Protein AF-0000000086526287 (afdb_homodimer)

Foldseek 3Di:
DDDADFDDAQAAEAADAVLLLCVLVVCVVVVFQAEEEEAALVCVVVSVVSCVSSPPNYLYYDRHFDPQAELVSLVVSLVSCVVSVGQAYEFEEADRSLLSRLSNQVPVLHAYEYEYLALQLQLQAQKHWYDYPNDIDIDGDSSSRHNYYYYHLQSNLPPQLLRNLLSLLLLLLLLLQLLFFPNRDDVLVVLSLQLLLLSLVQSLVCLVPVNPPVSSSSSSSSSNSSSNSNRTGDGFLLVLLLCLCCVPQVFDRSLSSLLLSLLVQQVCCVLNWVSQLSQQVSLPHRTSNCNSQSSLVSCVSSVRDNAVVVRPDDPVCLLVSLVSCLVPHDDGSDRRDSVSSSVSNVCSNVSHGDD/DDDADFDDAQAAEAADAVLLLCVLVVCVVVVFQAEEEEAALVCVVVSVVSCVSSPPNYLYYDRHFDPQAELVSLVVSLVSCVVSVGQAYEFEEADRSLLSRLSNQVPVLHAYEYEYLALQLQLQAQKHWYDYPNDIDIDGDSSSRHNYYYYHLQSNLPPQLLNNLLSLLLLLLLLLQLLFFPNRDDVLVVLSLQLLLLSLVQSLVCLVPVNPSVSSSSSSSSSNSSSNSNRTGDGFLLVLLLCLCCVPQVFDRSLSSLLLSLLVQQVCCVLNWVSQLSQQVSLPHGTSNCNSQSSLVSCVSSVRDNAVLVRRDDPVCLLVSLVSCLVPHDDGSDRRDSVSSSVSNVCSNVSHGDD

pLDDT: mean 96.79, std 2.83, range [81.0, 98.94]

Organism: NCBI:txid488447

Secondary structure (DSSP, 8-state):
---EEEE----EEEE-TTGGGGHHHHHHHHT---EEEE--GGGHHHHHHHHHHHGGGEEEEE----TT-BHHHHHHHHHHHHHHT-SEEEEEESHHHHHHHHHHHHHH---EEEEE-SS--GGG--EEEEEETTEEEEEE-GGGS-SEEEE-GGGGTTS-HHHHHHHHHHHHHHHHHHHT-TT--HHHHHHHHHHHHHHHHHHHHHHH-TT-HHHHHHHHHHHHHHHHHHHHS---HHHHHHHHHHHHH---HHHHHHHHHHHHHHHHTTTSHHHHHHHHHHTT--SGGGHHHHHHHHHHHTT----GGGGT--GGGHHHHHHHHHSSPPP-SS---HHHHHHHHHHHHHTPPP-/---EEEE----EEEE-TTGGGGHHHHHHHHT---EEEE--GGGHHHHHHHHHHHGGGEEEEE----TT-BHHHHHHHHHHHHHHT-SEEEEEESHHHHHHHHHHHHHH---EEEEE-SS--GGG--EEEEEETTEEEEEE-GGGS-SEEEE-GGGGTTS-HHHHHHHHHHHHHHHHHHHT-TT--HHHHHHHHHHHHHHHHHHHHHHH-TT-HHHHHHHHHHHHHHHHHHHHS---HHHHHHHHHHHHH---HHHHHHHHHHHHHHHHTTTSHHHHHHHHHHTT--SGGGHHHHHHHHHHHTT----GGGGT--GGGHHHHHHHHHSSPPP-SS---HHHHHHHHHHHHHTPPP-

Sequence (710 aa):
MDRFVYQGTPSRVVFEWGALDRLPDELSTLGARRALILSTPEQRPLAERVAAILGERAAGICAQAVMHVPVEVAHAAREMAGELGADCCVAIGGGSTIGLGKAIALESVLPILAVPTTYAGSEMTPIFGLTEGRLKRTGRDARVLPRTVLYDPSLTLSLPPDISAASGINAMAHAVEALYAEDANPVISLMAEESIRALGEALPVVVRDPANRDARSRALYGAWLAGTCLGAVGMALHHKLCHTLGGTFNLPHAQTHAAMLPHTAHYNHAAAPDALRRVARALGGSDAAEAGPLLFALNARLGIAPALADLGMPEAGLDEAADLACRNPYVNPRPIERDAIRALLQHAWEGRAPQMDRFVYQGTPSRVVFEWGALDRLPDELSTLGARRALILSTPEQRPLAERVAAILGERAAGICAQAVMHVPVEVAHAAREMAGELGADCCVAIGGGSTIGLGKAIALESVLPILAVPTTYAGSEMTPIFGLTEGRLKRTGRDARVLPRTVLYDPSLTLSLPPDISAASGINAMAHAVEALYAEDANPVISLMAEESIRALGEALPVVVRDPANRDARSRALYGAWLAGTCLGAVGMALHHKLCHTLGGTFNLPHAQTHAAMLPHTAHYNHAAAPDALRRVARALGGSDAAEAGPLLFALNARLGIAPALADLGMPEAGLDEAADLACRNPYVNPRPIERDAIRALLQHAWEGRAPQ

Solvent-accessible surface area (backbone atoms only — not comparable to full-atom values): 33857 Å² total; per-residue (Å²): 108,77,68,37,56,47,75,38,52,58,37,31,37,40,38,26,82,63,37,71,78,46,46,58,59,50,34,52,75,70,71,39,67,24,27,29,33,30,10,29,59,90,41,37,67,58,46,49,49,52,35,61,71,39,46,86,28,38,48,44,78,46,47,67,34,42,77,65,27,42,49,68,56,32,51,53,50,43,50,49,29,59,76,54,60,32,55,26,33,36,16,39,31,45,57,31,14,40,33,32,44,22,54,30,9,69,77,70,64,37,50,31,38,30,31,48,37,58,35,71,25,55,67,49,17,32,60,47,54,33,22,54,90,93,41,74,46,69,51,75,41,77,62,34,34,28,48,31,36,41,40,23,40,66,54,37,56,78,50,50,41,65,54,46,37,23,30,44,40,34,17,37,47,30,10,57,37,25,43,56,21,92,57,36,35,72,68,53,35,52,38,13,39,51,14,39,27,32,32,62,62,12,42,53,46,24,54,74,36,59,77,41,64,53,29,39,32,36,30,46,52,12,14,49,33,7,12,38,22,49,46,68,32,50,69,26,59,56,59,48,45,40,49,48,46,29,73,74,62,67,34,56,63,40,55,46,38,37,38,43,41,20,48,47,46,43,68,29,12,82,61,35,38,71,38,24,19,43,51,7,41,37,70,73,45,75,40,20,78,42,26,8,42,51,44,43,51,48,35,53,72,50,68,48,67,49,22,40,45,82,57,63,51,56,77,84,46,46,62,55,50,24,54,55,48,51,51,86,58,63,69,48,70,41,82,82,43,53,69,62,46,36,50,51,51,49,36,32,37,70,37,48,75,59,126,109,78,67,35,55,46,74,39,52,60,38,31,37,39,36,26,84,63,37,71,78,44,46,58,59,51,33,52,75,71,70,39,66,23,27,28,32,30,11,29,59,88,41,38,66,59,46,51,51,51,35,59,72,39,46,86,26,36,47,45,76,47,43,67,33,41,78,65,27,40,49,68,57,32,51,52,52,42,50,49,29,59,76,54,60,33,56,24,33,34,16,37,31,46,57,31,13,40,34,33,44,24,54,30,8,68,76,69,65,36,50,30,36,31,32,49,36,57,37,72,26,55,66,48,18,31,61,47,53,33,21,54,90,91,43,76,47,68,51,74,41,77,62,32,34,28,48,31,37,42,42,23,40,68,54,38,56,78,49,51,43,65,55,46,36,24,30,44,40,34,16,36,46,32,10,58,36,24,43,57,22,90,58,36,33,71,68,53,36,52,38,13,39,50,14,40,26,32,30,63,63,13,41,53,46,24,54,76,36,59,78,40,63,53,29,39,33,35,29,48,52,12,14,49,35,6,12,39,22,50,45,68,34,49,71,27,60,56,58,47,44,39,49,48,44,28,71,73,63,67,34,56,61,39,55,47,37,38,39,43,41,20,48,45,47,43,67,29,14,83,60,35,37,70,40,23,19,42,52,6,40,37,69,73,45,76,39,20,78,43,26,9,41,51,45,44,52,49,37,53,71,51,68,47,67,49,22,39,46,81,57,63,52,55,77,85,46,45,63,56,50,24,54,54,46,52,52,86,55,63,69,47,70,40,82,82,44,54,69,62,46,36,51,50,50,50,36,31,37,71,37,49,75,58,128

Radius of gyration: 26.71 Å; Cα contacts (8 Å, |Δi|>4): 1609; chains: 2; bounding box: 54×75×67 Å

Nearest PDB structures (foldseek):
  3hl0-assembly1_B  TM=9.879E-01  e=7.176E-41  Agrobacterium fabrum str. C58
  3iv7-assembly1_B  TM=9.576E-01  e=4.122E-34  Corynebacterium glutamicum
  6jkp-assembly1_A  TM=9.220E-01  e=2.085E-23  Bifidobacterium catenulatum PV20-2
  3bfj-assembly1_A  TM=9.218E-01  e=2.550E-22  Klebsiella pneumoniae
  4fr2-assembly1_A-2  TM=9.072E-01  e=2.005E-21  Oenococcus oeni ATCC BAA-1163

Structure (mmCIF, N/CA/C/O backbone):
data_AF-0000000086526287-model_v1
#
loop_
_entity.id
_entity.type
_entity.pdbx_description
1 polymer 'maleylacetate reductase'
#
loop_
_atom_site.group_PDB
_atom_site.id
_atom_site.type_symbol
_atom_site.label_atom_id
_atom_site.label_alt_id
_atom_site.label_comp_id
_atom_site.label_asym_id
_atom_site.label_entity_id
_atom_site.label_seq_id
_atom_site.pdbx_PDB_ins_code
_atom_site.Cartn_x
_atom_site.Cartn_y
_atom_site.Cartn_z
_atom_site.occupancy
_atom_site.B_iso_or_equiv
_atom_site.auth_seq_id
_atom_site.auth_comp_id
_atom_site.auth_asym_id
_atom_site.auth_atom_id
_atom_site.pdbx_PDB_model_num
ATOM 1 N N . MET A 1 1 ? 15.727 3.975 11.609 1 86.44 1 MET A N 1
ATOM 2 C CA . MET A 1 1 ? 15.117 3.277 10.477 1 86.44 1 MET A CA 1
ATOM 3 C C . MET A 1 1 ? 16.062 3.221 9.289 1 86.44 1 MET A C 1
ATOM 5 O O . MET A 1 1 ? 16.797 4.18 9.031 1 86.44 1 MET A O 1
ATOM 9 N N . ASP A 1 2 ? 16.094 2.143 8.633 1 87.5 2 ASP A N 1
ATOM 10 C CA . ASP A 1 2 ? 16.969 1.938 7.48 1 87.5 2 ASP A CA 1
ATOM 11 C C . ASP A 1 2 ? 16.438 2.65 6.246 1 87.5 2 ASP A C 1
ATOM 13 O O . ASP A 1 2 ? 15.25 3 6.191 1 87.5 2 ASP A O 1
ATOM 17 N N . ARG A 1 3 ? 17.344 2.957 5.34 1 96 3 ARG A N 1
ATOM 18 C CA . ARG A 1 3 ? 16.953 3.531 4.059 1 96 3 ARG A CA 1
ATOM 19 C C . ARG A 1 3 ? 16.062 2.568 3.271 1 96 3 ARG A C 1
ATOM 21 O O . ARG A 1 3 ? 16.281 1.354 3.309 1 96 3 ARG A O 1
ATOM 28 N N . PHE A 1 4 ? 15.117 3.076 2.572 1 97.94 4 PHE A N 1
ATOM 29 C CA . PHE A 1 4 ? 14.32 2.262 1.658 1 97.94 4 PHE A CA 1
ATOM 30 C C . PHE A 1 4 ? 13.734 3.115 0.544 1 97.94 4 PHE A C 1
ATOM 32 O O . PHE A 1 4 ? 13.711 4.344 0.64 1 97.94 4 PHE A O 1
ATOM 39 N N . VAL A 1 5 ? 13.352 2.551 -0.505 1 98.06 5 VAL A N 1
ATOM 40 C CA . VAL A 1 5 ? 12.562 3.131 -1.587 1 98.06 5 VAL A CA 1
ATOM 41 C C . VAL A 1 5 ? 11.25 2.359 -1.743 1 98.06 5 VAL A C 1
ATOM 43 O O . VAL A 1 5 ? 11.242 1.127 -1.714 1 98.06 5 VAL A O 1
ATOM 46 N N . TYR A 1 6 ? 10.164 3.004 -1.756 1 98 6 TYR A N 1
ATOM 47 C CA . TYR A 1 6 ? 8.852 2.439 -2.043 1 98 6 TYR A CA 1
ATOM 48 C C . TYR A 1 6 ? 8.289 3.004 -3.342 1 98 6 TYR A C 1
ATOM 50 O O . TYR A 1 6 ? 8.289 4.219 -3.553 1 98 6 TYR A O 1
ATOM 58 N N . GLN A 1 7 ? 7.812 2.15 -4.219 1 96.38 7 GLN A N 1
ATOM 59 C CA . GLN A 1 7 ? 7.176 2.539 -5.473 1 96.38 7 GLN A CA 1
ATOM 60 C C . GLN A 1 7 ? 5.715 2.098 -5.508 1 96.38 7 GLN A C 1
ATOM 62 O O . GLN A 1 7 ? 5.426 0.913 -5.684 1 96.38 7 GLN A O 1
ATOM 67 N N . GLY A 1 8 ? 4.812 3.082 -5.336 1 93.62 8 GLY A N 1
ATOM 68 C CA . GLY A 1 8 ? 3.402 2.773 -5.5 1 93.62 8 GLY A CA 1
ATOM 69 C C . GLY A 1 8 ? 3.016 2.498 -6.941 1 93.62 8 GLY A C 1
ATOM 70 O O . GLY A 1 8 ? 3.52 3.146 -7.859 1 93.62 8 GLY A O 1
ATOM 71 N N . THR A 1 9 ? 2.125 1.528 -7.129 1 90.62 9 THR A N 1
ATOM 72 C CA . THR A 1 9 ? 1.639 1.215 -8.469 1 90.62 9 THR A CA 1
ATOM 73 C C . THR A 1 9 ? 0.179 1.633 -8.625 1 90.62 9 THR A C 1
ATOM 75 O O . THR A 1 9 ? -0.617 1.486 -7.695 1 90.62 9 THR A O 1
ATOM 78 N N . PRO A 1 10 ? -0.236 2.199 -9.695 1 89.12 10 PRO A N 1
ATOM 79 C CA . PRO A 1 10 ? -1.569 2.775 -9.891 1 89.12 10 PRO A CA 1
ATOM 80 C C . PRO A 1 10 ? -2.637 1.719 -10.164 1 89.12 10 PRO A C 1
ATOM 82 O O . PRO A 1 10 ? -3.705 2.035 -10.688 1 89.12 10 PRO A O 1
ATOM 85 N N . SER A 1 11 ? -2.59 0.556 -9.734 1 92.88 11 SER A N 1
ATOM 86 C CA . SER A 1 11 ? -3.586 -0.479 -10 1 92.88 11 SER A CA 1
ATOM 87 C C . SER A 1 11 ? -4.812 -0.304 -9.109 1 92.88 11 SER A C 1
ATOM 89 O O . SER A 1 11 ? -4.688 -0.099 -7.902 1 92.88 11 SER A O 1
ATOM 91 N N . ARG A 1 12 ? -6.016 -0.272 -9.766 1 97.44 12 ARG A N 1
ATOM 92 C CA . ARG A 1 12 ? -7.301 -0.251 -9.078 1 97.44 12 ARG A CA 1
ATOM 93 C C . ARG A 1 12 ? -7.781 -1.666 -8.766 1 97.44 12 ARG A C 1
ATOM 95 O O . ARG A 1 12 ? -7.797 -2.527 -9.648 1 97.44 12 ARG A O 1
ATOM 102 N N . VAL A 1 13 ? -8.117 -1.962 -7.504 1 98.44 13 VAL A N 1
ATOM 103 C CA . VAL A 1 13 ? -8.562 -3.283 -7.078 1 98.44 13 VAL A CA 1
ATOM 104 C C . VAL A 1 13 ? -10.016 -3.207 -6.602 1 98.44 13 VAL A C 1
ATOM 106 O O . VAL A 1 13 ? -10.352 -2.391 -5.742 1 98.44 13 VAL A O 1
ATOM 109 N N . VAL A 1 14 ? -10.844 -3.965 -7.191 1 98.62 14 VAL A N 1
ATOM 110 C CA . VAL A 1 14 ? -12.219 -4.16 -6.742 1 98.62 14 VAL A CA 1
ATOM 111 C C . VAL A 1 14 ? -12.383 -5.566 -6.172 1 98.62 14 VAL A C 1
ATOM 113 O O . VAL A 1 14 ? -12.102 -6.555 -6.855 1 98.62 14 VAL A O 1
ATOM 116 N N . PHE A 1 15 ? -12.742 -5.68 -4.93 1 98.69 15 PHE A N 1
ATOM 117 C CA . PHE A 1 15 ? -12.883 -6.965 -4.254 1 98.69 15 PHE A CA 1
ATOM 118 C C . PHE A 1 15 ? -14.305 -7.152 -3.744 1 98.69 15 PHE A C 1
ATOM 120 O O . PHE A 1 15 ? -14.789 -6.363 -2.93 1 98.69 15 PHE A O 1
ATOM 127 N N . GLU A 1 16 ? -14.961 -8.148 -4.246 1 97.88 16 GLU A N 1
ATOM 128 C CA . GLU A 1 16 ? -16.359 -8.406 -3.887 1 97.88 16 GLU A CA 1
ATOM 129 C C . GLU A 1 16 ? -16.781 -9.805 -4.324 1 97.88 16 GLU A C 1
ATOM 131 O O . GLU A 1 16 ? -16.406 -10.266 -5.402 1 97.88 16 GLU A O 1
ATOM 136 N N . TRP A 1 17 ? -17.578 -10.508 -3.4 1 98.06 17 TRP A N 1
ATOM 137 C CA . TRP A 1 17 ? -18.281 -11.703 -3.877 1 98.06 17 TRP A CA 1
ATOM 138 C C . TRP A 1 17 ? -19.281 -11.352 -4.961 1 98.06 17 TRP A C 1
ATOM 140 O O . TRP A 1 17 ? -20.219 -10.57 -4.723 1 98.06 17 TRP A O 1
ATOM 150 N N . GLY A 1 18 ? -19.109 -11.773 -6.191 1 97.44 18 GLY A N 1
ATOM 151 C CA . GLY A 1 18 ? -19.953 -11.398 -7.316 1 97.44 18 GLY A CA 1
ATOM 152 C C . GLY A 1 18 ? -19.484 -10.156 -8.039 1 97.44 18 GLY A C 1
ATOM 153 O O . GLY A 1 18 ? -20.266 -9.461 -8.688 1 97.44 18 GLY A O 1
ATOM 154 N N . ALA A 1 19 ? -18.234 -9.898 -7.984 1 97.81 19 ALA A N 1
ATOM 155 C CA . ALA A 1 19 ? -17.641 -8.672 -8.516 1 97.81 19 ALA A CA 1
ATOM 156 C C . ALA A 1 19 ? -17.812 -8.602 -10.031 1 97.81 19 ALA A C 1
ATOM 158 O O . ALA A 1 19 ? -17.688 -7.527 -10.625 1 97.81 19 ALA A O 1
ATOM 159 N N . LEU A 1 20 ? -18.094 -9.68 -10.734 1 97.31 20 LEU A N 1
ATOM 160 C CA . LEU A 1 20 ? -18.266 -9.703 -12.188 1 97.31 20 LEU A CA 1
ATOM 161 C C . LEU A 1 20 ? -19.328 -8.703 -12.625 1 97.31 20 LEU A C 1
ATOM 163 O O . LEU A 1 20 ? -19.219 -8.109 -13.703 1 97.31 20 LEU A O 1
ATOM 167 N N . ASP A 1 21 ? -20.266 -8.578 -11.82 1 97.12 21 ASP A N 1
ATOM 168 C CA . ASP A 1 21 ? -21.375 -7.691 -12.141 1 97.12 21 ASP A CA 1
ATOM 169 C C . ASP A 1 21 ? -20.922 -6.234 -12.188 1 97.12 21 ASP A C 1
ATOM 171 O O . ASP A 1 21 ? -21.641 -5.371 -12.695 1 97.12 21 ASP A O 1
ATOM 175 N N . ARG A 1 22 ? -19.719 -5.914 -11.672 1 97.62 22 ARG A N 1
ATOM 176 C CA . ARG A 1 22 ? -19.188 -4.555 -11.633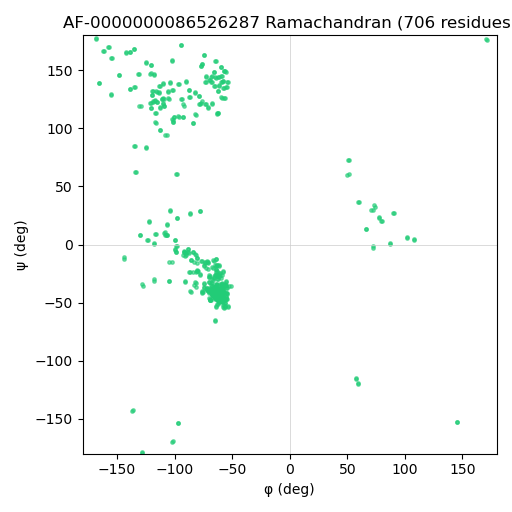 1 97.62 22 ARG A CA 1
ATOM 177 C C . ARG A 1 22 ? -18.422 -4.227 -12.906 1 97.62 22 ARG A C 1
ATOM 179 O O . ARG A 1 22 ? -18.016 -3.084 -13.117 1 97.62 22 ARG A O 1
ATOM 186 N N . LEU A 1 23 ? -18.266 -5.18 -13.82 1 98.31 23 LEU A N 1
ATOM 187 C CA . LEU A 1 23 ? -17.391 -5.059 -14.977 1 98.31 23 LEU A CA 1
ATOM 188 C C . LEU A 1 23 ? -17.781 -3.863 -15.836 1 98.31 23 LEU A C 1
ATOM 190 O O . LEU A 1 23 ? -16.922 -3.074 -16.234 1 98.31 23 LEU A O 1
ATOM 194 N N . PRO A 1 24 ? -19.109 -3.689 -16.141 1 98.31 24 PRO A N 1
ATOM 195 C CA . PRO A 1 24 ? -19.453 -2.529 -16.969 1 98.31 24 PRO A CA 1
ATOM 196 C C . PRO A 1 24 ? -19.016 -1.208 -16.328 1 98.31 24 PRO A C 1
ATOM 198 O O . PRO A 1 24 ? -18.469 -0.344 -17.016 1 98.31 24 PRO A O 1
ATOM 201 N N . ASP A 1 25 ? -19.219 -1.096 -15.031 1 98.06 25 ASP A N 1
ATOM 202 C CA . ASP A 1 25 ? -18.812 0.111 -14.32 1 98.06 25 ASP A CA 1
ATOM 203 C C . ASP A 1 25 ? -17.297 0.29 -14.359 1 98.06 25 ASP A C 1
ATOM 205 O O . ASP A 1 25 ? -16.797 1.408 -14.516 1 98.06 25 ASP A O 1
ATOM 209 N N . GLU A 1 26 ? -16.562 -0.774 -14.195 1 98.06 26 GLU A N 1
ATOM 210 C CA . GLU A 1 26 ? -15.102 -0.7 -14.164 1 98.06 26 GLU A CA 1
ATOM 211 C C . GLU A 1 26 ? -14.539 -0.376 -15.547 1 98.06 26 GLU A C 1
ATOM 213 O O . GLU A 1 26 ? -13.516 0.296 -15.664 1 98.06 26 GLU A O 1
ATOM 218 N N . LEU A 1 27 ? -15.227 -0.851 -16.609 1 98.31 27 LEU A N 1
ATOM 219 C CA . LEU A 1 27 ? -14.828 -0.44 -17.953 1 98.31 27 LEU A CA 1
ATOM 220 C C . LEU A 1 27 ? -14.992 1.064 -18.125 1 98.31 27 LEU A C 1
ATOM 222 O O . LEU A 1 27 ? -14.141 1.719 -18.734 1 98.31 27 LEU A O 1
ATOM 226 N N . SER A 1 28 ? -16.109 1.601 -17.609 1 98.19 28 SER A N 1
ATOM 227 C CA . SER A 1 28 ? -16.344 3.041 -17.656 1 98.19 28 SER A CA 1
ATOM 228 C C . SER A 1 28 ? -15.266 3.805 -16.906 1 98.19 28 SER A C 1
ATOM 230 O O . SER A 1 28 ? -14.742 4.809 -17.391 1 98.19 28 SER A O 1
ATOM 232 N N . THR A 1 29 ? -14.969 3.336 -15.711 1 96.94 29 THR A N 1
ATOM 233 C CA . THR A 1 29 ? -13.938 3.959 -14.891 1 96.94 29 THR A CA 1
ATOM 234 C C . THR A 1 29 ? -12.594 3.945 -15.617 1 96.94 29 THR A C 1
ATOM 236 O O . THR A 1 29 ? -11.82 4.898 -15.516 1 96.94 29 THR A O 1
ATOM 239 N N . LEU A 1 30 ? -12.352 2.873 -16.375 1 96.81 30 LEU A N 1
ATOM 240 C CA . LEU A 1 30 ? -11.125 2.707 -17.141 1 96.81 30 LEU A CA 1
ATOM 241 C C . LEU A 1 30 ? -11.117 3.615 -18.375 1 96.81 30 LEU A C 1
ATOM 243 O O . LEU A 1 30 ? -10.07 3.842 -18.969 1 96.81 30 LEU A O 1
ATOM 247 N N . GLY A 1 31 ? -12.289 4.113 -18.781 1 97 31 GLY A N 1
ATOM 248 C CA . GLY A 1 31 ? -12.43 4.902 -20 1 97 31 GLY A CA 1
ATOM 249 C C . GLY A 1 31 ? -12.477 4.055 -21.25 1 97 31 GLY A C 1
ATOM 250 O O . GLY A 1 31 ? -12.156 4.531 -22.344 1 97 31 GLY A O 1
ATOM 251 N N . ALA A 1 32 ? -12.797 2.783 -21.094 1 97.69 32 ALA A N 1
ATOM 252 C CA . ALA A 1 32 ? -12.852 1.852 -22.219 1 97.69 32 ALA A CA 1
ATOM 253 C C . ALA A 1 32 ? -14.289 1.585 -22.641 1 97.69 32 ALA A C 1
ATOM 255 O O . ALA A 1 32 ? -15.219 1.739 -21.844 1 97.69 32 ALA A O 1
ATOM 256 N N . ARG A 1 33 ? -14.477 1.141 -23.859 1 97.12 33 ARG A N 1
ATOM 257 C CA . ARG A 1 33 ? -15.82 0.966 -24.406 1 97.12 33 ARG A CA 1
ATOM 258 C C . ARG A 1 33 ? -16 -0.437 -24.969 1 97.12 33 ARG A C 1
ATOM 260 O O . ARG A 1 33 ? -17.109 -0.981 -24.953 1 97.12 33 ARG A O 1
ATOM 267 N N . ARG A 1 34 ? -14.953 -1.013 -25.562 1 98 34 ARG A N 1
ATOM 268 C CA . ARG A 1 34 ? -15.031 -2.301 -26.234 1 98 34 ARG A CA 1
ATOM 269 C C . ARG A 1 34 ? -13.93 -3.24 -25.75 1 98 34 ARG A C 1
ATOM 271 O O . ARG A 1 34 ? -12.742 -2.988 -25.984 1 98 34 ARG A O 1
ATOM 278 N N . ALA A 1 35 ? -14.336 -4.324 -25.203 1 98.75 35 ALA A N 1
ATOM 279 C CA . ALA A 1 35 ? -13.367 -5.203 -24.547 1 98.75 35 ALA A CA 1
ATOM 280 C C . ALA A 1 35 ? -13.188 -6.5 -25.328 1 98.75 35 ALA A C 1
ATOM 282 O O . ALA A 1 35 ? -14.172 -7.152 -25.703 1 98.75 35 ALA A O 1
ATOM 283 N N . LEU A 1 36 ? -11.961 -6.812 -25.672 1 98.88 36 LEU A N 1
ATOM 284 C CA . LEU A 1 36 ? -11.656 -8.188 -26.047 1 98.88 36 LEU A CA 1
ATOM 285 C C . LEU A 1 36 ? -11.523 -9.07 -24.812 1 98.88 36 LEU A C 1
ATOM 287 O O . LEU A 1 36 ? -10.68 -8.812 -23.953 1 98.88 36 LEU A O 1
ATOM 291 N N . ILE A 1 37 ? -12.336 -10.086 -24.719 1 98.88 37 ILE A N 1
ATOM 292 C CA . ILE A 1 37 ? -12.336 -10.969 -23.547 1 98.88 37 ILE A CA 1
ATOM 293 C C . ILE A 1 37 ? -11.406 -12.156 -23.797 1 98.88 37 ILE A C 1
ATOM 295 O O . ILE A 1 37 ? -11.562 -12.883 -24.781 1 98.88 37 ILE A O 1
ATOM 299 N N . LEU A 1 38 ? -10.422 -12.273 -22.938 1 98.88 38 LEU A N 1
ATOM 300 C CA . LEU A 1 38 ? -9.422 -13.32 -23.062 1 98.88 38 LEU A CA 1
ATOM 301 C C . LEU A 1 38 ? -9.672 -14.43 -22.031 1 98.88 38 LEU A C 1
ATOM 303 O O . LEU A 1 38 ? -10.023 -14.156 -20.891 1 98.88 38 LEU A O 1
ATOM 307 N N . SER A 1 39 ? -9.508 -15.68 -22.438 1 98.5 39 SER A N 1
ATOM 308 C CA . SER A 1 39 ? -9.594 -16.844 -21.562 1 98.5 39 SER A CA 1
ATOM 309 C C . SER A 1 39 ? -8.844 -18.031 -22.141 1 98.5 39 SER A C 1
ATOM 311 O O . SER A 1 39 ? -8.375 -17.984 -23.281 1 98.5 39 SER A O 1
ATOM 313 N N . THR A 1 40 ? -8.703 -19.047 -21.328 1 97.38 40 THR A N 1
ATOM 314 C CA . THR A 1 40 ? -8.32 -20.328 -21.875 1 97.38 40 THR A CA 1
ATOM 315 C C . THR A 1 40 ? -9.492 -20.984 -22.609 1 97.38 40 THR A C 1
ATOM 317 O O . THR A 1 40 ? -10.641 -20.578 -22.422 1 97.38 40 THR A O 1
ATOM 320 N N . PRO A 1 41 ? -9.164 -22 -23.453 1 97.5 41 PRO A N 1
ATOM 321 C CA . PRO A 1 41 ? -10.266 -22.688 -24.125 1 97.5 41 PRO A CA 1
ATOM 322 C C . PRO A 1 41 ? -11.25 -23.312 -23.125 1 97.5 41 PRO A C 1
ATOM 324 O O . PRO A 1 41 ? -12.461 -23.281 -23.344 1 97.5 41 PRO A O 1
ATOM 327 N N . GLU A 1 42 ? -10.734 -23.781 -22.016 1 95.25 42 GLU A N 1
ATOM 328 C CA . GLU A 1 42 ? -11.531 -24.469 -21.016 1 95.25 42 GLU A CA 1
ATOM 329 C C . GLU A 1 42 ? -12.453 -23.5 -20.281 1 95.25 42 GLU A C 1
ATOM 331 O O . GLU A 1 42 ? -13.508 -23.906 -19.781 1 95.25 42 GLU A O 1
ATOM 336 N N . GLN A 1 43 ? -12.117 -22.25 -20.328 1 96.31 43 GLN A N 1
ATOM 337 C CA . GLN A 1 43 ? -12.898 -21.281 -19.578 1 96.31 43 GLN A CA 1
ATOM 338 C C . GLN A 1 43 ? -13.758 -20.438 -20.516 1 96.31 43 GLN A C 1
ATOM 340 O O . GLN A 1 43 ? -14.219 -19.359 -20.125 1 96.31 43 GLN A O 1
ATOM 345 N N . ARG A 1 44 ? -13.961 -20.859 -21.688 1 97.44 44 ARG A N 1
ATOM 346 C CA . ARG A 1 44 ? -14.781 -20.125 -22.656 1 97.44 44 ARG A CA 1
ATOM 347 C C . ARG A 1 44 ? -16.172 -19.844 -22.094 1 97.44 44 ARG A C 1
ATOM 349 O O . ARG A 1 44 ? -16.719 -18.75 -22.297 1 97.44 44 ARG A O 1
ATOM 356 N N . PRO A 1 45 ? -16.797 -20.75 -21.328 1 97.75 45 PRO A N 1
ATOM 357 C CA . PRO A 1 45 ? -18.125 -20.438 -20.766 1 97.75 45 PRO A CA 1
ATOM 358 C C . PRO A 1 45 ? -18.094 -19.219 -19.844 1 97.75 45 PRO A C 1
ATOM 360 O O . PRO A 1 45 ? -19.031 -18.406 -19.859 1 97.75 45 PRO A O 1
ATOM 363 N N . LEU A 1 46 ? -17.062 -19.141 -19.094 1 97.5 46 LEU A N 1
ATOM 364 C CA . LEU A 1 46 ? -16.938 -17.984 -18.234 1 97.5 46 LEU A CA 1
ATOM 365 C C . LEU A 1 46 ? -16.766 -16.703 -19.062 1 97.5 46 LEU A C 1
ATOM 367 O O . LEU A 1 46 ? -17.328 -15.664 -18.734 1 97.5 46 LEU A O 1
ATOM 371 N N . ALA A 1 47 ? -15.984 -16.797 -20.125 1 98.56 47 ALA A N 1
ATOM 372 C CA . ALA A 1 47 ? -15.812 -15.672 -21.031 1 98.56 47 ALA A CA 1
ATOM 373 C C . ALA A 1 47 ? -17.141 -15.258 -21.656 1 98.56 47 ALA A C 1
ATOM 375 O O . ALA A 1 47 ? -17.422 -14.062 -21.828 1 98.56 47 ALA A O 1
ATOM 376 N N . GLU A 1 48 ? -17.922 -16.219 -21.953 1 98.62 48 GLU A N 1
ATOM 377 C CA . GLU A 1 48 ? -19.25 -15.953 -22.516 1 98.62 48 GLU A CA 1
ATOM 378 C C . GLU A 1 48 ? -20.156 -15.266 -21.5 1 98.62 48 GLU A C 1
ATOM 380 O O . GLU A 1 48 ? -20.922 -14.375 -21.859 1 98.62 48 GLU A O 1
ATOM 385 N N . ARG A 1 49 ? -20.016 -15.711 -20.312 1 98.19 49 ARG A N 1
ATOM 386 C CA . ARG A 1 49 ? -20.75 -15.039 -19.25 1 98.19 49 ARG A CA 1
ATOM 387 C C . ARG A 1 49 ? -20.344 -13.57 -19.156 1 98.19 49 ARG A C 1
ATOM 389 O O . ARG A 1 49 ? -21.188 -12.688 -19 1 98.19 49 ARG A O 1
ATOM 396 N N . VAL A 1 50 ? -19.078 -13.32 -19.203 1 98.5 50 VAL A N 1
ATOM 397 C CA . VAL A 1 50 ? -18.547 -11.969 -19.141 1 98.5 50 VAL A CA 1
ATOM 398 C C . VAL A 1 50 ? -19.062 -11.156 -20.328 1 98.5 50 VAL A C 1
ATOM 400 O O . VAL A 1 50 ? -19.453 -9.992 -20.172 1 98.5 50 VAL A O 1
ATOM 403 N N . ALA A 1 51 ? -19.047 -11.781 -21.453 1 98.69 51 ALA A N 1
ATOM 404 C CA . ALA A 1 51 ? -19.562 -11.109 -22.656 1 98.69 51 ALA A CA 1
ATOM 405 C C . ALA A 1 51 ? -21.016 -10.703 -22.469 1 98.69 51 ALA A C 1
ATOM 407 O O . ALA A 1 51 ? -21.422 -9.617 -22.875 1 98.69 51 ALA A O 1
ATOM 408 N N . ALA A 1 52 ? -21.75 -11.586 -21.875 1 98.56 52 ALA A N 1
ATOM 409 C CA . ALA A 1 52 ? -23.156 -11.305 -21.625 1 98.56 52 ALA A CA 1
ATOM 410 C C . ALA A 1 52 ? -23.328 -10.125 -20.656 1 98.56 52 ALA A C 1
ATOM 412 O O . ALA A 1 52 ? -24.203 -9.281 -20.844 1 98.56 52 ALA A O 1
ATOM 413 N N . ILE A 1 53 ? -22.547 -10.07 -19.672 1 98.38 53 ILE A N 1
ATOM 414 C CA . ILE A 1 53 ? -22.578 -9 -18.672 1 98.38 53 ILE A CA 1
ATOM 415 C C . ILE A 1 53 ? -22.219 -7.672 -19.328 1 98.38 53 ILE A C 1
ATOM 417 O O . ILE A 1 53 ? -22.828 -6.641 -19.031 1 98.38 53 ILE A O 1
ATOM 421 N N . LEU A 1 54 ? -21.297 -7.703 -20.281 1 98.44 54 LEU A N 1
ATOM 422 C CA . LEU A 1 54 ? -20.781 -6.488 -20.906 1 98.44 54 LEU A CA 1
ATOM 423 C C . LEU A 1 54 ? -21.719 -6.035 -22.031 1 98.44 54 LEU A C 1
ATOM 425 O O . LEU A 1 54 ? -21.688 -4.867 -22.438 1 98.44 54 LEU A O 1
ATOM 429 N N . GLY A 1 55 ? -22.5 -6.961 -22.578 1 97.88 55 GLY A N 1
ATOM 430 C CA . GLY A 1 55 ? -23.391 -6.633 -23.672 1 97.88 55 GLY A CA 1
ATOM 431 C C . GLY A 1 55 ? -22.672 -6.086 -24.891 1 97.88 55 GLY A C 1
ATOM 432 O O . GLY A 1 55 ? -21.734 -6.711 -25.391 1 97.88 55 GLY A O 1
ATOM 433 N N . GLU A 1 56 ? -22.984 -4.934 -25.281 1 97.56 56 GLU A N 1
ATOM 434 C CA . GLU A 1 56 ? -22.453 -4.301 -26.484 1 97.56 56 GLU A CA 1
ATOM 435 C C . GLU A 1 56 ? -20.984 -3.922 -26.297 1 97.56 56 GLU A C 1
ATOM 437 O O . GLU A 1 56 ? -20.281 -3.646 -27.281 1 97.56 56 GLU A O 1
ATOM 442 N N . ARG A 1 57 ? -20.562 -3.914 -25.141 1 98.19 57 ARG A N 1
ATOM 443 C CA . ARG A 1 57 ? -19.188 -3.516 -24.859 1 98.19 57 ARG A CA 1
ATOM 444 C C . ARG A 1 57 ? -18.234 -4.691 -25.047 1 98.19 57 ARG A C 1
ATOM 446 O O . ARG A 1 57 ? -17.016 -4.523 -24.984 1 98.19 57 ARG A O 1
ATOM 453 N N . ALA A 1 58 ? -18.781 -5.844 -25.281 1 98.69 58 ALA A N 1
ATOM 454 C CA . ALA A 1 58 ? -17.953 -6.984 -25.641 1 98.69 58 ALA A CA 1
ATOM 455 C C . ALA A 1 58 ? -17.625 -6.957 -27.125 1 98.69 58 ALA A C 1
ATOM 457 O O . ALA A 1 58 ? -18.5 -7.141 -27.984 1 98.69 58 ALA A O 1
ATOM 458 N N . ALA A 1 59 ? -16.391 -6.738 -27.406 1 98.56 59 ALA A N 1
ATOM 459 C CA . ALA A 1 59 ? -15.961 -6.738 -28.812 1 98.56 59 ALA A CA 1
ATOM 460 C C . ALA A 1 59 ? -15.898 -8.156 -29.359 1 98.56 59 ALA A C 1
ATOM 462 O O . ALA A 1 59 ? -16.188 -8.391 -30.531 1 98.56 59 ALA A O 1
ATOM 463 N N . GLY A 1 60 ? -15.469 -9.086 -28.5 1 98.56 60 GLY A N 1
ATOM 464 C CA . GLY A 1 60 ? -15.328 -10.484 -28.859 1 98.56 60 GLY A CA 1
ATOM 465 C C . GLY A 1 60 ? -14.617 -11.305 -27.797 1 98.56 60 GLY A C 1
ATOM 466 O O . GLY A 1 60 ? -14.219 -10.781 -26.766 1 98.56 60 GLY A O 1
ATOM 467 N N . ILE A 1 61 ? -14.539 -12.617 -28.094 1 98.75 61 ILE A N 1
ATOM 468 C CA . ILE A 1 61 ? -13.898 -13.555 -27.172 1 98.75 61 ILE A CA 1
ATOM 469 C C . ILE A 1 61 ? -12.703 -14.211 -27.844 1 98.75 61 ILE A C 1
ATOM 471 O O . ILE A 1 61 ? -12.812 -14.695 -28.984 1 98.75 61 ILE A O 1
ATOM 475 N N . CYS A 1 62 ? -11.602 -14.078 -27.266 1 98.75 62 CYS A N 1
ATOM 476 C CA . CYS A 1 62 ? -10.406 -14.844 -27.625 1 98.75 62 CYS A CA 1
ATOM 477 C C . CYS A 1 62 ? -10.102 -15.898 -26.578 1 98.75 62 CYS A C 1
ATOM 479 O O . CYS A 1 62 ? -9.359 -15.641 -25.625 1 98.75 62 CYS A O 1
ATOM 481 N N . ALA A 1 63 ? -10.57 -17.125 -26.75 1 98.31 63 ALA A N 1
ATOM 482 C CA . ALA A 1 63 ? -10.367 -18.219 -25.828 1 98.31 63 ALA A CA 1
ATOM 483 C C . ALA A 1 63 ? -9.211 -19.109 -26.266 1 98.31 63 ALA A C 1
ATOM 485 O O . ALA A 1 63 ? -9.383 -20.312 -26.453 1 98.31 63 ALA A O 1
ATOM 486 N N . GLN A 1 64 ? -8.023 -18.453 -26.328 1 97.56 64 GLN A N 1
ATOM 487 C CA . GLN A 1 64 ? -6.895 -19.156 -26.906 1 97.56 64 GLN A CA 1
ATOM 488 C C . GLN A 1 64 ? -5.668 -19.078 -26.016 1 97.56 64 GLN A C 1
ATOM 490 O O . GLN A 1 64 ? -4.562 -19.438 -26.406 1 97.56 64 GLN A O 1
ATOM 495 N N . ALA A 1 65 ? -5.863 -18.547 -24.828 1 97.06 65 ALA A N 1
ATOM 496 C CA . ALA A 1 65 ? -4.73 -18.453 -23.906 1 97.06 65 ALA A CA 1
ATOM 497 C C . ALA A 1 65 ? -4.188 -19.844 -23.562 1 97.06 65 ALA A C 1
ATOM 499 O O . ALA A 1 65 ? -4.957 -20.781 -23.344 1 97.06 65 ALA A O 1
ATOM 500 N N . VAL A 1 66 ? -2.916 -19.969 -23.562 1 93.69 66 VAL A N 1
ATOM 501 C CA . VAL A 1 66 ? -2.254 -21.219 -23.203 1 93.69 66 VAL A CA 1
ATOM 502 C C . VAL A 1 66 ? -1.031 -20.922 -22.328 1 93.69 66 VAL A C 1
ATOM 504 O O . VAL A 1 66 ? -0.577 -19.781 -22.266 1 93.69 66 VAL A O 1
ATOM 507 N N . MET A 1 67 ? -0.532 -21.922 -21.719 1 87.75 67 MET A N 1
ATOM 508 C CA . MET A 1 67 ? 0.637 -21.797 -20.859 1 87.75 67 MET A CA 1
ATOM 509 C C . MET A 1 67 ? 1.837 -21.266 -21.625 1 87.75 67 MET A C 1
ATOM 511 O O . MET A 1 67 ? 1.996 -21.562 -22.812 1 87.75 67 MET A O 1
ATOM 515 N N . HIS A 1 68 ? 2.684 -20.469 -21.031 1 87.81 68 HIS A N 1
ATOM 516 C CA . HIS A 1 68 ? 3.959 -19.938 -21.5 1 87.81 68 HIS A CA 1
ATOM 517 C C . HIS A 1 68 ? 3.752 -18.875 -22.578 1 87.81 68 HIS A C 1
ATOM 519 O O . HIS A 1 68 ? 4.723 -18.375 -23.141 1 87.81 68 HIS A O 1
ATOM 525 N N . VAL A 1 69 ? 2.586 -18.609 -22.984 1 93.69 69 VAL A N 1
ATOM 526 C CA . VAL A 1 69 ? 2.182 -17.5 -23.844 1 93.69 69 VAL A CA 1
ATOM 527 C C . VAL A 1 69 ? 3.047 -17.469 -25.094 1 93.69 69 VAL A C 1
ATOM 529 O O . VAL A 1 69 ? 3.84 -16.547 -25.297 1 93.69 69 VAL A O 1
ATOM 532 N N . PRO A 1 70 ? 2.852 -18.406 -26.016 1 95 70 PRO A N 1
ATOM 533 C CA . PRO A 1 70 ? 3.586 -18.375 -27.281 1 95 70 PRO A CA 1
ATOM 534 C C . PRO A 1 70 ? 3.371 -17.078 -28.062 1 95 70 PRO A C 1
ATOM 536 O O . PRO A 1 70 ? 2.252 -16.562 -28.109 1 95 70 PRO A O 1
ATOM 539 N N . VAL A 1 71 ? 4.391 -16.578 -28.656 1 95.56 71 VAL A N 1
ATOM 540 C CA . VAL A 1 71 ? 4.359 -15.297 -29.344 1 95.56 71 VAL A CA 1
ATOM 541 C C . VAL A 1 71 ? 3.309 -15.328 -30.453 1 95.56 71 VAL A C 1
ATOM 543 O O . VAL A 1 71 ? 2.65 -14.32 -30.719 1 95.56 71 VAL A O 1
ATOM 546 N N . GLU A 1 72 ? 3.129 -16.469 -31.047 1 96.06 72 GLU A N 1
ATOM 547 C CA . GLU A 1 72 ? 2.164 -16.609 -32.125 1 96.06 72 GLU A CA 1
ATOM 548 C C . GLU A 1 72 ? 0.738 -16.406 -31.641 1 96.06 72 GLU A C 1
ATOM 550 O O . GLU A 1 72 ? -0.085 -15.797 -32.312 1 96.06 72 GLU A O 1
ATOM 555 N N . VAL A 1 73 ? 0.491 -16.922 -30.469 1 96.38 73 VAL A N 1
ATOM 556 C CA . VAL A 1 73 ? -0.828 -16.75 -29.859 1 96.38 73 VAL A CA 1
ATOM 557 C C . VAL A 1 73 ? -1.052 -15.289 -29.516 1 96.38 73 VAL A C 1
ATOM 559 O O . VAL A 1 73 ? -2.131 -14.742 -29.75 1 96.38 73 VAL A O 1
ATOM 562 N N . ALA A 1 74 ? -0.058 -14.656 -28.984 1 96.75 74 ALA A N 1
ATOM 563 C CA . ALA A 1 74 ? -0.132 -13.242 -28.625 1 96.75 74 ALA A CA 1
ATOM 564 C C . ALA A 1 74 ? -0.37 -12.375 -29.859 1 96.75 74 ALA A C 1
ATOM 566 O O . ALA A 1 74 ? -1.189 -11.453 -29.828 1 96.75 74 ALA A O 1
ATOM 567 N N . HIS A 1 75 ? 0.351 -12.664 -30.906 1 96.5 75 HIS A N 1
ATOM 568 C CA . HIS A 1 75 ? 0.209 -11.914 -32.156 1 96.5 75 HIS A CA 1
ATOM 569 C C . HIS A 1 75 ? -1.2 -12.047 -32.719 1 96.5 75 HIS A C 1
ATOM 571 O O . HIS A 1 75 ? -1.809 -11.055 -33.125 1 96.5 75 HIS A O 1
ATOM 577 N N . ALA A 1 76 ? -1.652 -13.242 -32.719 1 97.56 76 ALA A N 1
ATOM 578 C CA . ALA A 1 76 ? -2.992 -13.5 -33.25 1 97.56 76 ALA A CA 1
ATOM 579 C C . ALA A 1 76 ? -4.051 -12.766 -32.406 1 97.56 76 ALA A C 1
ATOM 581 O O . ALA A 1 76 ? -5 -12.211 -32.969 1 97.56 76 ALA A O 1
ATOM 582 N N . ALA A 1 77 ? -3.912 -12.82 -31.141 1 97.75 77 ALA A N 1
ATOM 583 C CA . ALA A 1 77 ? -4.859 -12.148 -30.25 1 97.75 77 ALA A CA 1
ATOM 584 C C . ALA A 1 77 ? -4.824 -10.641 -30.453 1 97.75 77 ALA A C 1
ATOM 586 O O . ALA A 1 77 ? -5.867 -9.977 -30.422 1 97.75 77 ALA A O 1
ATOM 587 N N . ARG A 1 78 ? -3.68 -10.078 -30.625 1 97.31 78 ARG A N 1
ATOM 588 C CA . ARG A 1 78 ? -3.527 -8.648 -30.875 1 97.31 78 ARG A CA 1
ATOM 589 C C . ARG A 1 78 ? -4.195 -8.242 -32.188 1 97.31 78 ARG A C 1
ATOM 591 O O . ARG A 1 78 ? -4.863 -7.203 -32.25 1 97.31 78 ARG A O 1
ATOM 598 N N . GLU A 1 79 ? -3.965 -9.047 -33.188 1 97.69 79 GLU A N 1
ATOM 599 C CA . GLU A 1 79 ? -4.613 -8.789 -34.469 1 97.69 79 GLU A CA 1
ATOM 600 C C . GLU A 1 79 ? -6.133 -8.828 -34.344 1 97.69 79 GLU A C 1
ATOM 602 O O . GLU A 1 79 ? -6.828 -7.973 -34.875 1 97.69 79 GLU A O 1
ATOM 607 N N . MET A 1 80 ? -6.57 -9.82 -33.625 1 98.06 80 MET A N 1
ATOM 608 C CA . MET A 1 80 ? -8.008 -9.93 -33.375 1 98.06 80 MET A CA 1
ATOM 609 C C . MET A 1 80 ? -8.547 -8.68 -32.688 1 98.06 80 MET A C 1
ATOM 611 O O . MET A 1 80 ? -9.609 -8.188 -33.062 1 98.06 80 MET A O 1
ATOM 615 N N . ALA A 1 81 ? -7.875 -8.211 -31.688 1 97.94 81 ALA A N 1
ATOM 616 C CA . ALA A 1 81 ? -8.273 -6.988 -31 1 97.94 81 ALA A CA 1
ATOM 617 C C . ALA A 1 81 ? -8.406 -5.82 -31.969 1 97.94 81 ALA A C 1
ATOM 619 O O . ALA A 1 81 ? -9.383 -5.062 -31.906 1 97.94 81 ALA A O 1
ATOM 620 N N . GLY A 1 82 ? -7.426 -5.664 -32.812 1 97.19 82 GLY A N 1
ATOM 621 C CA . GLY A 1 82 ? -7.457 -4.605 -33.812 1 97.19 82 GLY A CA 1
ATOM 622 C C . GLY A 1 82 ? -8.633 -4.723 -34.75 1 97.19 82 GLY A C 1
ATOM 623 O O . GLY A 1 82 ? -9.32 -3.734 -35.031 1 97.19 82 GLY A O 1
ATOM 624 N N . GLU A 1 83 ? -8.805 -5.91 -35.25 1 97.88 83 GLU A N 1
ATOM 625 C CA . GLU A 1 83 ? -9.875 -6.164 -36.219 1 97.88 83 GLU A CA 1
ATOM 626 C C . GLU A 1 83 ? -11.242 -5.863 -35.594 1 97.88 83 GLU A C 1
ATOM 628 O O . GLU A 1 83 ? -12.141 -5.379 -36.281 1 97.88 83 GLU A O 1
ATOM 633 N N . LEU A 1 84 ? -11.359 -6.121 -34.312 1 97.88 84 LEU A N 1
ATOM 634 C CA . LEU A 1 84 ? -12.641 -5.973 -33.625 1 97.88 84 LEU A CA 1
ATOM 635 C C . LEU A 1 84 ? -12.789 -4.566 -33.062 1 97.88 84 LEU A C 1
ATOM 637 O O . LEU A 1 84 ? -13.844 -4.219 -32.531 1 97.88 84 LEU A O 1
ATOM 641 N N . GLY A 1 85 ? -11.734 -3.768 -33.125 1 97.31 85 GLY A N 1
ATOM 642 C CA . GLY A 1 85 ? -11.758 -2.412 -32.594 1 97.31 85 GLY A CA 1
ATOM 643 C C . GLY A 1 85 ? -11.789 -2.367 -31.078 1 97.31 85 GLY A C 1
ATOM 644 O O . GLY A 1 85 ? -12.422 -1.484 -30.484 1 97.31 85 GLY A O 1
ATOM 645 N N . ALA A 1 86 ? -11.211 -3.365 -30.469 1 98.44 86 ALA A N 1
ATOM 646 C CA . ALA A 1 86 ? -11.148 -3.389 -29 1 98.44 86 ALA A CA 1
ATOM 647 C C . ALA A 1 86 ? -10.234 -2.287 -28.484 1 98.44 86 ALA A C 1
ATOM 649 O O . ALA A 1 86 ? -9.188 -2.006 -29.062 1 98.44 86 ALA A O 1
ATOM 650 N N . ASP A 1 87 ? -10.641 -1.637 -27.375 1 98.44 87 ASP A N 1
ATOM 651 C CA . ASP A 1 87 ? -9.805 -0.596 -26.781 1 98.44 87 ASP A CA 1
ATOM 652 C C . ASP A 1 87 ? -9.352 -0.986 -25.375 1 98.44 87 ASP A C 1
ATOM 654 O O . ASP A 1 87 ? -8.789 -0.166 -24.656 1 98.44 87 ASP A O 1
ATOM 658 N N . CYS A 1 88 ? -9.609 -2.221 -24.984 1 98.56 88 CYS A N 1
ATOM 659 C CA . CYS A 1 88 ? -9.062 -2.83 -23.766 1 98.56 88 CYS A CA 1
ATOM 660 C C . CYS A 1 88 ? -9.172 -4.352 -23.828 1 98.56 88 CYS A C 1
ATOM 662 O O . CYS A 1 88 ? -9.82 -4.895 -24.734 1 98.56 88 CYS A O 1
ATOM 664 N N . CYS A 1 89 ? -8.469 -5 -22.938 1 98.75 89 CYS A N 1
ATOM 665 C CA . CYS A 1 89 ? -8.578 -6.445 -22.75 1 98.75 89 CYS A CA 1
ATOM 666 C C . CYS A 1 89 ? -9.133 -6.785 -21.375 1 98.75 89 CYS A C 1
ATOM 668 O O . CYS A 1 89 ? -8.719 -6.203 -20.375 1 98.75 89 CYS A O 1
ATOM 670 N N . VAL A 1 90 ? -10.109 -7.641 -21.344 1 98.88 90 VAL A N 1
ATOM 671 C CA . VAL A 1 90 ? -10.547 -8.273 -20.094 1 98.88 90 VAL A CA 1
ATOM 672 C C . VAL A 1 90 ? -9.984 -9.695 -20.016 1 98.88 90 VAL A C 1
ATOM 674 O O . VAL A 1 90 ? -10.445 -10.586 -20.734 1 98.88 90 VAL A O 1
ATOM 677 N N . ALA A 1 91 ? -9.008 -9.867 -19.203 1 98.75 91 ALA A N 1
ATOM 678 C CA . ALA A 1 91 ? -8.367 -11.172 -19.047 1 98.75 91 ALA A CA 1
ATOM 679 C C . ALA A 1 91 ? -8.945 -11.938 -17.859 1 98.75 91 ALA A C 1
ATOM 681 O O . ALA A 1 91 ? -8.695 -11.578 -16.703 1 98.75 91 ALA A O 1
ATOM 682 N N . ILE A 1 92 ? -9.664 -12.969 -18.125 1 98.31 92 ILE A N 1
ATOM 683 C CA . ILE A 1 92 ? -10.32 -13.727 -17.062 1 98.31 92 ILE A CA 1
ATOM 684 C C . ILE A 1 92 ? -9.695 -15.117 -16.953 1 98.31 92 ILE A C 1
ATOM 686 O O . ILE A 1 92 ? -9.688 -15.875 -17.922 1 98.31 92 ILE A O 1
ATOM 690 N N . GLY A 1 93 ? -9.141 -15.383 -15.883 1 96.38 93 GLY A N 1
ATOM 691 C CA . GLY A 1 93 ? -8.508 -16.672 -15.695 1 96.38 93 GLY A CA 1
ATOM 692 C C . GLY A 1 93 ? -7.254 -16.609 -14.844 1 96.38 93 GLY A C 1
ATOM 693 O O . GLY A 1 93 ? -7.176 -15.82 -13.898 1 96.38 93 GLY A O 1
ATOM 694 N N . GLY A 1 94 ? -6.348 -17.562 -15.094 1 93.75 94 GLY A N 1
ATOM 695 C CA . GLY A 1 94 ? -5.109 -17.625 -14.336 1 93.75 94 GLY A CA 1
ATOM 696 C C . GLY A 1 94 ? -3.945 -16.953 -15.047 1 93.75 94 GLY A C 1
ATOM 697 O O . GLY A 1 94 ? -4.137 -16.016 -15.805 1 93.75 94 GLY A O 1
ATOM 698 N N . GLY A 1 95 ? -2.793 -17.391 -14.742 1 93.38 95 GLY A N 1
ATOM 699 C CA . GLY A 1 95 ? -1.554 -16.812 -15.227 1 93.38 95 GLY A CA 1
ATOM 700 C C . GLY A 1 95 ? -1.441 -16.812 -16.734 1 93.38 95 GLY A C 1
ATOM 701 O O . GLY A 1 95 ? -0.937 -15.852 -17.328 1 93.38 95 GLY A O 1
ATOM 702 N N . SER A 1 96 ? -1.921 -17.875 -17.359 1 94.5 96 SER A N 1
ATOM 703 C CA . SER A 1 96 ? -1.812 -17.984 -18.812 1 94.5 96 SER A CA 1
ATOM 704 C C . SER A 1 96 ? -2.629 -16.906 -19.5 1 94.5 96 SER A C 1
ATOM 706 O O . SER A 1 96 ? -2.158 -16.281 -20.469 1 94.5 96 SER A O 1
ATOM 708 N N . THR A 1 97 ? -3.82 -16.75 -19.031 1 97.69 97 THR A N 1
ATOM 709 C CA . THR A 1 97 ? -4.703 -15.758 -19.641 1 97.69 97 THR A CA 1
ATOM 710 C C . THR A 1 97 ? -4.211 -14.344 -19.359 1 97.69 97 THR A C 1
ATOM 712 O O . THR A 1 97 ? -4.148 -13.508 -20.266 1 97.69 97 THR A O 1
ATOM 715 N N . ILE A 1 98 ? -3.875 -14.078 -18.109 1 97.81 98 ILE A N 1
ATOM 716 C CA . ILE A 1 98 ? -3.363 -12.766 -17.734 1 97.81 98 ILE A CA 1
ATOM 717 C C . ILE A 1 98 ? -2.057 -12.492 -18.469 1 97.81 98 ILE A C 1
ATOM 719 O O . ILE A 1 98 ? -1.823 -11.375 -18.938 1 97.81 98 ILE A O 1
ATOM 723 N N . GLY A 1 99 ? -1.25 -13.531 -18.625 1 97.25 99 GLY A N 1
ATOM 724 C CA . GLY A 1 99 ? -0.029 -13.406 -19.406 1 97.25 99 GLY A CA 1
ATOM 725 C C . GLY A 1 99 ? -0.281 -13.008 -20.844 1 97.25 99 GLY A C 1
ATOM 726 O O . GLY A 1 99 ? 0.453 -12.188 -21.406 1 97.25 99 GLY A O 1
ATOM 727 N N . LEU A 1 100 ? -1.287 -13.625 -21.406 1 98.12 100 LEU A N 1
ATOM 728 C CA . LEU A 1 100 ? -1.649 -13.242 -22.766 1 98.12 100 LEU A CA 1
ATOM 729 C C . LEU A 1 100 ? -2.047 -11.773 -22.844 1 98.12 100 LEU A C 1
ATOM 731 O O . LEU A 1 100 ? -1.638 -11.062 -23.75 1 98.12 100 LEU A O 1
ATOM 735 N N . GLY A 1 101 ? -2.871 -11.344 -21.859 1 98.12 101 GLY A N 1
ATOM 736 C CA . GLY A 1 101 ? -3.201 -9.93 -21.781 1 98.12 101 GLY A CA 1
ATOM 737 C C . GLY A 1 101 ? -1.978 -9.039 -21.719 1 98.12 101 GLY A C 1
ATOM 738 O O . GLY A 1 101 ? -1.92 -8.008 -22.406 1 98.12 101 GLY A O 1
ATOM 739 N N . LYS A 1 102 ? -1.018 -9.438 -20.953 1 98 102 LYS A N 1
ATOM 740 C CA . LYS A 1 102 ? 0.221 -8.68 -20.812 1 98 102 LYS A CA 1
ATOM 741 C C . LYS A 1 102 ? 0.992 -8.641 -22.125 1 98 102 LYS A C 1
ATOM 743 O O . LYS A 1 102 ? 1.541 -7.602 -22.5 1 98 102 LYS A O 1
ATOM 748 N N . ALA A 1 103 ? 1.054 -9.742 -22.797 1 96.88 103 ALA A N 1
ATOM 749 C CA . ALA A 1 103 ? 1.743 -9.812 -24.078 1 96.88 103 ALA A CA 1
ATOM 750 C C . ALA A 1 103 ? 1.119 -8.852 -25.094 1 96.88 103 ALA A C 1
ATOM 752 O O . ALA A 1 103 ? 1.829 -8.219 -25.875 1 96.88 103 ALA A O 1
ATOM 753 N N . ILE A 1 104 ? -0.176 -8.781 -25.047 1 97.12 104 ILE A N 1
ATOM 754 C CA . ILE A 1 104 ? -0.883 -7.863 -25.938 1 97.12 104 ILE A CA 1
ATOM 755 C C . ILE A 1 104 ? -0.55 -6.418 -25.562 1 97.12 104 ILE A C 1
ATOM 757 O O . ILE A 1 104 ? -0.231 -5.605 -26.438 1 97.12 104 ILE A O 1
ATOM 761 N N . ALA A 1 105 ? -0.573 -6.152 -24.297 1 96.62 105 ALA A N 1
ATOM 762 C CA . ALA A 1 105 ? -0.364 -4.797 -23.797 1 96.62 105 ALA A CA 1
ATOM 763 C C . ALA A 1 105 ? 1.052 -4.312 -24.094 1 96.62 105 ALA A C 1
ATOM 765 O O . ALA A 1 105 ? 1.287 -3.109 -24.234 1 96.62 105 ALA A O 1
ATOM 766 N N . LEU A 1 106 ? 1.993 -5.242 -24.172 1 94.88 106 LEU A N 1
ATOM 767 C CA . LEU A 1 106 ? 3.389 -4.906 -24.438 1 94.88 106 LEU A CA 1
ATOM 768 C C . LEU A 1 106 ? 3.543 -4.195 -25.766 1 94.88 106 LEU A C 1
ATOM 770 O O . LEU A 1 106 ? 4.418 -3.342 -25.938 1 94.88 106 LEU A O 1
ATOM 774 N N . GLU A 1 107 ? 2.664 -4.465 -26.719 1 93.06 107 GLU A N 1
ATOM 775 C CA . GLU A 1 107 ? 2.85 -3.979 -28.078 1 93.06 107 GLU A CA 1
ATOM 776 C C . GLU A 1 107 ? 1.713 -3.047 -28.484 1 93.06 107 GLU A C 1
ATOM 778 O O . GLU A 1 107 ? 1.888 -2.193 -29.359 1 93.06 107 GLU A O 1
ATOM 783 N N . SER A 1 108 ? 0.496 -3.174 -28.031 1 89.31 108 SER A N 1
ATOM 784 C CA . SER A 1 108 ? -0.663 -2.389 -28.438 1 89.31 108 SER A CA 1
ATOM 785 C C . SER A 1 108 ? -1.014 -1.329 -27.406 1 89.31 108 SER A C 1
ATOM 787 O O . SER A 1 108 ? -1.789 -0.412 -27.688 1 89.31 108 SER A O 1
ATOM 789 N N . VAL A 1 109 ? -0.566 -1.36 -26.281 1 86.44 109 VAL A N 1
ATOM 790 C CA . VAL A 1 109 ? -0.743 -0.469 -25.141 1 86.44 109 VAL A CA 1
ATOM 791 C C . VAL A 1 109 ? -2.188 -0.535 -24.656 1 86.44 109 VAL A C 1
ATOM 793 O O . VAL A 1 109 ? -2.68 0.401 -24.016 1 86.44 109 VAL A O 1
ATOM 796 N N . LEU A 1 110 ? -3 -1.559 -25.125 1 96 110 LEU A N 1
ATOM 797 C CA . LEU A 1 110 ? -4.344 -1.767 -24.594 1 96 110 LEU A CA 1
ATOM 798 C C . LEU A 1 110 ? -4.301 -2.02 -23.094 1 96 110 LEU A C 1
ATOM 800 O O . LEU A 1 110 ? -3.566 -2.893 -22.625 1 96 110 LEU A O 1
ATOM 804 N N . PRO A 1 111 ? -5.086 -1.224 -22.328 1 97.94 111 PRO A N 1
ATOM 805 C CA . PRO A 1 111 ? -5.121 -1.501 -20.891 1 97.94 111 PRO A CA 1
ATOM 806 C C . PRO A 1 111 ? -5.754 -2.852 -20.578 1 97.94 111 PRO A C 1
ATOM 808 O O . PRO A 1 111 ? -6.617 -3.326 -21.312 1 97.94 111 PRO A O 1
ATOM 811 N N . ILE A 1 112 ? -5.301 -3.455 -19.531 1 98.56 112 ILE A N 1
ATOM 812 C CA . ILE A 1 112 ? -5.777 -4.762 -19.094 1 98.56 112 ILE A CA 1
ATOM 813 C C . ILE A 1 112 ? -6.68 -4.605 -17.875 1 98.56 112 ILE A C 1
ATOM 815 O O . ILE A 1 112 ? -6.32 -3.918 -16.906 1 98.56 112 ILE A O 1
ATOM 819 N N . LEU A 1 113 ? -7.859 -5.094 -17.906 1 98.69 113 LEU A N 1
ATOM 820 C CA . LEU A 1 113 ? -8.688 -5.398 -16.75 1 98.69 113 LEU A CA 1
ATOM 821 C C . LEU A 1 113 ? -8.648 -6.891 -16.422 1 98.69 113 LEU A C 1
ATOM 823 O O . LEU A 1 113 ? -9.156 -7.707 -17.203 1 98.69 113 LEU A O 1
ATOM 827 N N . ALA A 1 114 ? -8.039 -7.258 -15.352 1 98.75 114 ALA A N 1
ATOM 828 C CA . ALA A 1 114 ? -7.828 -8.664 -15.016 1 98.75 114 ALA A CA 1
ATOM 829 C C . ALA A 1 114 ? -8.898 -9.164 -14.055 1 98.75 114 ALA A C 1
ATOM 831 O O . ALA A 1 114 ? -9.289 -8.453 -13.125 1 98.75 114 ALA A O 1
ATOM 832 N N . VAL A 1 115 ? -9.391 -10.344 -14.266 1 98.56 115 VAL A N 1
ATOM 833 C CA . VAL A 1 115 ? -10.32 -11.055 -13.398 1 98.56 115 VAL A CA 1
ATOM 834 C C . VAL A 1 115 ? -9.75 -12.43 -13.039 1 98.56 115 VAL A C 1
ATOM 836 O O . VAL A 1 115 ? -10.141 -13.438 -13.625 1 98.56 115 VAL A O 1
ATOM 839 N N . PRO A 1 116 ? -8.906 -12.398 -12.039 1 97.81 116 PRO A N 1
ATOM 840 C CA . PRO A 1 116 ? -8.234 -13.664 -11.711 1 97.81 116 PRO A CA 1
ATOM 841 C C . PRO A 1 116 ? -9.195 -14.711 -11.156 1 97.81 116 PRO A C 1
ATOM 843 O O . PRO A 1 116 ? -10.117 -14.375 -10.414 1 97.81 116 PRO A O 1
ATOM 846 N N . THR A 1 117 ? -8.898 -15.945 -11.516 1 96.5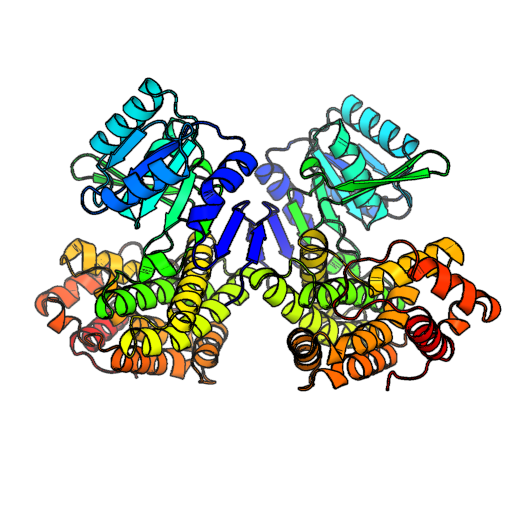 117 THR A N 1
ATOM 847 C CA . THR A 1 117 ? -9.703 -17.047 -11.008 1 96.5 117 THR A CA 1
ATOM 848 C C . THR A 1 117 ? -8.859 -18 -10.172 1 96.5 117 THR A C 1
ATOM 850 O O . THR A 1 117 ? -9.328 -19.062 -9.758 1 96.5 117 THR A O 1
ATOM 853 N N . THR A 1 118 ? -7.578 -17.719 -10 1 94.31 118 THR A N 1
ATOM 854 C CA . THR A 1 118 ? -6.648 -18.5 -9.188 1 94.31 118 THR A CA 1
ATOM 855 C C . THR A 1 118 ? -5.91 -17.609 -8.195 1 94.31 118 THR A C 1
ATOM 857 O O . THR A 1 118 ? -6.184 -16.406 -8.109 1 94.31 118 THR A O 1
ATOM 860 N N . TYR A 1 119 ? -5.008 -18.25 -7.414 1 96.25 119 TYR A N 1
ATOM 861 C CA . TYR A 1 119 ? -4.246 -17.516 -6.41 1 96.25 119 TYR A CA 1
ATOM 862 C C . TYR A 1 119 ? -2.863 -17.141 -6.934 1 96.25 119 TYR A C 1
ATOM 864 O O . TYR A 1 119 ? -1.951 -16.859 -6.156 1 96.25 119 TYR A O 1
ATOM 872 N N . ALA A 1 120 ? -2.635 -17.062 -8.273 1 90.94 120 ALA A N 1
ATOM 873 C CA . ALA A 1 120 ? -1.314 -16.938 -8.883 1 90.94 120 ALA A CA 1
ATOM 874 C C . ALA A 1 120 ? -0.729 -15.547 -8.625 1 90.94 120 ALA A C 1
ATOM 876 O O . ALA A 1 120 ? 0.475 -15.406 -8.406 1 90.94 120 ALA A O 1
ATOM 877 N N . GLY A 1 121 ? -1.548 -14.547 -8.703 1 96 121 GLY A N 1
ATOM 878 C CA . GLY A 1 121 ? -1.1 -13.203 -8.359 1 96 121 GLY A CA 1
ATOM 879 C C . GLY A 1 121 ? -0.462 -12.469 -9.523 1 96 121 GLY A C 1
ATOM 880 O O . GLY A 1 121 ? -0.077 -11.305 -9.391 1 96 121 GLY A O 1
ATOM 881 N N . SER A 1 122 ? -0.378 -13.055 -10.719 1 95.38 122 SER A N 1
ATOM 882 C CA . SER A 1 122 ? 0.264 -12.461 -11.891 1 95.38 122 SER A CA 1
ATOM 883 C C . SER A 1 122 ? -0.33 -11.094 -12.211 1 95.38 122 SER A C 1
ATOM 885 O O . SER A 1 122 ? 0.375 -10.203 -12.68 1 95.38 122 SER A O 1
ATOM 887 N N . GLU A 1 123 ? -1.582 -10.906 -11.938 1 98 123 GLU A N 1
ATOM 888 C CA . GLU A 1 123 ? -2.324 -9.688 -12.258 1 98 123 GLU A CA 1
ATOM 889 C C . GLU A 1 123 ? -1.77 -8.484 -11.508 1 98 123 GLU A C 1
ATOM 891 O O . GLU A 1 123 ? -2.047 -7.34 -11.859 1 98 123 GLU A O 1
ATOM 896 N N . MET A 1 124 ? -0.908 -8.711 -10.5 1 97.94 124 MET A N 1
ATOM 897 C CA . MET A 1 124 ? -0.411 -7.609 -9.688 1 97.94 124 MET A CA 1
ATOM 898 C C . MET A 1 124 ? 1.04 -7.289 -10.023 1 97.94 124 MET A C 1
ATOM 900 O O . MET A 1 124 ? 1.688 -6.508 -9.328 1 97.94 124 MET A O 1
ATOM 904 N N . THR A 1 125 ? 1.59 -7.898 -11.07 1 97.06 125 THR A N 1
ATOM 905 C CA . THR A 1 125 ? 3.006 -7.711 -11.367 1 97.06 125 THR A CA 1
ATOM 906 C C . THR A 1 125 ? 3.189 -7.051 -12.727 1 97.06 125 THR A C 1
ATOM 908 O O . THR A 1 125 ? 2.396 -7.277 -13.648 1 97.06 125 THR A O 1
ATOM 911 N N . PRO A 1 126 ? 4.203 -6.227 -12.883 1 96.69 126 PRO A N 1
ATOM 912 C CA . PRO A 1 126 ? 4.578 -5.715 -14.203 1 96.69 126 PRO A CA 1
ATOM 913 C C . PRO A 1 126 ? 5.523 -6.648 -14.953 1 96.69 126 PRO A C 1
ATOM 915 O O . PRO A 1 126 ? 6.387 -6.188 -15.703 1 96.69 126 PRO A O 1
ATOM 918 N N . ILE A 1 127 ? 5.434 -7.922 -14.625 1 96.12 127 ILE A N 1
ATOM 919 C CA . ILE A 1 127 ? 6.32 -8.93 -15.188 1 96.12 127 ILE A CA 1
ATOM 920 C C . ILE A 1 127 ? 5.598 -9.695 -16.297 1 96.12 127 ILE A C 1
ATOM 922 O O . ILE A 1 127 ? 4.434 -10.062 -16.141 1 96.12 127 ILE A O 1
ATOM 926 N N . PHE A 1 128 ? 6.305 -9.844 -17.406 1 96 128 PHE A N 1
ATOM 927 C CA . PHE A 1 128 ? 5.719 -10.602 -18.516 1 96 128 PHE A CA 1
ATOM 928 C C . PHE A 1 128 ? 6.648 -11.734 -18.938 1 96 128 PHE A C 1
ATOM 930 O O . PHE A 1 128 ? 7.836 -11.727 -18.609 1 96 128 PHE A O 1
ATOM 937 N N . GLY A 1 129 ? 6.051 -12.742 -19.547 1 93.38 129 GLY A N 1
ATOM 938 C CA . GLY A 1 129 ? 6.77 -13.852 -20.172 1 93.38 129 GLY A CA 1
ATOM 939 C C . GLY A 1 129 ? 6.188 -14.266 -21.5 1 93.38 129 GLY A C 1
ATOM 940 O O . GLY A 1 129 ? 4.965 -14.32 -21.672 1 93.38 129 GLY A O 1
ATOM 941 N N . LEU A 1 130 ? 7.09 -14.422 -22.422 1 94.44 130 LEU A N 1
ATOM 942 C CA . LEU A 1 130 ? 6.75 -14.891 -23.766 1 94.44 130 LEU A CA 1
ATOM 943 C C . LEU A 1 130 ? 7.676 -16.016 -24.203 1 94.44 130 LEU A C 1
ATOM 945 O O . LEU A 1 130 ? 8.828 -16.094 -23.766 1 94.44 130 LEU A O 1
ATOM 949 N N . THR A 1 131 ? 7.086 -16.828 -24.922 1 93.06 131 THR A N 1
ATOM 950 C CA . THR A 1 131 ? 7.895 -17.922 -25.453 1 93.06 131 THR A CA 1
ATOM 951 C C . THR A 1 131 ? 7.953 -17.844 -26.984 1 93.06 131 THR A C 1
ATOM 953 O O . THR A 1 131 ? 6.918 -17.75 -27.641 1 93.06 131 THR A O 1
ATOM 956 N N . GLU A 1 132 ? 9.164 -17.797 -27.453 1 91.25 132 GLU A N 1
ATOM 957 C CA . GLU A 1 132 ? 9.43 -17.875 -28.891 1 91.25 132 GLU A CA 1
ATOM 958 C C . GLU A 1 132 ? 10.242 -19.125 -29.234 1 91.25 132 GLU A C 1
ATOM 960 O O . GLU A 1 132 ? 11.438 -19.188 -28.938 1 91.25 132 GLU A O 1
ATOM 965 N N . GLY A 1 133 ? 9.602 -19.969 -29.922 1 83.62 133 GLY A N 1
ATOM 966 C CA . GLY A 1 133 ? 10.25 -21.25 -30.094 1 83.62 133 GLY A CA 1
ATOM 967 C C . GLY A 1 133 ? 10.578 -21.938 -28.781 1 83.62 133 GLY A C 1
ATOM 968 O O . GLY A 1 133 ? 9.68 -22.188 -27.969 1 83.62 133 GLY A O 1
ATOM 969 N N . ARG A 1 134 ? 11.805 -22.125 -28.484 1 81.31 134 ARG A N 1
ATOM 970 C CA . ARG A 1 134 ? 12.195 -22.781 -27.234 1 81.31 134 ARG A CA 1
ATOM 971 C C . ARG A 1 134 ? 12.805 -21.781 -26.266 1 81.31 134 ARG A C 1
ATOM 973 O O . ARG A 1 134 ? 13.273 -22.156 -25.188 1 81.31 134 ARG A O 1
ATOM 980 N N . LEU A 1 135 ? 12.617 -20.578 -26.688 1 87.06 135 LEU A N 1
ATOM 981 C CA . LEU A 1 135 ? 13.258 -19.562 -25.859 1 87.06 135 LEU A CA 1
ATOM 982 C C . LEU A 1 135 ? 12.219 -18.75 -25.094 1 87.06 135 LEU A C 1
ATOM 984 O O . LEU A 1 135 ? 11.266 -18.234 -25.688 1 87.06 135 LEU A O 1
ATOM 988 N N . LYS A 1 136 ? 12.398 -18.719 -23.875 1 87.38 136 LYS A N 1
ATOM 989 C CA . LYS A 1 136 ? 11.523 -17.938 -23.016 1 87.38 136 LYS A CA 1
ATOM 990 C C . LYS A 1 136 ? 12.102 -16.547 -22.766 1 87.38 136 LYS A C 1
ATOM 992 O O . LYS A 1 136 ? 13.281 -16.406 -22.438 1 87.38 136 LYS A O 1
ATOM 997 N N . ARG A 1 137 ? 11.344 -15.539 -23.047 1 90.69 137 ARG A N 1
ATOM 998 C CA . ARG A 1 137 ? 11.695 -14.148 -22.781 1 90.69 137 ARG A CA 1
ATOM 999 C C . ARG A 1 137 ? 10.836 -13.562 -21.656 1 90.69 137 ARG A C 1
ATOM 1001 O O . ARG A 1 137 ? 9.609 -13.641 -21.719 1 90.69 137 ARG A O 1
ATOM 1008 N N . THR A 1 138 ? 11.492 -13.117 -20.641 1 90.88 138 THR A N 1
ATOM 1009 C CA . THR A 1 138 ? 10.797 -12.492 -19.516 1 90.88 138 THR A CA 1
ATOM 1010 C C . THR A 1 138 ? 11.281 -11.055 -19.312 1 90.88 138 THR A C 1
ATOM 1012 O O . THR A 1 138 ? 12.336 -10.672 -19.828 1 90.88 138 THR A O 1
ATOM 1015 N N . GLY A 1 139 ? 10.531 -10.258 -18.781 1 94.19 139 GLY A N 1
ATOM 1016 C CA . GLY A 1 139 ? 10.906 -8.875 -18.516 1 94.19 139 GLY A CA 1
ATOM 1017 C C . GLY A 1 139 ? 9.93 -8.156 -17.609 1 94.19 139 GLY A C 1
ATOM 1018 O O . GLY A 1 139 ? 8.969 -8.758 -17.125 1 94.19 139 GLY A O 1
ATOM 1019 N N . ARG A 1 140 ? 10.258 -7.012 -17.328 1 95 140 ARG A N 1
ATOM 1020 C CA . ARG A 1 140 ? 9.422 -6.098 -16.547 1 95 140 ARG A CA 1
ATOM 1021 C C . ARG A 1 140 ? 9.07 -4.855 -17.359 1 95 140 ARG A C 1
ATOM 1023 O O . ARG A 1 140 ? 9.914 -4.309 -18.062 1 95 140 ARG A O 1
ATOM 1030 N N . ASP A 1 141 ? 7.855 -4.52 -17.359 1 95.69 141 ASP A N 1
ATOM 1031 C CA . ASP A 1 141 ? 7.371 -3.338 -18.078 1 95.69 141 ASP A CA 1
ATOM 1032 C C . ASP A 1 141 ? 6.078 -2.814 -17.453 1 95.69 141 ASP A C 1
ATOM 1034 O O . ASP A 1 141 ? 5.129 -3.574 -17.25 1 95.69 141 ASP A O 1
ATOM 1038 N N . ALA A 1 142 ? 6.047 -1.469 -17.156 1 92.56 142 ALA A N 1
ATOM 1039 C CA . ALA A 1 142 ? 4.883 -0.866 -16.516 1 92.56 142 ALA A CA 1
ATOM 1040 C C . ALA A 1 142 ? 3.639 -1.013 -17.391 1 92.56 142 ALA A C 1
ATOM 1042 O O . ALA A 1 142 ? 2.52 -1.105 -16.875 1 92.56 142 ALA A O 1
ATOM 1043 N N . ARG A 1 143 ? 3.768 -1.164 -18.734 1 94.5 143 ARG A N 1
ATOM 1044 C CA . ARG A 1 143 ? 2.666 -1.249 -19.688 1 94.5 143 ARG A CA 1
ATOM 1045 C C . ARG A 1 143 ? 1.856 -2.523 -19.469 1 94.5 143 ARG A C 1
ATOM 1047 O O . ARG A 1 143 ? 0.697 -2.605 -19.891 1 94.5 143 ARG A O 1
ATOM 1054 N N . VAL A 1 144 ? 2.436 -3.5 -18.812 1 97 144 VAL A N 1
ATOM 1055 C CA . VAL A 1 144 ? 1.751 -4.789 -18.75 1 97 144 VAL A CA 1
ATOM 1056 C C . VAL A 1 144 ? 1.017 -4.922 -17.422 1 97 144 VAL A C 1
ATOM 1058 O O . VAL A 1 144 ? 0.291 -5.895 -17.203 1 97 144 VAL A O 1
ATOM 1061 N N . LEU A 1 145 ? 1.225 -3.959 -16.516 1 97 145 LEU A N 1
ATOM 1062 C CA . LEU A 1 145 ? 0.492 -3.984 -15.258 1 97 145 LEU A CA 1
ATOM 1063 C C . LEU A 1 145 ? -0.994 -3.729 -15.484 1 97 145 LEU A C 1
ATOM 1065 O O . LEU A 1 145 ? -1.373 -2.689 -16.031 1 97 145 LEU A O 1
ATOM 1069 N N . PRO A 1 146 ? -1.869 -4.699 -15.07 1 98.19 146 PRO A N 1
ATOM 1070 C CA . PRO A 1 146 ? -3.305 -4.434 -15.195 1 98.19 146 PRO A CA 1
ATOM 1071 C C . PRO A 1 146 ? -3.732 -3.143 -14.508 1 98.19 146 PRO A C 1
ATOM 1073 O O . PRO A 1 146 ? -3.279 -2.852 -13.398 1 98.19 146 PRO A O 1
ATOM 1076 N N . ARG A 1 147 ? -4.559 -2.359 -15.203 1 97.75 147 ARG A N 1
ATOM 1077 C CA . ARG A 1 147 ? -5.047 -1.099 -14.664 1 97.75 147 ARG A CA 1
ATOM 1078 C C . ARG A 1 147 ? -6.117 -1.34 -13.602 1 97.75 147 ARG A C 1
ATOM 1080 O O . ARG A 1 147 ? -6.246 -0.562 -12.656 1 97.75 147 ARG A O 1
ATOM 1087 N N . THR A 1 148 ? -6.863 -2.344 -13.781 1 98.38 148 THR A N 1
ATOM 1088 C CA . THR A 1 148 ? -7.902 -2.752 -12.844 1 98.38 148 THR A CA 1
ATOM 1089 C C . THR A 1 148 ? -7.859 -4.258 -12.609 1 98.38 148 THR A C 1
ATOM 1091 O O . THR A 1 148 ? -7.68 -5.035 -13.547 1 98.38 148 THR A O 1
ATOM 1094 N N . VAL A 1 149 ? -7.961 -4.645 -11.422 1 98.69 149 VAL A N 1
ATOM 1095 C CA . VAL A 1 149 ? -8.109 -6.055 -11.062 1 98.69 149 VAL A CA 1
ATOM 1096 C C . VAL A 1 149 ? -9.406 -6.258 -10.289 1 98.69 149 VAL A C 1
ATOM 1098 O O . VAL A 1 149 ? -9.656 -5.586 -9.289 1 98.69 149 VAL A O 1
ATOM 1101 N N . LEU A 1 150 ? -10.227 -7.086 -10.797 1 98.56 150 LEU A N 1
ATOM 1102 C CA . LEU A 1 150 ? -11.484 -7.457 -10.148 1 98.56 150 LEU A CA 1
ATOM 1103 C C . LEU A 1 150 ? -11.359 -8.82 -9.477 1 98.56 150 LEU A C 1
ATOM 1105 O O . LEU A 1 150 ? -11.32 -9.852 -10.148 1 98.56 150 LEU A O 1
ATOM 1109 N N . TYR A 1 151 ? -11.312 -8.828 -8.188 1 98.62 151 TYR A N 1
ATOM 1110 C CA . TYR A 1 151 ? -11.273 -10.062 -7.418 1 98.62 151 TYR A CA 1
ATOM 1111 C C . TYR A 1 151 ? -12.672 -10.508 -7.016 1 98.62 151 TYR A C 1
ATOM 1113 O O . TYR A 1 151 ? -13.328 -9.852 -6.199 1 98.62 151 TYR A O 1
ATOM 1121 N N . ASP A 1 152 ? -13.094 -11.539 -7.594 1 98.44 152 ASP A N 1
ATOM 1122 C CA . ASP A 1 152 ? -14.352 -12.211 -7.273 1 98.44 152 ASP A CA 1
ATOM 1123 C C . ASP A 1 152 ? -14.102 -13.586 -6.668 1 98.44 152 ASP A C 1
ATOM 1125 O O . ASP A 1 152 ? -13.93 -14.57 -7.395 1 98.44 152 ASP A O 1
ATOM 1129 N N . PRO A 1 153 ? -14.156 -13.695 -5.328 1 98.12 153 PRO A N 1
ATOM 1130 C CA . PRO A 1 153 ? -13.82 -14.969 -4.695 1 98.12 153 PRO A CA 1
ATOM 1131 C C . PRO A 1 153 ? -14.703 -16.109 -5.18 1 98.12 153 PRO A C 1
ATOM 1133 O O . PRO A 1 153 ? -14.297 -17.281 -5.141 1 98.12 153 PRO A O 1
ATOM 1136 N N . SER A 1 154 ? -15.898 -15.82 -5.691 1 97.75 154 SER A N 1
ATOM 1137 C CA . SER A 1 154 ? -16.781 -16.875 -6.156 1 97.75 154 SER A CA 1
ATOM 1138 C C . SER A 1 154 ? -16.188 -17.625 -7.348 1 97.75 154 SER A C 1
ATOM 1140 O O . SER A 1 154 ? -16.547 -18.781 -7.605 1 97.75 154 SER A O 1
ATOM 1142 N N . LEU A 1 155 ? -15.281 -17.016 -8.023 1 97.44 155 LEU A N 1
ATOM 1143 C CA . LEU A 1 155 ? -14.68 -17.625 -9.211 1 97.44 155 LEU A CA 1
ATOM 1144 C C . LEU A 1 155 ? -13.578 -18.594 -8.82 1 97.44 155 LEU A C 1
ATOM 1146 O O . LEU A 1 155 ? -13.078 -19.344 -9.672 1 97.44 155 LEU A O 1
ATOM 1150 N N . THR A 1 156 ? -13.211 -18.641 -7.562 1 96.62 156 THR A N 1
ATOM 1151 C CA . THR A 1 156 ? -12.172 -19.562 -7.109 1 96.62 156 THR A CA 1
ATOM 1152 C C . THR A 1 156 ? -12.773 -20.891 -6.668 1 96.62 156 THR A C 1
ATOM 1154 O O . THR A 1 156 ? -12.047 -21.844 -6.406 1 96.62 156 THR A O 1
ATOM 1157 N N . LEU A 1 157 ? -14.078 -20.969 -6.629 1 95.69 157 LEU A N 1
ATOM 1158 C CA . LEU A 1 157 ? -14.766 -22.141 -6.125 1 95.69 157 LEU A CA 1
ATOM 1159 C C . LEU A 1 157 ? -14.492 -23.359 -7.008 1 95.69 157 LEU A C 1
ATOM 1161 O O . LEU A 1 157 ? -14.539 -24.5 -6.543 1 95.69 157 LEU A O 1
ATOM 1165 N N . SER A 1 158 ? -14.203 -23.078 -8.219 1 91.12 158 SER A N 1
ATOM 1166 C CA . SER A 1 158 ? -13.977 -24.188 -9.141 1 91.12 158 SER A CA 1
ATOM 1167 C C . SER A 1 158 ? -12.57 -24.766 -8.992 1 91.12 158 SER A C 1
ATOM 1169 O O . SER A 1 158 ? -12.266 -25.844 -9.508 1 91.12 158 SER A O 1
ATOM 1171 N N . LEU A 1 159 ? -11.695 -24.125 -8.289 1 92.94 159 LEU A N 1
ATOM 1172 C CA . LEU A 1 159 ? -10.359 -24.656 -8.023 1 92.94 159 LEU A CA 1
ATOM 1173 C C . LEU A 1 159 ? -10.414 -25.781 -7.012 1 92.94 159 LEU A C 1
ATOM 1175 O O . LEU A 1 159 ? -10.914 -25.609 -5.898 1 92.94 159 LEU A O 1
ATOM 1179 N N . PRO A 1 160 ? -9.953 -26.906 -7.434 1 95.19 160 PRO A N 1
ATOM 1180 C CA . PRO A 1 160 ? -9.914 -28 -6.465 1 95.19 160 PRO A CA 1
ATOM 1181 C C . PRO A 1 160 ? -9.141 -27.656 -5.199 1 95.19 160 PRO A C 1
ATOM 1183 O O . PRO A 1 160 ? -8.195 -26.859 -5.25 1 95.19 160 PRO A O 1
ATOM 1186 N N . PRO A 1 161 ? -9.57 -28.25 -4.078 1 96.31 161 PRO A N 1
ATOM 1187 C CA . PRO A 1 161 ? -8.953 -27.891 -2.797 1 96.31 161 PRO A CA 1
ATOM 1188 C C . PRO A 1 161 ? -7.441 -28.109 -2.789 1 96.31 161 PRO A C 1
ATOM 1190 O O . PRO A 1 161 ? -6.699 -27.297 -2.225 1 96.31 161 PRO A O 1
ATOM 1193 N N . ASP A 1 162 ? -7.012 -29.219 -3.389 1 95.81 162 ASP A N 1
ATOM 1194 C CA . ASP A 1 162 ? -5.582 -29.5 -3.402 1 95.81 162 ASP A CA 1
ATOM 1195 C C . ASP A 1 162 ? -4.816 -28.469 -4.223 1 95.81 162 ASP A C 1
ATOM 1197 O O . ASP A 1 162 ? -3.713 -28.062 -3.85 1 95.81 162 ASP A O 1
ATOM 1201 N N . ILE A 1 163 ? -5.383 -28.031 -5.281 1 94.38 163 ILE A N 1
ATOM 1202 C CA . ILE A 1 163 ? -4.77 -27 -6.121 1 94.38 163 ILE A CA 1
ATOM 1203 C C . ILE A 1 163 ? -4.82 -25.656 -5.41 1 94.38 163 ILE A C 1
ATOM 1205 O O . ILE A 1 163 ? -3.863 -24.875 -5.473 1 94.38 163 ILE A O 1
ATOM 1209 N N . SER A 1 164 ? -5.941 -25.438 -4.734 1 96.94 164 SER A N 1
ATOM 1210 C CA . SER A 1 164 ? -6.055 -24.219 -3.934 1 96.94 164 SER A CA 1
ATOM 1211 C C . SER A 1 164 ? -4.957 -24.156 -2.879 1 96.94 164 SER A C 1
ATOM 1213 O O . SER A 1 164 ? -4.34 -23.094 -2.684 1 96.94 164 SER A O 1
ATOM 1215 N N . ALA A 1 165 ? -4.703 -25.297 -2.283 1 97.75 165 ALA A N 1
ATOM 1216 C CA . ALA A 1 165 ? -3.684 -25.375 -1.241 1 97.75 165 ALA A CA 1
ATOM 1217 C C . ALA A 1 165 ? -2.299 -25.062 -1.806 1 97.75 165 ALA A C 1
ATOM 1219 O O . ALA A 1 165 ? -1.612 -24.156 -1.323 1 97.75 165 ALA A O 1
ATOM 1220 N N . ALA A 1 166 ? -1.93 -25.766 -2.842 1 96.5 166 ALA A N 1
ATOM 1221 C CA . ALA A 1 166 ? -0.604 -25.594 -3.43 1 96.5 166 ALA A CA 1
ATOM 1222 C C . ALA A 1 166 ? -0.434 -24.172 -3.988 1 96.5 166 ALA A C 1
ATOM 1224 O O . ALA A 1 166 ? 0.605 -23.547 -3.785 1 96.5 166 ALA A O 1
ATOM 1225 N N . SER A 1 167 ? -1.445 -23.688 -4.664 1 96 167 SER A N 1
ATOM 1226 C CA . SER A 1 167 ? -1.4 -22.359 -5.242 1 96 167 SER A CA 1
ATOM 1227 C C . SER A 1 167 ? -1.323 -21.281 -4.156 1 96 167 SER A C 1
ATOM 1229 O O . SER A 1 167 ? -0.62 -20.281 -4.312 1 96 167 SER A O 1
ATOM 1231 N N . GLY A 1 168 ? -2.068 -21.5 -3.098 1 98.25 168 GLY A N 1
ATOM 1232 C CA . GLY A 1 168 ? -2.035 -20.578 -1.976 1 98.25 168 GLY A CA 1
ATOM 1233 C C . GLY A 1 168 ? -0.677 -20.5 -1.303 1 98.25 168 GLY A C 1
ATOM 1234 O O . GLY A 1 168 ? -0.205 -19.422 -0.958 1 98.25 168 GLY A O 1
ATOM 1235 N N . ILE A 1 169 ? -0.035 -21.641 -1.132 1 98.62 169 ILE A N 1
ATOM 1236 C CA . ILE A 1 169 ? 1.291 -21.672 -0.524 1 98.62 169 ILE A CA 1
ATOM 1237 C C . ILE A 1 169 ? 2.307 -21.031 -1.475 1 98.62 169 ILE A C 1
ATOM 1239 O O . ILE A 1 169 ? 3.23 -20.344 -1.037 1 98.62 169 ILE A O 1
ATOM 1243 N N . ASN A 1 170 ? 2.152 -21.328 -2.738 1 97.25 170 ASN A N 1
ATOM 1244 C CA . ASN A 1 170 ? 2.99 -20.641 -3.711 1 97.25 170 ASN A CA 1
ATOM 1245 C C . ASN A 1 170 ? 2.863 -19.125 -3.584 1 97.25 170 ASN A C 1
ATOM 1247 O O . ASN A 1 170 ? 3.861 -18.406 -3.648 1 97.25 170 ASN A O 1
ATOM 1251 N N . ALA A 1 171 ? 1.637 -18.625 -3.453 1 98.25 171 ALA A N 1
ATOM 1252 C CA . ALA A 1 171 ? 1.418 -17.203 -3.215 1 98.25 171 ALA A CA 1
ATOM 1253 C C . ALA A 1 171 ? 2.125 -16.75 -1.941 1 98.25 171 ALA A C 1
ATOM 1255 O O . ALA A 1 171 ? 2.805 -15.719 -1.937 1 98.25 171 ALA A O 1
ATOM 1256 N N . MET A 1 172 ? 2.006 -17.547 -0.897 1 98.81 172 MET A N 1
ATOM 1257 C CA . MET A 1 172 ? 2.635 -17.219 0.38 1 98.81 172 MET A CA 1
ATOM 1258 C C . MET A 1 172 ? 4.145 -17.062 0.223 1 98.81 172 MET A C 1
ATOM 1260 O O . MET A 1 172 ? 4.762 -16.234 0.883 1 98.81 172 MET A O 1
ATOM 1264 N N . ALA A 1 173 ? 4.723 -17.859 -0.641 1 98.75 173 ALA A N 1
ATOM 1265 C CA . ALA A 1 173 ? 6.164 -17.812 -0.873 1 98.75 173 ALA A CA 1
ATOM 1266 C C . ALA A 1 173 ? 6.602 -16.422 -1.333 1 98.75 173 ALA A C 1
ATOM 1268 O O . ALA A 1 173 ? 7.676 -15.953 -0.952 1 98.75 173 ALA A O 1
ATOM 1269 N N . HIS A 1 174 ? 5.773 -15.773 -2.143 1 98.62 174 HIS A N 1
ATOM 1270 C CA . HIS A 1 174 ? 6.07 -14.406 -2.562 1 98.62 174 HIS A CA 1
ATOM 1271 C C . HIS A 1 174 ? 6.152 -13.469 -1.365 1 98.62 174 HIS A C 1
ATOM 1273 O O . HIS A 1 174 ? 7.07 -12.648 -1.276 1 98.62 174 HIS A O 1
ATOM 1279 N N . ALA A 1 175 ? 5.242 -13.625 -0.462 1 98.88 175 ALA A N 1
ATOM 1280 C CA . ALA A 1 175 ? 5.188 -12.773 0.723 1 98.88 175 ALA A CA 1
ATOM 1281 C C . ALA A 1 175 ? 6.363 -13.047 1.655 1 98.88 175 ALA A C 1
ATOM 1283 O O . ALA A 1 175 ? 6.961 -12.125 2.205 1 98.88 175 ALA A O 1
ATOM 1284 N N . VAL A 1 176 ? 6.699 -14.297 1.825 1 98.94 176 VAL A N 1
ATOM 1285 C CA . VAL A 1 176 ? 7.809 -14.672 2.693 1 98.94 176 VAL A CA 1
ATOM 1286 C C . VAL A 1 176 ? 9.102 -14.055 2.174 1 98.94 176 VAL A C 1
ATOM 1288 O O . VAL A 1 176 ? 9.836 -13.406 2.928 1 98.94 176 VAL A O 1
ATOM 1291 N N . GLU A 1 177 ? 9.367 -14.18 0.929 1 98.69 177 GLU A N 1
ATOM 1292 C CA . GLU A 1 177 ? 10.617 -13.664 0.373 1 98.69 177 GLU A CA 1
ATOM 1293 C C . GLU A 1 177 ? 10.625 -12.141 0.351 1 98.69 177 GLU A C 1
ATOM 1295 O O . GLU A 1 177 ? 11.68 -11.516 0.46 1 98.69 177 GLU A O 1
ATOM 1300 N N . ALA A 1 178 ? 9.445 -11.555 0.248 1 98.75 178 ALA A N 1
ATOM 1301 C CA . ALA A 1 178 ? 9.367 -10.094 0.254 1 98.75 178 ALA A CA 1
ATOM 1302 C C . ALA A 1 178 ? 9.875 -9.523 1.576 1 98.75 178 ALA A C 1
ATOM 1304 O O . ALA A 1 178 ? 10.414 -8.414 1.615 1 98.75 178 ALA A O 1
ATOM 1305 N N . LEU A 1 179 ? 9.734 -10.273 2.689 1 98.81 179 LEU A N 1
ATOM 1306 C CA . LEU A 1 179 ? 10.102 -9.797 4.016 1 98.81 179 LEU A CA 1
ATOM 1307 C C . LEU A 1 179 ? 11.617 -9.672 4.152 1 98.81 179 LEU A C 1
ATOM 1309 O O . LEU A 1 179 ? 12.109 -8.852 4.934 1 98.81 179 LEU A O 1
ATOM 1313 N N . TYR A 1 180 ? 12.367 -10.461 3.377 1 98.56 180 TYR A N 1
ATOM 1314 C CA . TYR A 1 180 ? 13.82 -10.367 3.486 1 98.56 180 TYR A CA 1
ATOM 1315 C C . TYR A 1 180 ? 14.453 -10.031 2.139 1 98.56 180 TYR A C 1
ATOM 1317 O O . TYR A 1 180 ? 15.602 -10.391 1.876 1 98.56 180 TYR A O 1
ATOM 1325 N N . ALA A 1 181 ? 13.641 -9.477 1.2 1 98.06 181 ALA A N 1
ATOM 1326 C CA . ALA A 1 181 ? 14.164 -9.008 -0.082 1 98.06 181 ALA A CA 1
ATOM 1327 C C . ALA A 1 181 ? 15.227 -7.926 0.119 1 98.06 181 ALA A C 1
ATOM 1329 O O . ALA A 1 181 ? 15.195 -7.199 1.114 1 98.06 181 ALA A O 1
ATOM 1330 N N . GLU A 1 182 ? 16.109 -7.828 -0.807 1 96.12 182 GLU A N 1
ATOM 1331 C CA . GLU A 1 182 ? 17.141 -6.797 -0.747 1 96.12 182 GLU A CA 1
ATOM 1332 C C . GLU A 1 182 ? 16.531 -5.402 -0.762 1 96.12 182 GLU A C 1
ATOM 1334 O O . GLU A 1 182 ? 17.016 -4.496 -0.077 1 96.12 182 GLU A O 1
ATOM 1339 N N . ASP A 1 183 ? 15.508 -5.215 -1.495 1 97.5 183 ASP A N 1
ATOM 1340 C CA . ASP A 1 183 ? 14.836 -3.926 -1.632 1 97.5 183 ASP A CA 1
ATOM 1341 C C . ASP A 1 183 ? 13.531 -3.9 -0.843 1 97.5 183 ASP A C 1
ATOM 1343 O O . ASP A 1 183 ? 12.562 -3.246 -1.248 1 97.5 183 ASP A O 1
ATOM 1347 N N . ALA A 1 184 ? 13.5 -4.691 0.26 1 97.56 184 ALA A N 1
ATOM 1348 C CA . ALA A 1 184 ? 12.328 -4.664 1.137 1 97.56 184 ALA A CA 1
ATOM 1349 C C . ALA A 1 184 ? 12.055 -3.252 1.64 1 97.56 184 ALA A C 1
ATOM 1351 O O . ALA A 1 184 ? 12.961 -2.422 1.711 1 97.56 184 ALA A O 1
ATOM 1352 N N . ASN A 1 185 ? 10.859 -2.906 1.88 1 97.94 185 ASN A N 1
ATOM 1353 C CA . ASN A 1 185 ? 10.43 -1.657 2.502 1 97.94 185 ASN A CA 1
ATOM 1354 C C . ASN A 1 185 ? 9.25 -1.877 3.443 1 97.94 185 ASN A C 1
ATOM 1356 O O . ASN A 1 185 ? 8.617 -2.932 3.416 1 97.94 185 ASN A O 1
ATOM 1360 N N . PRO A 1 186 ? 8.945 -0.961 4.273 1 97.44 186 PRO A N 1
ATOM 1361 C CA . PRO A 1 186 ? 8 -1.218 5.363 1 97.44 186 PRO A CA 1
ATOM 1362 C C . PRO A 1 186 ? 6.574 -1.453 4.867 1 97.44 186 PRO A C 1
ATOM 1364 O O . PRO A 1 186 ? 5.828 -2.232 5.469 1 97.44 186 PRO A O 1
ATOM 1367 N N . VAL A 1 187 ? 6.16 -0.813 3.803 1 97.81 187 VAL A N 1
ATOM 1368 C CA . VAL A 1 187 ? 4.797 -0.966 3.309 1 97.81 187 VAL A CA 1
ATOM 1369 C C . VAL A 1 187 ? 4.602 -2.375 2.75 1 97.81 187 VAL A C 1
ATOM 1371 O O . VAL A 1 187 ? 3.637 -3.059 3.098 1 97.81 187 VAL A O 1
ATOM 1374 N N . ILE A 1 188 ? 5.535 -2.801 1.926 1 98.25 188 ILE A N 1
ATOM 1375 C CA . ILE A 1 188 ? 5.453 -4.141 1.354 1 98.25 188 ILE A CA 1
ATOM 1376 C C . ILE A 1 188 ? 5.586 -5.184 2.461 1 98.25 188 ILE A C 1
ATOM 1378 O O . ILE A 1 188 ? 4.938 -6.23 2.414 1 98.25 188 ILE A O 1
ATOM 1382 N N . SER A 1 189 ? 6.426 -4.891 3.457 1 98.62 189 SER A N 1
ATOM 1383 C CA . SER A 1 189 ? 6.57 -5.805 4.586 1 98.62 189 SER A CA 1
ATOM 1384 C C . SER A 1 189 ? 5.262 -5.938 5.359 1 98.62 189 SER A C 1
ATOM 1386 O O . SER A 1 189 ? 4.926 -7.023 5.84 1 98.62 189 SER A O 1
ATOM 1388 N N . LEU A 1 190 ? 4.504 -4.824 5.496 1 98.62 190 LEU A N 1
ATOM 1389 C CA . LEU A 1 190 ? 3.191 -4.891 6.129 1 98.62 190 LEU A CA 1
ATOM 1390 C C . LEU A 1 190 ? 2.258 -5.805 5.344 1 98.62 190 LEU A C 1
ATOM 1392 O O . LEU A 1 190 ? 1.585 -6.66 5.926 1 98.62 190 LEU A O 1
ATOM 1396 N N . MET A 1 191 ? 2.254 -5.652 4.062 1 98.62 191 MET A N 1
ATOM 1397 C CA . MET A 1 191 ? 1.396 -6.453 3.193 1 98.62 191 MET A CA 1
ATOM 1398 C C . MET A 1 191 ? 1.805 -7.922 3.232 1 98.62 191 MET A C 1
ATOM 1400 O O . MET A 1 191 ? 0.95 -8.812 3.258 1 98.62 191 MET A O 1
ATOM 1404 N N . ALA A 1 192 ? 3.1 -8.117 3.248 1 98.88 192 ALA A N 1
ATOM 1405 C CA . ALA A 1 192 ? 3.623 -9.477 3.25 1 98.88 192 ALA A CA 1
ATOM 1406 C C . ALA A 1 192 ? 3.189 -10.234 4.504 1 98.88 192 ALA A C 1
ATOM 1408 O O . ALA A 1 192 ? 2.686 -11.352 4.418 1 98.88 192 ALA A O 1
ATOM 1409 N N . GLU A 1 193 ? 3.41 -9.641 5.625 1 98.88 193 GLU A N 1
ATOM 1410 C CA . GLU A 1 193 ? 3.037 -10.289 6.875 1 98.88 193 GLU A CA 1
ATOM 1411 C C . GLU A 1 193 ? 1.537 -10.562 6.93 1 98.88 193 GLU A C 1
ATOM 1413 O O . GLU A 1 193 ? 1.113 -11.641 7.355 1 98.88 193 GLU A O 1
ATOM 1418 N N . GLU A 1 194 ? 0.72 -9.594 6.488 1 98.88 194 GLU A N 1
ATOM 1419 C CA . GLU A 1 194 ? -0.727 -9.773 6.43 1 98.88 194 GLU A CA 1
ATOM 1420 C C . GLU A 1 194 ? -1.105 -10.891 5.461 1 98.88 194 GLU A C 1
ATOM 1422 O O . GLU A 1 194 ? -2.021 -11.672 5.73 1 98.88 194 GLU A O 1
ATOM 1427 N N . SER A 1 195 ? -0.46 -10.977 4.359 1 98.88 195 SER A N 1
ATOM 1428 C CA . SER A 1 195 ? -0.69 -12.031 3.373 1 98.88 195 SER A CA 1
ATOM 1429 C C . SER A 1 195 ? -0.464 -13.414 3.977 1 98.88 195 SER A C 1
ATOM 1431 O O . SER A 1 195 ? -1.308 -14.297 3.838 1 98.88 195 SER A O 1
ATOM 1433 N N . ILE A 1 196 ? 0.672 -13.555 4.668 1 98.94 196 ILE A N 1
ATOM 1434 C CA . ILE A 1 196 ? 1.026 -14.828 5.281 1 98.94 196 ILE A CA 1
ATOM 1435 C C . ILE A 1 196 ? -0.033 -15.227 6.309 1 98.94 196 ILE A C 1
ATOM 1437 O O . ILE A 1 196 ? -0.488 -16.375 6.332 1 98.94 196 ILE A O 1
ATOM 1441 N N . ARG A 1 197 ? -0.441 -14.266 7.113 1 98.88 197 ARG A N 1
ATOM 1442 C CA . ARG A 1 197 ? -1.465 -14.523 8.117 1 98.88 197 ARG A CA 1
ATOM 1443 C C . ARG A 1 197 ? -2.779 -14.945 7.469 1 98.88 197 ARG A C 1
ATOM 1445 O O . ARG A 1 197 ? -3.379 -15.953 7.852 1 98.88 197 ARG A O 1
ATOM 1452 N N . ALA A 1 198 ? -3.238 -14.18 6.457 1 98.88 198 ALA A N 1
ATOM 1453 C CA . ALA A 1 198 ? -4.508 -14.43 5.777 1 98.88 198 ALA A CA 1
ATOM 1454 C C . ALA A 1 198 ? -4.52 -15.812 5.129 1 98.88 198 ALA A C 1
ATOM 1456 O O . ALA A 1 198 ? -5.461 -16.578 5.316 1 98.88 198 ALA A O 1
ATOM 1457 N N . LEU A 1 199 ? -3.482 -16.125 4.418 1 98.88 199 LEU A N 1
ATOM 1458 C CA . LEU A 1 199 ? -3.395 -17.422 3.74 1 98.88 199 LEU A CA 1
ATOM 1459 C C . LEU A 1 199 ? -3.277 -18.547 4.75 1 98.88 199 LEU A C 1
ATOM 1461 O O . LEU A 1 199 ? -3.924 -19.594 4.598 1 98.88 199 LEU A O 1
ATOM 1465 N N . GLY A 1 200 ? -2.439 -18.344 5.766 1 98.88 200 GLY A N 1
ATOM 1466 C CA . GLY A 1 200 ? -2.266 -19.359 6.793 1 98.88 200 GLY A CA 1
ATOM 1467 C C . GLY A 1 200 ? -3.559 -19.734 7.496 1 98.88 200 GLY A C 1
ATOM 1468 O O . GLY A 1 200 ? -3.77 -20.891 7.855 1 98.88 200 GLY A O 1
ATOM 1469 N N . GLU A 1 201 ? -4.418 -18.781 7.688 1 98.69 201 GLU A N 1
ATOM 1470 C CA . GLU A 1 201 ? -5.695 -18.984 8.359 1 98.69 201 GLU A CA 1
ATOM 1471 C C . GLU A 1 201 ? -6.738 -19.562 7.395 1 98.69 201 GLU A C 1
ATOM 1473 O O . GLU A 1 201 ? -7.547 -20.406 7.777 1 98.69 201 GLU A O 1
ATOM 1478 N N . ALA A 1 202 ? -6.719 -19.156 6.172 1 98.75 202 ALA A N 1
ATOM 1479 C CA . ALA A 1 202 ? -7.816 -19.406 5.238 1 98.75 202 ALA A CA 1
ATOM 1480 C C . ALA A 1 202 ? -7.668 -20.766 4.562 1 98.75 202 ALA A C 1
ATOM 1482 O O . ALA A 1 202 ? -8.656 -21.469 4.371 1 98.75 202 ALA A O 1
ATOM 1483 N N . LEU A 1 203 ? -6.48 -21.125 4.199 1 98.81 203 LEU A N 1
ATOM 1484 C CA . LEU A 1 203 ? -6.273 -22.281 3.326 1 98.81 203 LEU A CA 1
ATOM 1485 C C . LEU A 1 203 ? -6.719 -23.562 4.008 1 98.81 203 LEU A C 1
ATOM 1487 O O . LEU A 1 203 ? -7.375 -24.406 3.389 1 98.81 203 LEU A O 1
ATOM 1491 N N . PRO A 1 204 ? -6.359 -23.797 5.309 1 98.81 204 PRO A N 1
ATOM 1492 C CA . PRO A 1 204 ? -6.863 -25 5.957 1 98.81 204 PRO A CA 1
ATOM 1493 C C . PRO A 1 204 ? -8.383 -25.109 5.926 1 98.81 204 PRO A C 1
ATOM 1495 O O . PRO A 1 204 ? -8.93 -26.203 5.777 1 98.81 204 PRO A O 1
ATOM 1498 N N . VAL A 1 205 ? -9.086 -23.984 6.031 1 98.81 205 VAL A N 1
ATOM 1499 C CA . VAL A 1 205 ? -10.547 -23.984 5.988 1 98.81 205 VAL A CA 1
ATOM 1500 C C . VAL A 1 205 ? -11.023 -24.281 4.57 1 98.81 205 VAL A C 1
ATOM 1502 O O . VAL A 1 205 ? -11.977 -25.047 4.383 1 98.81 205 VAL A O 1
ATOM 1505 N N . VAL A 1 206 ? -10.367 -23.75 3.566 1 98.5 206 VAL A N 1
ATOM 1506 C CA . VAL A 1 206 ? -10.711 -24 2.17 1 98.5 206 VAL A CA 1
ATOM 1507 C C . VAL A 1 206 ? -10.586 -25.484 1.865 1 98.5 206 VAL A C 1
ATOM 1509 O O . VAL A 1 206 ? -11.422 -26.062 1.167 1 98.5 206 VAL A O 1
ATOM 1512 N N . VAL A 1 207 ? -9.539 -26.109 2.379 1 98.38 207 VAL A N 1
ATOM 1513 C CA . VAL A 1 207 ? -9.312 -27.531 2.137 1 98.38 207 VAL A CA 1
ATOM 1514 C C . VAL A 1 207 ? -10.398 -28.359 2.818 1 98.38 207 VAL A C 1
ATOM 1516 O O . VAL A 1 207 ? -10.93 -29.297 2.232 1 98.38 207 VAL A O 1
ATOM 1519 N N . ARG A 1 208 ? -10.797 -27.984 3.969 1 98.25 208 ARG A N 1
ATOM 1520 C CA . ARG A 1 208 ? -11.797 -28.703 4.742 1 98.25 208 ARG A CA 1
ATOM 1521 C C . ARG A 1 208 ? -13.195 -28.469 4.199 1 98.25 208 ARG A C 1
ATOM 1523 O O . ARG A 1 208 ? -14.023 -29.375 4.16 1 98.25 208 ARG A O 1
ATOM 1530 N N . ASP A 1 209 ? -13.445 -27.266 3.842 1 98.38 209 ASP A N 1
ATOM 1531 C CA . ASP A 1 209 ? -14.734 -26.828 3.32 1 98.38 209 ASP A CA 1
ATOM 1532 C C . ASP A 1 209 ? -14.562 -25.953 2.08 1 98.38 209 ASP A C 1
ATOM 1534 O O . ASP A 1 209 ? -14.672 -24.719 2.154 1 98.38 209 ASP A O 1
ATOM 1538 N N . PRO A 1 210 ? -14.445 -26.625 0.939 1 97.75 210 PRO A N 1
ATOM 1539 C CA . PRO A 1 210 ? -14.055 -25.906 -0.283 1 97.75 210 PRO A CA 1
ATOM 1540 C C . PRO A 1 210 ? -15.047 -24.828 -0.684 1 97.75 210 PRO A C 1
ATOM 1542 O O . PRO A 1 210 ? -14.711 -23.938 -1.461 1 97.75 210 PRO A O 1
ATOM 1545 N N . ALA A 1 211 ? -16.25 -24.828 -0.211 1 97.75 211 ALA A N 1
ATOM 1546 C CA . ALA A 1 211 ? -17.266 -23.859 -0.618 1 97.75 211 ALA A CA 1
ATOM 1547 C C . ALA A 1 211 ? -17.406 -22.734 0.41 1 97.75 211 ALA A C 1
ATOM 1549 O O . ALA A 1 211 ? -18.281 -21.875 0.278 1 97.75 211 ALA A O 1
ATOM 1550 N N . ASN A 1 212 ? -16.531 -22.781 1.454 1 98.12 212 ASN A N 1
ATOM 1551 C CA . ASN A 1 212 ? -16.625 -21.766 2.5 1 98.12 212 ASN A CA 1
ATOM 1552 C C . ASN A 1 212 ? -16.344 -20.375 1.948 1 98.12 212 ASN A C 1
ATOM 1554 O O . ASN A 1 212 ? -15.211 -20.031 1.612 1 98.12 212 ASN A O 1
ATOM 1558 N N . ARG A 1 213 ? -17.375 -19.531 1.938 1 97.75 213 ARG A N 1
ATOM 1559 C CA . ARG A 1 213 ? -17.328 -18.219 1.299 1 97.75 213 ARG A CA 1
ATOM 1560 C C . ARG A 1 213 ? -16.281 -17.328 1.968 1 97.75 213 ARG A C 1
ATOM 1562 O O . ARG A 1 213 ? -15.5 -16.672 1.288 1 97.75 213 ARG A O 1
ATOM 1569 N N . ASP A 1 214 ? -16.281 -17.344 3.24 1 98.12 214 ASP A N 1
ATOM 1570 C CA . ASP A 1 214 ? -15.375 -16.469 3.98 1 98.12 214 ASP A CA 1
ATOM 1571 C C . ASP A 1 214 ? -13.922 -16.891 3.781 1 98.12 214 ASP A C 1
ATOM 1573 O O . ASP A 1 214 ? -13.039 -16.047 3.598 1 98.12 214 ASP A O 1
ATOM 1577 N N . ALA A 1 215 ? -13.641 -18.156 3.816 1 98.44 215 ALA A N 1
ATOM 1578 C CA . ALA A 1 215 ? -12.281 -18.656 3.648 1 98.44 215 ALA A CA 1
ATOM 1579 C C . ALA A 1 215 ? -11.766 -18.391 2.236 1 98.44 215 ALA A C 1
ATOM 1581 O O . ALA A 1 215 ? -10.602 -18.047 2.049 1 98.44 215 ALA A O 1
ATOM 1582 N N . ARG A 1 216 ? -12.672 -18.578 1.271 1 98.56 216 ARG A N 1
ATOM 1583 C CA . ARG A 1 216 ? -12.297 -18.297 -0.111 1 98.56 216 ARG A CA 1
ATOM 1584 C C . ARG A 1 216 ? -11.961 -16.828 -0.293 1 98.56 216 ARG A C 1
ATOM 1586 O O . ARG A 1 216 ? -10.977 -16.484 -0.955 1 98.56 216 ARG A O 1
ATOM 1593 N N . SER A 1 217 ? -12.742 -15.961 0.329 1 98.56 217 SER A N 1
ATOM 1594 C CA . SER A 1 217 ? -12.492 -14.531 0.258 1 98.56 217 SER A CA 1
ATOM 1595 C C . SER A 1 217 ? -11.172 -14.164 0.927 1 98.56 217 SER A C 1
ATOM 1597 O O . SER A 1 217 ? -10.375 -13.406 0.374 1 98.56 217 SER A O 1
ATOM 1599 N N . ARG A 1 218 ? -10.93 -14.703 2.068 1 98.56 218 ARG A N 1
ATOM 1600 C CA . ARG A 1 218 ? -9.711 -14.414 2.818 1 98.56 218 ARG A CA 1
ATOM 1601 C C . ARG A 1 218 ? -8.477 -14.938 2.096 1 98.56 218 ARG A C 1
ATOM 1603 O O . ARG A 1 218 ? -7.43 -14.289 2.078 1 98.56 218 ARG A O 1
ATOM 1610 N N . ALA A 1 219 ? -8.586 -16.125 1.481 1 98.69 219 ALA A N 1
ATOM 1611 C CA . ALA A 1 219 ? -7.484 -16.688 0.715 1 98.69 219 ALA A CA 1
ATOM 1612 C C . ALA A 1 219 ? -7.148 -15.812 -0.492 1 98.69 219 ALA A C 1
ATOM 1614 O O . ALA A 1 219 ? -5.977 -15.547 -0.762 1 98.69 219 ALA A O 1
ATOM 1615 N N . LEU A 1 220 ? -8.18 -15.359 -1.196 1 98.69 220 LEU A N 1
ATOM 1616 C CA . LEU A 1 220 ? -7.957 -14.523 -2.369 1 98.69 220 LEU A CA 1
ATOM 1617 C C . LEU A 1 220 ? -7.375 -13.172 -1.969 1 98.69 220 LEU A C 1
ATOM 1619 O O . LEU A 1 220 ? -6.496 -12.641 -2.654 1 98.69 220 LEU A O 1
ATOM 1623 N N . TYR A 1 221 ? -7.812 -12.641 -0.788 1 98.62 221 TYR A N 1
ATOM 1624 C CA . TYR A 1 221 ? -7.23 -11.438 -0.208 1 98.62 221 TYR A CA 1
ATOM 1625 C C . TYR A 1 221 ? -5.742 -11.625 0.058 1 98.62 221 TYR A C 1
ATOM 1627 O O . TYR A 1 221 ? -4.922 -10.789 -0.336 1 98.62 221 TYR A O 1
ATOM 1635 N N . GLY A 1 222 ? -5.371 -12.711 0.655 1 98.88 222 GLY A N 1
ATOM 1636 C CA . GLY A 1 222 ? -3.971 -13.008 0.896 1 98.88 222 GLY A CA 1
ATOM 1637 C C . GLY A 1 222 ? -3.162 -13.148 -0.38 1 98.88 222 GLY A C 1
ATOM 1638 O O . GLY A 1 222 ? -2.023 -12.68 -0.453 1 98.88 222 GLY A O 1
ATOM 1639 N N . ALA A 1 223 ? -3.738 -13.789 -1.367 1 98.69 223 ALA A N 1
ATOM 1640 C CA . ALA A 1 223 ? -3.064 -13.984 -2.648 1 98.69 223 ALA A CA 1
ATOM 1641 C C . ALA A 1 223 ? -2.842 -12.648 -3.359 1 98.69 223 ALA A C 1
ATOM 1643 O O . ALA A 1 223 ? -1.803 -12.445 -3.99 1 98.69 223 ALA A O 1
ATOM 1644 N N . TRP A 1 224 ? -3.824 -11.781 -3.293 1 98.5 224 TRP A N 1
ATOM 1645 C CA . TRP A 1 224 ? -3.668 -10.445 -3.844 1 98.5 224 TRP A CA 1
ATOM 1646 C C . TRP A 1 224 ? -2.465 -9.734 -3.227 1 98.5 224 TRP A C 1
ATOM 1648 O O . TRP A 1 224 ? -1.613 -9.211 -3.943 1 98.5 224 TRP A O 1
ATOM 1658 N N . LEU A 1 225 ? -2.398 -9.742 -1.911 1 98.69 225 LEU A N 1
ATOM 1659 C CA . LEU A 1 225 ? -1.287 -9.102 -1.219 1 98.69 225 LEU A CA 1
ATOM 1660 C C . LEU A 1 225 ? 0.04 -9.742 -1.61 1 98.69 225 LEU A C 1
ATOM 1662 O O . LEU A 1 225 ? 1.029 -9.039 -1.836 1 98.69 225 LEU A O 1
ATOM 1666 N N . ALA A 1 226 ? 0.058 -11.039 -1.715 1 98.75 226 ALA A N 1
ATOM 1667 C CA . ALA A 1 226 ? 1.264 -11.758 -2.115 1 98.75 226 ALA A CA 1
ATOM 1668 C C . ALA A 1 226 ? 1.693 -11.359 -3.525 1 98.75 226 ALA A C 1
ATOM 1670 O O . ALA A 1 226 ? 2.887 -11.203 -3.797 1 98.75 226 ALA A O 1
ATOM 1671 N N . GLY A 1 227 ? 0.715 -11.297 -4.414 1 98.12 227 GLY A N 1
ATOM 1672 C CA . GLY A 1 227 ? 1.017 -10.836 -5.762 1 98.12 227 GLY A CA 1
ATOM 1673 C C . GLY A 1 227 ? 1.618 -9.445 -5.797 1 98.12 227 GLY A C 1
ATOM 1674 O O . GLY A 1 227 ? 2.537 -9.18 -6.574 1 98.12 227 GLY A O 1
ATOM 1675 N N . THR A 1 228 ? 1.098 -8.562 -4.977 1 98.12 228 THR A N 1
ATOM 1676 C CA . THR A 1 228 ? 1.642 -7.211 -4.859 1 98.12 228 THR A CA 1
ATOM 1677 C C . THR A 1 228 ? 3.096 -7.254 -4.398 1 98.12 228 THR A C 1
ATOM 1679 O O . THR A 1 228 ? 3.939 -6.523 -4.926 1 98.12 228 THR A O 1
ATOM 1682 N N . CYS A 1 229 ? 3.408 -8.102 -3.414 1 98.31 229 CYS A N 1
ATOM 1683 C CA . CYS A 1 229 ? 4.777 -8.281 -2.945 1 98.31 229 CYS A CA 1
ATOM 1684 C C . CYS A 1 229 ? 5.691 -8.727 -4.082 1 98.31 229 CYS A C 1
ATOM 1686 O O . CYS A 1 229 ? 6.766 -8.156 -4.281 1 98.31 229 CYS A O 1
ATOM 1688 N N . LEU A 1 230 ? 5.215 -9.688 -4.836 1 97.5 230 LEU A N 1
ATOM 1689 C CA . LEU A 1 230 ? 5.977 -10.227 -5.957 1 97.5 230 LEU A CA 1
ATOM 1690 C C . LEU A 1 230 ? 6.301 -9.141 -6.969 1 97.5 230 LEU A C 1
ATOM 1692 O O . LEU A 1 230 ? 7.406 -9.102 -7.516 1 97.5 230 LEU A O 1
ATOM 1696 N N . GLY A 1 231 ? 5.359 -8.297 -7.215 1 96.56 231 GLY A N 1
ATOM 1697 C CA . GLY A 1 231 ? 5.535 -7.242 -8.203 1 96.56 231 GLY A CA 1
ATOM 1698 C C . GLY A 1 231 ? 6.387 -6.094 -7.699 1 96.56 231 GLY A C 1
ATOM 1699 O O . GLY A 1 231 ? 6.883 -5.285 -8.492 1 96.56 231 GLY A O 1
ATOM 1700 N N . ALA A 1 232 ? 6.621 -6.035 -6.391 1 96.62 232 ALA A N 1
ATOM 1701 C CA . ALA A 1 232 ? 7.172 -4.816 -5.809 1 96.62 232 ALA A CA 1
ATOM 1702 C C . ALA A 1 232 ? 8.648 -4.992 -5.457 1 96.62 232 ALA A C 1
ATOM 1704 O O . ALA A 1 232 ? 9.414 -4.027 -5.453 1 96.62 232 ALA A O 1
ATOM 1705 N N . VAL A 1 233 ? 9.031 -6.176 -5.113 1 97 233 VAL A N 1
ATOM 1706 C CA . VAL A 1 233 ? 10.398 -6.379 -4.641 1 97 233 VAL A CA 1
ATOM 1707 C C . VAL A 1 233 ? 10.992 -7.625 -5.293 1 97 233 VAL A C 1
ATOM 1709 O O . VAL A 1 233 ? 10.281 -8.383 -5.961 1 97 233 VAL A O 1
ATOM 1712 N N . GLY A 1 234 ? 12.266 -7.773 -5.137 1 95.56 234 GLY A N 1
ATOM 1713 C CA . GLY A 1 234 ? 12.953 -8.906 -5.73 1 95.56 234 GLY A CA 1
ATOM 1714 C C . GLY A 1 234 ? 12.742 -10.203 -4.961 1 95.56 234 GLY A C 1
ATOM 1715 O O . GLY A 1 234 ? 12.438 -10.18 -3.766 1 95.56 234 GLY A O 1
ATOM 1716 N N . MET A 1 235 ? 12.836 -11.273 -5.641 1 95.19 235 MET A N 1
ATOM 1717 C CA . MET A 1 235 ? 12.758 -12.609 -5.051 1 95.19 235 MET A CA 1
ATOM 1718 C C . MET A 1 235 ? 14.156 -13.141 -4.734 1 95.19 235 MET A C 1
ATOM 1720 O O . MET A 1 235 ? 15.156 -12.555 -5.137 1 95.19 235 MET A O 1
ATOM 1724 N N . ALA A 1 236 ? 14.227 -14.266 -4.047 1 97.5 236 ALA A N 1
ATOM 1725 C CA . ALA A 1 236 ? 15.484 -14.766 -3.502 1 97.5 236 ALA A CA 1
ATOM 1726 C C . ALA A 1 236 ? 15.617 -16.266 -3.729 1 97.5 236 ALA A C 1
ATOM 1728 O O . ALA A 1 236 ? 15.32 -16.766 -4.816 1 97.5 236 ALA A O 1
ATOM 1729 N N . LEU A 1 237 ? 16.188 -16.969 -2.787 1 97.69 237 LEU A N 1
ATOM 1730 C CA . LEU A 1 237 ? 16.609 -18.359 -2.887 1 97.69 237 LEU A CA 1
ATOM 1731 C C . LEU A 1 237 ? 15.438 -19.266 -3.266 1 97.69 237 LEU A C 1
ATOM 1733 O O . LEU A 1 237 ? 15.586 -20.156 -4.102 1 97.69 237 LEU A O 1
ATOM 1737 N N . HIS A 1 238 ? 14.297 -19.141 -2.633 1 98.19 238 HIS A N 1
ATOM 1738 C CA . HIS A 1 238 ? 13.148 -20.016 -2.861 1 98.19 238 HIS A CA 1
ATOM 1739 C C . HIS A 1 238 ? 12.789 -20.062 -4.34 1 98.19 238 HIS A C 1
ATOM 1741 O O . HIS A 1 238 ? 12.711 -21.141 -4.926 1 98.19 238 HIS A O 1
ATOM 1747 N N . HIS A 1 239 ? 12.594 -18.906 -4.922 1 96.44 239 HIS A N 1
ATOM 1748 C CA . HIS A 1 239 ? 12.203 -18.844 -6.324 1 96.44 239 HIS A CA 1
ATOM 1749 C C . HIS A 1 239 ? 13.305 -19.375 -7.23 1 96.44 239 HIS A C 1
ATOM 1751 O O . HIS A 1 239 ? 13.031 -20.047 -8.227 1 96.44 239 HIS A O 1
ATOM 1757 N N . LYS A 1 240 ? 14.531 -19.062 -6.898 1 95.38 240 LYS A N 1
ATOM 1758 C CA . LYS A 1 240 ? 15.656 -19.578 -7.676 1 95.38 240 LYS A CA 1
ATOM 1759 C C . LYS A 1 240 ? 15.648 -21.109 -7.691 1 95.38 240 LYS A C 1
ATOM 1761 O O . LYS A 1 240 ? 15.789 -21.719 -8.75 1 95.38 240 LYS A O 1
ATOM 1766 N N . LEU A 1 241 ? 15.484 -21.703 -6.535 1 97.31 241 LEU A N 1
ATOM 1767 C CA . LEU A 1 241 ? 15.492 -23.156 -6.441 1 97.31 241 LEU A CA 1
ATOM 1768 C C . LEU A 1 241 ? 14.305 -23.75 -7.191 1 97.31 241 LEU A C 1
ATOM 1770 O O . LEU A 1 241 ? 14.461 -24.734 -7.926 1 97.31 241 LEU A O 1
ATOM 1774 N N . CYS A 1 242 ? 13.156 -23.156 -7.008 1 96.69 242 CYS A N 1
ATOM 1775 C CA . CYS A 1 242 ? 11.969 -23.688 -7.656 1 96.69 242 CYS A CA 1
ATOM 1776 C C . CYS A 1 242 ? 12.062 -23.562 -9.172 1 96.69 242 CYS A C 1
ATOM 1778 O O . CYS A 1 242 ? 11.609 -24.438 -9.906 1 96.69 242 CYS A O 1
ATOM 1780 N N . HIS A 1 243 ? 12.625 -22.484 -9.602 1 92.81 243 HIS A N 1
ATOM 1781 C CA . HIS A 1 243 ? 12.875 -22.344 -11.031 1 92.81 243 HIS A CA 1
ATOM 1782 C C . HIS A 1 243 ? 13.797 -23.438 -11.547 1 92.81 243 HIS A C 1
ATOM 1784 O O . HIS A 1 243 ? 13.547 -24.031 -12.602 1 92.81 243 HIS A O 1
ATOM 1790 N N . THR A 1 244 ? 14.852 -23.672 -10.828 1 94.69 244 THR A N 1
ATOM 1791 C CA . THR A 1 244 ? 15.82 -24.703 -11.195 1 94.69 244 THR A CA 1
ATOM 1792 C C . THR A 1 244 ? 15.164 -26.078 -11.227 1 94.69 244 THR A C 1
ATOM 1794 O O . THR A 1 244 ? 15.305 -26.812 -12.203 1 94.69 244 THR A O 1
ATOM 1797 N N . LEU A 1 245 ? 14.391 -26.391 -10.211 1 96.69 245 LEU A N 1
ATOM 1798 C CA . LEU A 1 245 ? 13.766 -27.719 -10.078 1 96.69 245 LEU A CA 1
ATOM 1799 C C . LEU A 1 245 ? 12.688 -27.906 -11.141 1 96.69 245 LEU A C 1
ATOM 1801 O O . LEU A 1 245 ? 12.641 -28.953 -11.789 1 96.69 245 LEU A O 1
ATOM 1805 N N . GLY A 1 246 ? 11.844 -26.922 -11.281 1 92.88 246 GLY A N 1
ATOM 1806 C CA . GLY A 1 246 ? 10.812 -27 -12.297 1 92.88 246 GLY A CA 1
ATOM 1807 C C . GLY A 1 246 ? 11.359 -27.062 -13.711 1 92.88 246 GLY A C 1
ATOM 1808 O O . GLY A 1 246 ? 10.938 -27.891 -14.516 1 92.88 246 GLY A O 1
ATOM 1809 N N . GLY A 1 247 ? 12.297 -26.219 -14.062 1 88.44 247 GLY A N 1
ATOM 1810 C CA . GLY A 1 247 ? 12.859 -26.109 -15.398 1 88.44 247 GLY A CA 1
ATOM 1811 C C . GLY A 1 247 ? 13.688 -27.328 -15.789 1 88.44 247 GLY A C 1
ATOM 1812 O O . GLY A 1 247 ? 13.625 -27.781 -16.938 1 88.44 247 GLY A O 1
ATOM 1813 N N . THR A 1 248 ? 14.414 -27.859 -14.859 1 92.75 248 THR A N 1
ATOM 1814 C CA . THR A 1 248 ? 15.375 -28.922 -15.156 1 92.75 248 THR A CA 1
ATOM 1815 C C . THR A 1 248 ? 14.719 -30.297 -15.016 1 92.75 248 THR A C 1
ATOM 1817 O O . THR A 1 248 ? 15.023 -31.219 -15.781 1 92.75 248 THR A O 1
ATOM 1820 N N . PHE A 1 249 ? 13.789 -30.422 -14.133 1 95.56 249 PHE A N 1
ATOM 1821 C CA . PHE A 1 249 ? 13.305 -31.766 -13.828 1 95.56 249 PHE A CA 1
ATOM 1822 C C . PHE A 1 249 ? 11.797 -31.875 -14.047 1 95.56 249 PHE A C 1
ATOM 1824 O O . PHE A 1 249 ? 11.18 -32.875 -13.695 1 95.56 249 PHE A O 1
ATOM 1831 N N . ASN A 1 250 ? 11.203 -30.797 -14.531 1 92.5 250 ASN A N 1
ATOM 1832 C CA . ASN A 1 250 ? 9.797 -30.75 -14.914 1 92.5 250 ASN A CA 1
ATOM 1833 C C . ASN A 1 250 ? 8.891 -31.078 -13.734 1 92.5 250 ASN A C 1
ATOM 1835 O O . ASN A 1 250 ? 7.926 -31.828 -13.875 1 92.5 250 ASN A O 1
ATOM 1839 N N . LEU A 1 251 ? 9.258 -30.641 -12.562 1 94.81 251 LEU A N 1
ATOM 1840 C CA . LEU A 1 251 ? 8.422 -30.828 -11.383 1 94.81 251 LEU A CA 1
ATOM 1841 C C . LEU A 1 251 ? 7.203 -29.906 -11.43 1 94.81 251 LEU A C 1
ATOM 1843 O O . LEU A 1 251 ? 7.262 -28.828 -12.016 1 94.81 251 LEU A O 1
ATOM 1847 N N . PRO A 1 252 ? 6.07 -30.391 -10.914 1 92.5 252 PRO A N 1
ATOM 1848 C CA . PRO A 1 252 ? 4.887 -29.531 -10.898 1 92.5 252 PRO A CA 1
ATOM 1849 C C . PRO A 1 252 ? 5.113 -28.219 -10.141 1 92.5 252 PRO A C 1
ATOM 1851 O O . PRO A 1 252 ? 5.645 -28.234 -9.031 1 92.5 252 PRO A O 1
ATOM 1854 N N . HIS A 1 253 ? 4.703 -27.141 -10.68 1 91.06 253 HIS A N 1
ATOM 1855 C CA . HIS A 1 253 ? 5.113 -25.797 -10.258 1 91.06 253 HIS A CA 1
ATOM 1856 C C . HIS A 1 253 ? 4.641 -25.5 -8.844 1 91.06 253 HIS A C 1
ATOM 1858 O O . HIS A 1 253 ? 5.453 -25.391 -7.918 1 91.06 253 HIS A O 1
ATOM 1864 N N . ALA A 1 254 ? 3.34 -25.422 -8.594 1 91.56 254 ALA A N 1
ATOM 1865 C CA . ALA A 1 254 ? 2.789 -24.969 -7.316 1 91.56 254 ALA A CA 1
ATOM 1866 C C . ALA A 1 254 ? 3.182 -25.922 -6.191 1 91.56 254 ALA A C 1
ATOM 1868 O O . ALA A 1 254 ? 3.516 -25.5 -5.09 1 91.56 254 ALA A O 1
ATOM 1869 N N . GLN A 1 255 ? 3.168 -27.203 -6.473 1 95.12 255 GLN A N 1
ATOM 1870 C CA . GLN A 1 255 ? 3.506 -28.203 -5.469 1 95.12 255 GLN A CA 1
ATOM 1871 C C . GLN A 1 255 ? 4.98 -28.125 -5.082 1 95.12 255 GLN A C 1
ATOM 1873 O O . GLN A 1 255 ? 5.328 -28.266 -3.908 1 95.12 255 GLN A O 1
ATOM 1878 N N . THR A 1 256 ? 5.828 -27.891 -6.098 1 97 256 THR A N 1
ATOM 1879 C CA . THR A 1 256 ? 7.254 -27.75 -5.832 1 97 256 THR A CA 1
ATOM 1880 C C . THR A 1 256 ? 7.52 -26.516 -4.965 1 97 256 THR A C 1
ATOM 1882 O O . THR A 1 256 ? 8.273 -26.594 -3.996 1 97 256 THR A O 1
ATOM 1885 N N . HIS A 1 257 ? 6.875 -25.438 -5.305 1 97.25 257 HIS A N 1
ATOM 1886 C CA . HIS A 1 257 ? 7.012 -24.219 -4.516 1 97.25 257 HIS A CA 1
ATOM 1887 C C . HIS A 1 257 ? 6.582 -24.453 -3.068 1 97.25 257 HIS A C 1
ATOM 1889 O O . HIS A 1 257 ? 7.27 -24.031 -2.139 1 97.25 257 HIS A O 1
ATOM 1895 N N . ALA A 1 258 ? 5.488 -25.125 -2.922 1 97.12 258 ALA A N 1
ATOM 1896 C CA . ALA A 1 258 ? 4.949 -25.375 -1.587 1 97.12 258 ALA A CA 1
ATOM 1897 C C . ALA A 1 258 ? 5.898 -26.25 -0.771 1 97.12 258 ALA A C 1
ATOM 1899 O O . ALA A 1 258 ? 6.172 -25.953 0.397 1 97.12 258 ALA A O 1
ATOM 1900 N N . ALA A 1 259 ? 6.418 -27.281 -1.39 1 97.38 259 ALA A N 1
ATOM 1901 C CA . ALA A 1 259 ? 7.281 -28.234 -0.692 1 97.38 259 ALA A CA 1
ATOM 1902 C C . ALA A 1 259 ? 8.602 -27.578 -0.284 1 97.38 259 ALA A C 1
ATOM 1904 O O . ALA A 1 259 ? 9.172 -27.922 0.753 1 97.38 259 ALA A O 1
ATOM 1905 N N . MET A 1 260 ? 9.039 -26.625 -1.034 1 98.44 260 MET A N 1
ATOM 1906 C CA . MET A 1 260 ? 10.359 -26.047 -0.841 1 98.44 260 MET A CA 1
ATOM 1907 C C . MET A 1 260 ? 10.312 -24.906 0.18 1 98.44 260 MET A C 1
ATOM 1909 O O . MET A 1 260 ? 11.312 -24.609 0.831 1 98.44 260 MET A O 1
ATOM 1913 N N . LEU A 1 261 ? 9.195 -24.281 0.392 1 98.75 261 LEU A N 1
ATOM 1914 C CA . LEU A 1 261 ? 9.086 -23.031 1.126 1 98.75 261 LEU A CA 1
ATOM 1915 C C . LEU A 1 261 ? 9.578 -23.188 2.561 1 98.75 261 LEU A C 1
ATOM 1917 O O . LEU A 1 261 ? 10.367 -22.391 3.045 1 98.75 261 LEU A O 1
ATOM 1921 N N . PRO A 1 262 ? 9.195 -24.281 3.311 1 98.75 262 PRO A N 1
ATOM 1922 C CA . PRO A 1 262 ? 9.688 -24.438 4.68 1 98.75 262 PRO A CA 1
ATOM 1923 C C . PRO A 1 262 ? 11.211 -24.5 4.758 1 98.75 262 PRO A C 1
ATOM 1925 O O . PRO A 1 262 ? 11.812 -23.922 5.672 1 98.75 262 PRO A O 1
ATOM 1928 N N . HIS A 1 263 ? 11.781 -25.125 3.789 1 98.62 263 HIS A N 1
ATOM 1929 C CA . HIS A 1 263 ? 13.219 -25.375 3.816 1 98.62 263 HIS A CA 1
ATOM 1930 C C . HIS A 1 263 ? 14.008 -24.109 3.49 1 98.62 263 HIS A C 1
ATOM 1932 O O . HIS A 1 263 ? 15.023 -23.828 4.121 1 98.62 263 HIS A O 1
ATOM 1938 N N . THR A 1 264 ? 13.539 -23.359 2.533 1 98.62 264 THR A N 1
ATOM 1939 C CA . THR A 1 264 ? 14.227 -22.141 2.16 1 98.62 264 THR A CA 1
ATOM 1940 C C . THR A 1 264 ? 14.047 -21.062 3.236 1 98.62 264 THR A C 1
ATOM 1942 O O . THR A 1 264 ? 14.969 -20.297 3.506 1 98.62 264 THR A O 1
ATOM 1945 N N . ALA A 1 265 ? 12.852 -21.016 3.826 1 98.69 265 ALA A N 1
ATOM 1946 C CA . ALA A 1 265 ? 12.656 -20.125 4.961 1 98.69 265 ALA A CA 1
ATOM 1947 C C . ALA A 1 265 ? 13.625 -20.453 6.098 1 98.69 265 ALA A C 1
ATOM 1949 O O . ALA A 1 265 ? 14.227 -19.562 6.688 1 98.69 265 ALA A O 1
ATOM 1950 N N . HIS A 1 266 ? 13.766 -21.703 6.348 1 98.5 266 HIS A N 1
ATOM 1951 C CA . HIS A 1 266 ? 14.648 -22.125 7.426 1 98.5 266 HIS A CA 1
ATOM 1952 C C . HIS A 1 266 ? 16.109 -21.812 7.098 1 98.5 266 HIS A C 1
ATOM 1954 O O . HIS A 1 266 ? 16.875 -21.453 7.984 1 98.5 266 HIS A O 1
ATOM 1960 N N . TYR A 1 267 ? 16.453 -21.984 5.859 1 98.31 267 TYR A N 1
ATOM 1961 C CA . TYR A 1 267 ? 17.797 -21.672 5.402 1 98.31 267 TYR A CA 1
ATOM 1962 C C . TYR A 1 267 ? 18.172 -20.25 5.793 1 98.31 267 TYR A C 1
ATOM 1964 O O . TYR A 1 267 ? 19.328 -19.984 6.156 1 98.31 267 TYR A O 1
ATOM 1972 N N . ASN A 1 268 ? 17.234 -19.328 5.781 1 98.56 268 ASN A N 1
ATOM 1973 C CA . ASN A 1 268 ? 17.516 -17.891 5.91 1 98.56 268 ASN A CA 1
ATOM 1974 C C . ASN A 1 268 ? 17.266 -17.406 7.332 1 98.56 268 ASN A C 1
ATOM 1976 O O . ASN A 1 268 ? 17.578 -16.25 7.664 1 98.56 268 ASN A O 1
ATOM 1980 N N . HIS A 1 269 ? 16.75 -18.234 8.305 1 98.25 269 HIS A N 1
ATOM 1981 C CA . HIS A 1 269 ? 16.156 -17.766 9.555 1 98.25 269 HIS A CA 1
ATOM 1982 C C . HIS A 1 269 ? 17.188 -17.047 10.414 1 98.25 269 HIS A C 1
ATOM 1984 O O . HIS A 1 269 ? 16.875 -16.047 11.078 1 98.25 269 HIS A O 1
ATOM 1990 N N . ALA A 1 270 ? 18.453 -17.484 10.391 1 98.25 270 ALA A N 1
ATOM 1991 C CA . ALA A 1 270 ? 19.469 -16.875 11.227 1 98.25 270 ALA A CA 1
ATOM 1992 C C . ALA A 1 270 ? 20.031 -15.594 10.586 1 98.25 270 ALA A C 1
ATOM 1994 O O . ALA A 1 270 ? 20.422 -14.664 11.289 1 98.25 270 ALA A O 1
ATOM 1995 N N . ALA A 1 271 ? 20.062 -15.602 9.273 1 98.5 271 ALA A N 1
ATOM 1996 C CA . ALA A 1 271 ? 20.625 -14.469 8.539 1 98.5 271 ALA A CA 1
ATOM 1997 C C . ALA A 1 271 ? 19.625 -13.328 8.43 1 98.5 271 ALA A C 1
ATOM 1999 O O . ALA A 1 271 ? 20.016 -12.164 8.258 1 98.5 271 ALA A O 1
ATOM 2000 N N . ALA A 1 272 ? 18.391 -13.609 8.547 1 98.56 272 ALA A N 1
ATOM 2001 C CA . ALA A 1 272 ? 17.328 -12.617 8.492 1 98.56 272 ALA A CA 1
ATOM 2002 C C . ALA A 1 272 ? 16.328 -12.828 9.625 1 98.56 272 ALA A C 1
ATOM 2004 O O . ALA A 1 272 ? 15.133 -13.031 9.383 1 98.56 272 ALA A O 1
ATOM 2005 N N . PRO A 1 273 ? 16.734 -12.711 10.859 1 98.56 273 PRO A N 1
ATOM 2006 C CA . PRO A 1 273 ? 15.898 -13.086 12 1 98.56 273 PRO A CA 1
ATOM 2007 C C . PRO A 1 273 ? 14.656 -12.211 12.133 1 98.56 273 PRO A C 1
ATOM 2009 O O . PRO A 1 273 ? 13.586 -12.703 12.492 1 98.56 273 PRO A O 1
ATOM 2012 N N . ASP A 1 274 ? 14.719 -10.914 11.867 1 98.06 274 ASP A N 1
ATOM 2013 C CA . ASP A 1 274 ? 13.562 -10.031 11.992 1 98.06 274 ASP A CA 1
ATOM 2014 C C . ASP A 1 274 ? 12.477 -10.406 10.984 1 98.06 274 ASP A C 1
ATOM 2016 O O . ASP A 1 274 ? 11.289 -10.469 11.336 1 98.06 274 ASP A O 1
ATOM 2020 N N . ALA A 1 275 ? 12.906 -10.609 9.742 1 98.62 275 ALA A N 1
ATOM 2021 C CA . ALA A 1 275 ? 11.969 -11 8.688 1 98.62 275 ALA A CA 1
ATOM 2022 C C . ALA A 1 275 ? 11.289 -12.328 9.016 1 98.62 275 ALA A C 1
ATOM 2024 O O . ALA A 1 275 ? 10.07 -12.453 8.914 1 98.62 275 ALA A O 1
ATOM 2025 N N . LEU A 1 276 ? 12.07 -13.297 9.461 1 98.81 276 LEU A N 1
ATOM 2026 C CA . LEU A 1 276 ? 11.516 -14.625 9.688 1 98.81 276 LEU A CA 1
ATOM 2027 C C . LEU A 1 276 ? 10.727 -14.672 10.992 1 98.81 276 LEU A C 1
ATOM 2029 O O . LEU A 1 276 ? 9.828 -15.5 11.141 1 98.81 276 LEU A O 1
ATOM 2033 N N . ARG A 1 277 ? 11.055 -13.836 11.914 1 98.81 277 ARG A N 1
ATOM 2034 C CA . ARG A 1 277 ? 10.195 -13.695 13.086 1 98.81 277 ARG A CA 1
ATOM 2035 C C . ARG A 1 277 ? 8.805 -13.211 12.688 1 98.81 277 ARG A C 1
ATOM 2037 O O . ARG A 1 277 ? 7.801 -13.641 13.273 1 98.81 277 ARG A O 1
ATOM 2044 N N . ARG A 1 278 ? 8.695 -12.32 11.734 1 98.69 278 ARG A N 1
ATOM 2045 C CA . ARG A 1 278 ? 7.41 -11.852 11.227 1 98.69 278 ARG A CA 1
ATOM 2046 C C . ARG A 1 278 ? 6.637 -12.984 10.57 1 98.69 278 ARG A C 1
ATOM 2048 O O . ARG A 1 278 ? 5.418 -13.078 10.727 1 98.69 278 ARG A O 1
ATOM 2055 N N . VAL A 1 279 ? 7.348 -13.805 9.812 1 98.94 279 VAL A N 1
ATOM 2056 C CA . VAL A 1 279 ? 6.711 -14.977 9.219 1 98.94 279 VAL A CA 1
ATOM 2057 C C . VAL A 1 279 ? 6.137 -15.867 10.32 1 98.94 279 VAL A C 1
ATOM 2059 O O . VAL A 1 279 ? 4.973 -16.281 10.25 1 98.94 279 VAL A O 1
ATOM 2062 N N . ALA A 1 280 ? 7 -16.109 11.336 1 98.88 280 ALA A N 1
ATOM 2063 C CA . ALA A 1 280 ? 6.586 -16.969 12.445 1 98.88 280 ALA A CA 1
ATOM 2064 C C . ALA A 1 280 ? 5.371 -16.375 13.156 1 98.88 280 ALA A C 1
ATOM 2066 O O . ALA A 1 280 ? 4.395 -17.078 13.414 1 98.88 280 ALA A O 1
ATOM 2067 N N . ARG A 1 281 ? 5.418 -15.109 13.398 1 98.56 281 ARG A N 1
ATOM 2068 C CA . ARG A 1 281 ? 4.336 -14.445 14.109 1 98.56 281 ARG A CA 1
ATOM 2069 C C . ARG A 1 281 ? 3.029 -14.531 13.328 1 98.56 281 ARG A C 1
ATOM 2071 O O . ARG A 1 281 ? 1.97 -14.781 13.906 1 98.56 281 ARG A O 1
ATOM 2078 N N . ALA A 1 282 ? 3.088 -14.375 12.055 1 98.75 282 ALA A N 1
ATOM 2079 C CA . ALA A 1 282 ? 1.903 -14.445 11.203 1 98.75 282 ALA A CA 1
ATOM 2080 C C . ALA A 1 282 ? 1.286 -15.844 11.25 1 98.75 282 ALA A C 1
ATOM 2082 O O . ALA A 1 282 ? 0.09 -16 10.992 1 98.75 282 ALA A O 1
ATOM 2083 N N . LEU A 1 283 ? 2.105 -16.797 11.586 1 98.81 283 LEU A N 1
ATOM 2084 C CA . LEU A 1 283 ? 1.64 -18.188 11.578 1 98.81 283 LEU A CA 1
ATOM 2085 C C . LEU A 1 283 ? 1.464 -18.703 13 1 98.81 283 LEU A C 1
ATOM 2087 O O . LEU A 1 283 ? 1.308 -19.922 13.211 1 98.81 283 LEU A O 1
ATOM 2091 N N . GLY A 1 284 ? 1.584 -17.828 14.023 1 98.19 284 GLY A N 1
ATOM 2092 C CA . GLY A 1 284 ? 1.281 -18.203 15.391 1 98.19 284 GLY A CA 1
ATOM 2093 C C . GLY A 1 284 ? 2.521 -18.484 16.219 1 98.19 284 GLY A C 1
ATOM 2094 O O . GLY A 1 284 ? 2.424 -18.984 17.344 1 98.19 284 GLY A O 1
ATOM 2095 N N . GLY A 1 285 ? 3.699 -18.234 15.672 1 98.44 285 GLY A N 1
ATOM 2096 C CA . GLY A 1 285 ? 4.949 -18.391 16.391 1 98.44 285 GLY A CA 1
ATOM 2097 C C . GLY A 1 285 ? 5.531 -17.078 16.875 1 98.44 285 GLY A C 1
ATOM 2098 O O . GLY A 1 285 ? 4.84 -16.062 16.906 1 98.44 285 GLY A O 1
ATOM 2099 N N . SER A 1 286 ? 6.801 -17.141 17.375 1 97.88 286 SER A N 1
ATOM 2100 C CA . SER A 1 286 ? 7.359 -15.93 17.953 1 97.88 286 SER A CA 1
ATOM 2101 C C . SER A 1 286 ? 8.852 -15.805 17.656 1 97.88 286 SER A C 1
ATOM 2103 O O . SER A 1 286 ? 9.438 -14.742 17.844 1 97.88 286 SER A O 1
ATOM 2105 N N . ASP A 1 287 ? 9.391 -16.891 17.141 1 98.25 287 ASP A N 1
ATOM 2106 C CA . ASP A 1 287 ? 10.836 -16.906 16.906 1 98.25 287 ASP A CA 1
ATOM 2107 C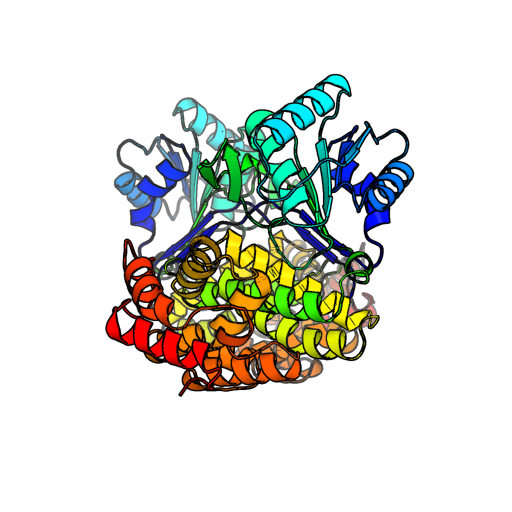 C . ASP A 1 287 ? 11.148 -17.172 15.43 1 98.25 287 ASP A C 1
ATOM 2109 O O . ASP A 1 287 ? 10.477 -17.984 14.789 1 98.25 287 ASP A O 1
ATOM 2113 N N . ALA A 1 288 ? 12.234 -16.562 14.984 1 98.56 288 ALA A N 1
ATOM 2114 C CA . ALA A 1 288 ? 12.641 -16.688 13.594 1 98.56 288 ALA A CA 1
ATOM 2115 C C . ALA A 1 288 ? 12.859 -18.156 13.211 1 98.56 288 ALA A C 1
ATOM 2117 O O . ALA A 1 288 ? 12.516 -18.562 12.102 1 98.56 288 ALA A O 1
ATOM 2118 N N . ALA A 1 289 ? 13.375 -18.953 14.078 1 98.31 289 ALA A N 1
ATOM 2119 C CA . ALA A 1 289 ? 13.727 -20.344 13.805 1 98.31 289 ALA A CA 1
ATOM 2120 C C . ALA A 1 289 ? 12.469 -21.203 13.656 1 98.31 289 ALA A C 1
ATOM 2122 O O . ALA A 1 289 ? 12.539 -22.328 13.148 1 98.31 289 ALA A O 1
ATOM 2123 N N . GLU A 1 290 ? 11.336 -20.688 14.07 1 98.5 290 GLU A N 1
ATOM 2124 C CA . GLU A 1 290 ? 10.086 -21.438 13.992 1 98.5 290 GLU A CA 1
ATOM 2125 C C . GLU A 1 290 ? 9.43 -21.266 12.625 1 98.5 290 GLU A C 1
ATOM 2127 O O . GLU A 1 290 ? 8.508 -22.016 12.281 1 98.5 290 GLU A O 1
ATOM 2132 N N . ALA A 1 291 ? 9.867 -20.312 11.805 1 98.69 291 ALA A N 1
ATOM 2133 C CA . ALA A 1 291 ? 9.203 -20.031 10.539 1 98.69 291 ALA A CA 1
ATOM 2134 C C . ALA A 1 291 ? 9.156 -21.266 9.641 1 98.69 291 ALA A C 1
ATOM 2136 O O . ALA A 1 291 ? 8.094 -21.641 9.156 1 98.69 291 ALA A O 1
ATOM 2137 N N . GLY A 1 292 ? 10.305 -21.922 9.438 1 98.5 292 GLY A N 1
ATOM 2138 C CA . GLY A 1 292 ? 10.375 -23.125 8.609 1 98.5 292 GLY A CA 1
ATOM 2139 C C . GLY A 1 292 ? 9.469 -24.234 9.102 1 98.5 292 GLY A C 1
ATOM 2140 O O . GLY A 1 292 ? 8.594 -24.703 8.375 1 98.5 292 GLY A O 1
ATOM 2141 N N . PRO A 1 293 ? 9.594 -24.609 10.344 1 98.44 293 PRO A N 1
ATOM 2142 C CA . PRO A 1 293 ? 8.758 -25.672 10.914 1 98.44 293 PRO A CA 1
ATOM 2143 C C . PRO A 1 293 ? 7.27 -25.328 10.859 1 98.44 293 PRO A C 1
ATOM 2145 O O . PRO A 1 293 ? 6.449 -26.219 10.602 1 98.44 293 PRO A O 1
ATOM 2148 N N . LEU A 1 294 ? 6.914 -24.109 11.117 1 98.69 294 LEU A N 1
ATOM 2149 C CA . LEU A 1 294 ? 5.508 -23.719 11.07 1 98.69 294 LEU A CA 1
ATOM 2150 C C . LEU A 1 294 ? 4.957 -23.828 9.656 1 98.69 294 LEU A C 1
ATOM 2152 O O . LEU A 1 294 ? 3.826 -24.281 9.461 1 98.69 294 LEU A O 1
ATOM 2156 N N . LEU A 1 295 ? 5.738 -23.453 8.688 1 98.81 295 LEU A N 1
ATOM 2157 C CA . LEU A 1 295 ? 5.348 -23.609 7.293 1 98.81 295 LEU A CA 1
ATOM 2158 C C . LEU A 1 295 ? 5.211 -25.078 6.93 1 98.81 295 LEU A C 1
ATOM 2160 O O . LEU A 1 295 ? 4.285 -25.469 6.215 1 98.81 295 LEU A O 1
ATOM 2164 N N . PHE A 1 296 ? 6.121 -25.875 7.402 1 98.75 296 PHE A N 1
ATOM 2165 C CA . PHE A 1 296 ? 6.078 -27.328 7.172 1 98.75 296 PHE A CA 1
ATOM 2166 C C . PHE A 1 296 ? 4.809 -27.922 7.762 1 98.75 296 PHE A C 1
ATOM 2168 O O . PHE A 1 296 ? 4.145 -28.734 7.113 1 98.75 296 PHE A O 1
ATOM 2175 N N . ALA A 1 297 ? 4.516 -27.531 8.953 1 98.5 297 ALA A N 1
ATOM 2176 C CA . ALA A 1 297 ? 3.307 -28 9.617 1 98.5 297 ALA A CA 1
ATOM 2177 C C . ALA A 1 297 ? 2.057 -27.547 8.867 1 98.5 297 ALA A C 1
ATOM 2179 O O . ALA A 1 297 ? 1.078 -28.297 8.781 1 98.5 297 ALA A O 1
ATOM 2180 N N . LEU A 1 298 ? 2.07 -26.359 8.398 1 98.75 298 LEU A N 1
ATOM 2181 C CA . LEU A 1 298 ? 0.955 -25.859 7.598 1 98.75 298 LEU A CA 1
ATOM 2182 C C . LEU A 1 298 ? 0.76 -26.719 6.348 1 98.75 298 LEU A C 1
ATOM 2184 O O . LEU A 1 298 ? -0.364 -27.109 6.027 1 98.75 298 LEU A O 1
ATOM 2188 N N . ASN A 1 299 ? 1.844 -27 5.648 1 98.56 299 ASN A N 1
ATOM 2189 C CA . ASN A 1 299 ? 1.776 -27.875 4.477 1 98.56 299 ASN A CA 1
ATOM 2190 C C . ASN A 1 299 ? 1.148 -29.219 4.809 1 98.56 299 ASN A C 1
ATOM 2192 O O . ASN A 1 299 ? 0.328 -29.734 4.047 1 98.56 299 ASN A O 1
ATOM 2196 N N . ALA A 1 300 ? 1.529 -29.719 5.918 1 98.19 300 ALA A N 1
ATOM 2197 C CA . ALA A 1 300 ? 0.979 -31 6.355 1 98.19 300 ALA A CA 1
ATOM 2198 C C . ALA A 1 300 ? -0.532 -30.906 6.551 1 98.19 300 ALA A C 1
ATOM 2200 O O . ALA A 1 300 ? -1.275 -31.797 6.121 1 98.19 300 ALA A O 1
ATOM 2201 N N . ARG A 1 301 ? -0.962 -29.875 7.164 1 97.94 301 ARG A N 1
ATOM 2202 C CA . ARG A 1 301 ? -2.387 -29.656 7.387 1 97.94 301 ARG A CA 1
ATOM 2203 C C . ARG A 1 301 ? -3.133 -29.516 6.066 1 97.94 301 ARG A C 1
ATOM 2205 O O . ARG A 1 301 ? -4.32 -29.844 5.977 1 97.94 301 ARG A O 1
ATOM 2212 N N . LEU A 1 302 ? -2.463 -29.094 5.062 1 98.44 302 LEU A N 1
ATOM 2213 C CA . LEU A 1 302 ? -3.078 -28.828 3.768 1 98.44 302 LEU A CA 1
ATOM 2214 C C . LEU A 1 302 ? -3.012 -30.078 2.875 1 98.44 302 LEU A C 1
ATOM 2216 O O . LEU A 1 302 ? -3.537 -30.062 1.761 1 98.44 302 LEU A O 1
ATOM 2220 N N . GLY A 1 303 ? -2.332 -31.078 3.336 1 97.19 303 GLY A N 1
ATOM 2221 C CA . GLY A 1 303 ? -2.209 -32.312 2.566 1 97.19 303 GLY A CA 1
ATOM 2222 C C . GLY A 1 303 ? -1.204 -32.219 1.435 1 97.19 303 GLY A C 1
ATOM 2223 O O . GLY A 1 303 ? -1.287 -32.938 0.455 1 97.19 303 GLY A O 1
ATOM 2224 N N . ILE A 1 304 ? -0.288 -31.312 1.557 1 96.88 304 ILE A N 1
ATOM 2225 C CA . ILE A 1 304 ? 0.749 -31.141 0.544 1 96.88 304 ILE A CA 1
ATOM 2226 C C . ILE A 1 304 ? 1.867 -32.156 0.772 1 96.88 304 ILE A C 1
ATOM 2228 O O . ILE A 1 304 ? 2.344 -32.312 1.897 1 96.88 304 ILE A O 1
ATOM 2232 N N . ALA A 1 305 ? 2.262 -32.844 -0.299 1 94.94 305 ALA A N 1
ATOM 2233 C CA . ALA A 1 305 ? 3.35 -33.812 -0.205 1 94.94 305 ALA A CA 1
ATOM 2234 C C . ALA A 1 305 ? 4.625 -33.156 0.322 1 94.94 305 ALA A C 1
ATOM 2236 O O . ALA A 1 305 ? 5.109 -32.188 -0.25 1 94.94 305 ALA A O 1
ATOM 2237 N N . PRO A 1 306 ? 5.176 -33.688 1.343 1 94.88 306 PRO A N 1
ATOM 2238 C CA . PRO A 1 306 ? 6.332 -33.031 1.954 1 94.88 306 PRO A CA 1
ATOM 2239 C C . PRO A 1 306 ? 7.633 -33.312 1.205 1 94.88 306 PRO A C 1
ATOM 2241 O O . PRO A 1 306 ? 8.578 -32.531 1.293 1 94.88 306 PRO A O 1
ATOM 2244 N N . ALA A 1 307 ? 7.633 -34.406 0.469 1 97.81 307 ALA A N 1
ATOM 2245 C CA . ALA A 1 307 ? 8.906 -34.812 -0.114 1 97.81 307 ALA A CA 1
ATOM 2246 C C . ALA A 1 307 ? 8.945 -34.531 -1.611 1 97.81 307 ALA A C 1
ATOM 2248 O O . ALA A 1 307 ? 8.016 -34.844 -2.342 1 97.81 307 ALA A O 1
ATOM 2249 N N . LEU A 1 308 ? 10.031 -33.906 -2.053 1 98.06 308 LEU A N 1
ATOM 2250 C CA . LEU A 1 308 ? 10.242 -33.719 -3.482 1 98.06 308 LEU A CA 1
ATOM 2251 C C . LEU A 1 308 ? 10.273 -35.062 -4.223 1 98.06 308 LEU A C 1
ATOM 2253 O O . LEU A 1 308 ? 9.891 -35.125 -5.391 1 98.06 308 LEU A O 1
ATOM 2257 N N . ALA A 1 309 ? 10.656 -36.125 -3.488 1 98 309 ALA A N 1
ATOM 2258 C CA . ALA A 1 309 ? 10.648 -37.438 -4.078 1 98 309 ALA A CA 1
ATOM 2259 C C . ALA A 1 309 ? 9.258 -37.844 -4.566 1 98 309 ALA A C 1
ATOM 2261 O O . ALA A 1 309 ? 9.109 -38.469 -5.617 1 98 309 ALA A O 1
ATOM 2262 N N . ASP A 1 310 ? 8.305 -37.469 -3.828 1 97.06 310 ASP A N 1
ATOM 2263 C CA . ASP A 1 310 ? 6.922 -37.781 -4.145 1 97.06 310 ASP A CA 1
ATOM 2264 C C . ASP A 1 310 ? 6.41 -36.938 -5.312 1 97.06 310 ASP A C 1
ATOM 2266 O O . ASP A 1 310 ? 5.367 -37.25 -5.898 1 97.06 310 ASP A O 1
ATOM 2270 N N . LEU A 1 311 ? 7.145 -35.875 -5.637 1 96.62 311 LEU A N 1
ATOM 2271 C CA . LEU A 1 311 ? 6.742 -35 -6.727 1 96.62 311 LEU A CA 1
ATOM 2272 C C . LEU A 1 311 ? 7.5 -35.344 -8.008 1 96.62 311 LEU A C 1
ATOM 2274 O O . LEU A 1 311 ? 7.367 -34.656 -9.016 1 96.62 311 LEU A O 1
ATOM 2278 N N . GLY A 1 312 ? 8.438 -36.375 -7.914 1 96.69 312 GLY A N 1
ATOM 2279 C CA . GLY A 1 312 ? 9.102 -36.875 -9.117 1 96.69 312 GLY A CA 1
ATOM 2280 C C . GLY A 1 312 ? 10.562 -36.469 -9.195 1 96.69 312 GLY A C 1
ATOM 2281 O O . GLY A 1 312 ? 11.234 -36.75 -10.188 1 96.69 312 GLY A O 1
ATOM 2282 N N . MET A 1 313 ? 11.078 -35.844 -8.211 1 97.69 313 MET A N 1
ATOM 2283 C CA . MET A 1 313 ? 12.477 -35.438 -8.203 1 97.69 313 MET A CA 1
ATOM 2284 C C . MET A 1 313 ? 13.398 -36.625 -8.062 1 97.69 313 MET A C 1
ATOM 2286 O O . MET A 1 313 ? 13.352 -37.344 -7.051 1 97.69 313 MET A O 1
ATOM 2290 N N . PRO A 1 314 ? 14.227 -36.875 -9.055 1 97.31 314 PRO A N 1
ATOM 2291 C CA . PRO A 1 314 ? 15.172 -37.969 -8.898 1 97.31 314 PRO A CA 1
ATOM 2292 C C . PRO A 1 314 ? 16.297 -37.656 -7.918 1 97.31 314 PRO A C 1
ATOM 2294 O O . PRO A 1 314 ? 16.812 -36.531 -7.898 1 97.31 314 PRO A O 1
ATOM 2297 N N . GLU A 1 315 ? 16.625 -38.656 -7.145 1 96.56 315 GLU A N 1
ATOM 2298 C CA . GLU A 1 315 ? 17.719 -38.469 -6.184 1 96.56 315 GLU A CA 1
ATOM 2299 C C . GLU A 1 315 ? 19.016 -38.094 -6.887 1 96.56 315 GLU A C 1
ATOM 2301 O O . GLU A 1 315 ? 19.797 -37.281 -6.371 1 96.56 315 GLU A O 1
ATOM 2306 N N . ALA A 1 316 ? 19.25 -38.688 -7.984 1 95.06 316 ALA A N 1
ATOM 2307 C CA . ALA A 1 316 ? 20.469 -38.469 -8.75 1 95.06 316 ALA A CA 1
ATOM 2308 C C . ALA A 1 316 ? 20.578 -37.031 -9.234 1 95.06 316 ALA A C 1
ATOM 2310 O O . ALA A 1 316 ? 21.656 -36.562 -9.594 1 95.06 316 ALA A O 1
ATOM 2311 N N . GLY A 1 317 ? 19.5 -36.281 -9.25 1 97.31 317 GLY A N 1
ATOM 2312 C CA . GLY A 1 317 ? 19.469 -34.906 -9.742 1 97.31 317 GLY A CA 1
ATOM 2313 C C . GLY A 1 317 ? 19.812 -33.906 -8.68 1 97.31 317 GLY A C 1
ATOM 2314 O O . GLY A 1 317 ? 19.953 -32.719 -8.977 1 97.31 317 GLY A O 1
ATOM 2315 N N . LEU A 1 318 ? 19.953 -34.312 -7.469 1 98.19 318 LEU A N 1
ATOM 2316 C CA . LEU A 1 318 ? 20.125 -33.406 -6.355 1 98.19 318 LEU A CA 1
ATOM 2317 C C . LEU A 1 318 ? 21.438 -32.625 -6.5 1 98.19 318 LEU A C 1
ATOM 2319 O O . LEU A 1 318 ? 21.484 -31.422 -6.234 1 98.19 318 LEU A O 1
ATOM 2323 N N . ASP A 1 319 ? 22.5 -33.281 -6.898 1 98.06 319 ASP A N 1
ATOM 2324 C CA . ASP A 1 319 ? 23.781 -32.625 -7.109 1 98.06 319 ASP A CA 1
ATOM 2325 C C . ASP A 1 319 ? 23.672 -31.594 -8.234 1 98.06 319 ASP A C 1
ATOM 2327 O O . ASP A 1 319 ? 24.156 -30.469 -8.109 1 98.06 319 ASP A O 1
ATOM 2331 N N . GLU A 1 320 ? 23.062 -32.031 -9.258 1 97.81 320 GLU A N 1
ATOM 2332 C CA . GLU A 1 320 ? 22.891 -31.125 -10.398 1 97.81 320 GLU A CA 1
ATOM 2333 C C . GLU A 1 320 ? 22.078 -29.891 -10.016 1 97.81 320 GLU A C 1
ATOM 2335 O O . GLU A 1 320 ? 22.422 -28.781 -10.406 1 97.81 320 GLU A O 1
ATOM 2340 N N . ALA A 1 321 ? 21 -30.125 -9.297 1 97.56 321 ALA A N 1
ATOM 2341 C CA . ALA A 1 321 ? 20.156 -29.016 -8.852 1 97.56 321 ALA A CA 1
ATOM 2342 C C . ALA A 1 321 ? 20.953 -28.047 -7.996 1 97.56 321 ALA A C 1
ATOM 2344 O O . ALA A 1 321 ? 20.844 -26.828 -8.164 1 97.56 321 ALA A O 1
ATOM 2345 N N . ALA A 1 322 ? 21.719 -28.562 -7.074 1 97.81 322 ALA A N 1
ATOM 2346 C CA . ALA A 1 322 ? 22.531 -27.719 -6.211 1 97.81 322 ALA A CA 1
ATOM 2347 C C . ALA A 1 322 ? 23.531 -26.906 -7.027 1 97.81 322 ALA A C 1
ATOM 2349 O O . ALA A 1 322 ? 23.719 -25.719 -6.781 1 97.81 322 ALA A O 1
ATOM 2350 N N . ASP A 1 323 ? 24.172 -27.531 -8.008 1 97.5 323 ASP A N 1
ATOM 2351 C CA . ASP A 1 323 ? 25.141 -26.859 -8.875 1 97.5 323 ASP A CA 1
ATOM 2352 C C . ASP A 1 323 ? 24.469 -25.734 -9.656 1 97.5 323 ASP A C 1
ATOM 2354 O O . ASP A 1 323 ? 25 -24.609 -9.703 1 97.5 323 ASP A O 1
ATOM 2358 N N . LEU A 1 324 ? 23.375 -26.031 -10.219 1 96 324 LEU A N 1
ATOM 2359 C CA . LEU A 1 324 ? 22.672 -25.062 -11.047 1 96 324 LEU A CA 1
ATOM 2360 C C . LEU A 1 324 ? 22.188 -23.875 -10.203 1 96 324 LEU A C 1
ATOM 2362 O O . LEU A 1 324 ? 22.266 -22.734 -10.641 1 96 324 LEU A O 1
ATOM 2366 N N . ALA A 1 325 ? 21.656 -24.172 -8.977 1 93.81 325 ALA A N 1
ATOM 2367 C CA . ALA A 1 325 ? 21.141 -23.125 -8.109 1 93.81 325 ALA A CA 1
ATOM 2368 C C . ALA A 1 325 ? 22.25 -22.172 -7.676 1 93.81 325 ALA A C 1
ATOM 2370 O O . ALA A 1 325 ? 22 -21 -7.383 1 93.81 325 ALA A O 1
ATOM 2371 N N . CYS A 1 326 ? 23.438 -22.625 -7.652 1 95.38 326 CYS A N 1
ATOM 2372 C CA . CYS A 1 326 ? 24.547 -21.828 -7.172 1 95.38 326 CYS A CA 1
ATOM 2373 C C . CYS A 1 326 ? 25.219 -21.078 -8.32 1 95.38 326 CYS A C 1
ATOM 2375 O O . CYS A 1 326 ? 26.047 -20.188 -8.094 1 95.38 326 CYS A O 1
ATOM 2377 N N . ARG A 1 327 ? 24.766 -21.453 -9.562 1 91.88 327 ARG A N 1
ATOM 2378 C CA . ARG A 1 327 ? 25.219 -20.688 -10.719 1 91.88 327 ARG A CA 1
ATOM 2379 C C . ARG A 1 327 ? 24.469 -19.359 -10.828 1 91.88 327 ARG A C 1
ATOM 2381 O O . ARG A 1 327 ? 23.234 -19.344 -10.844 1 91.88 327 ARG A O 1
ATOM 2388 N N . ASN A 1 328 ? 25.094 -18.172 -10.828 1 88.69 328 ASN A N 1
ATOM 2389 C CA . ASN A 1 328 ? 24.5 -16.844 -10.875 1 88.69 328 ASN A CA 1
ATOM 2390 C C . ASN A 1 328 ? 23.422 -16.672 -9.797 1 88.69 328 ASN A C 1
ATOM 2392 O O . ASN A 1 328 ? 22.25 -16.453 -10.117 1 88.69 328 ASN A O 1
ATOM 2396 N N . PRO A 1 329 ? 23.781 -16.797 -8.609 1 85.75 329 PRO A N 1
ATOM 2397 C CA . PRO A 1 329 ? 22.812 -16.812 -7.504 1 85.75 329 PRO A CA 1
ATOM 2398 C C . PRO A 1 329 ? 22.062 -15.492 -7.367 1 85.75 329 PRO A C 1
ATOM 2400 O O . PRO A 1 329 ? 22.594 -14.43 -7.699 1 85.75 329 PRO A O 1
ATOM 2403 N N . TYR A 1 330 ? 20.75 -15.617 -7.004 1 90.19 330 TYR A N 1
ATOM 2404 C CA . TYR A 1 330 ? 19.984 -14.438 -6.613 1 90.19 330 TYR A CA 1
ATOM 2405 C C . TYR A 1 330 ? 20.547 -13.82 -5.336 1 90.19 330 TYR A C 1
ATOM 2407 O O . TYR A 1 330 ? 21.219 -14.5 -4.559 1 90.19 330 TYR A O 1
ATOM 2415 N N . VAL A 1 331 ? 20.266 -12.547 -5.125 1 94.75 331 VAL A N 1
ATOM 2416 C CA . VAL A 1 331 ? 20.562 -11.938 -3.832 1 94.75 331 VAL A CA 1
ATOM 2417 C C . VAL A 1 331 ? 19.75 -12.625 -2.74 1 94.75 331 VAL A C 1
ATOM 2419 O O . VAL A 1 331 ? 18.562 -12.914 -2.93 1 94.75 331 VAL A O 1
ATOM 2422 N N . ASN A 1 332 ? 20.359 -12.984 -1.692 1 97.88 332 ASN A N 1
ATOM 2423 C CA . ASN A 1 332 ? 19.75 -13.695 -0.571 1 97.88 332 ASN A CA 1
ATOM 2424 C C . ASN A 1 332 ? 20.406 -13.32 0.753 1 97.88 332 ASN A C 1
ATOM 2426 O O . ASN A 1 332 ? 21.594 -13.016 0.795 1 97.88 332 ASN A O 1
ATOM 2430 N N . PRO A 1 333 ? 19.656 -13.281 1.813 1 97.94 333 PRO A N 1
ATOM 2431 C CA . PRO A 1 333 ? 20.234 -12.891 3.098 1 97.94 333 PRO A CA 1
ATOM 2432 C C . PRO A 1 333 ? 21.422 -13.766 3.49 1 97.94 333 PRO A C 1
ATOM 2434 O O . PRO A 1 333 ? 22.469 -13.25 3.916 1 97.94 333 PRO A O 1
ATOM 2437 N N . ARG A 1 334 ? 21.203 -15.062 3.492 1 97.94 334 ARG A N 1
ATOM 2438 C CA . ARG A 1 334 ? 22.312 -15.992 3.707 1 97.94 334 ARG A CA 1
ATOM 2439 C C . ARG A 1 334 ? 23 -16.328 2.391 1 97.94 334 ARG A C 1
ATOM 2441 O O . ARG A 1 334 ? 22.344 -16.641 1.396 1 97.94 334 ARG A O 1
ATOM 2448 N N . PRO A 1 335 ? 24.344 -16.281 2.352 1 96.62 335 PRO A N 1
ATOM 2449 C CA . PRO A 1 335 ? 25.031 -16.672 1.123 1 96.62 335 PRO A CA 1
ATOM 2450 C C . PRO A 1 335 ? 24.625 -18.062 0.634 1 96.62 335 PRO A C 1
ATOM 2452 O O . PRO A 1 335 ? 24.422 -18.969 1.444 1 96.62 335 PRO A O 1
ATOM 2455 N N . ILE A 1 336 ? 24.484 -18.156 -0.648 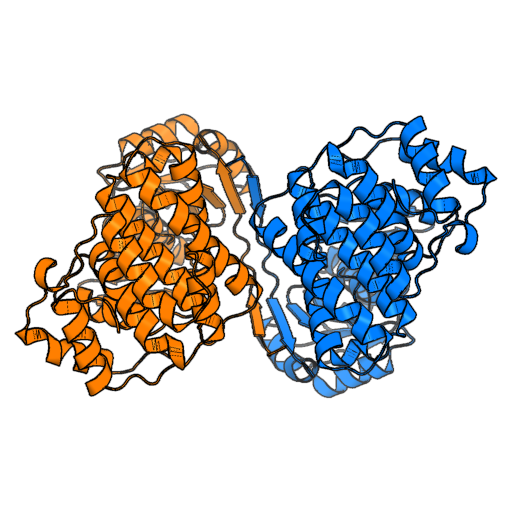1 96.5 336 ILE A N 1
ATOM 2456 C CA . ILE A 1 336 ? 24.109 -19.422 -1.284 1 96.5 336 ILE A CA 1
ATOM 2457 C C . ILE A 1 336 ? 25.359 -20.281 -1.503 1 96.5 336 ILE A C 1
ATOM 2459 O O . ILE A 1 336 ? 26.156 -20.016 -2.406 1 96.5 336 ILE A O 1
ATOM 2463 N N . GLU A 1 337 ? 25.469 -21.266 -0.652 1 96.62 337 GLU A N 1
ATOM 2464 C CA . GLU A 1 337 ? 26.641 -22.141 -0.673 1 96.62 337 GLU A CA 1
ATOM 2465 C C . GLU A 1 337 ? 26.266 -23.547 -1.107 1 96.62 337 GLU A C 1
ATOM 2467 O O . GLU A 1 337 ? 25.281 -24.125 -0.61 1 96.62 337 GLU A O 1
ATOM 2472 N N . ARG A 1 338 ? 27.062 -24.141 -1.964 1 97.25 338 ARG A N 1
ATOM 2473 C CA . ARG A 1 338 ? 26.719 -25.375 -2.639 1 97.25 338 ARG A CA 1
ATOM 2474 C C . ARG A 1 338 ? 26.438 -26.484 -1.63 1 97.25 338 ARG A C 1
ATOM 2476 O O . ARG A 1 338 ? 25.422 -27.188 -1.735 1 97.25 338 ARG A O 1
ATOM 2483 N N . ASP A 1 339 ? 27.266 -26.688 -0.661 1 97.81 339 ASP A N 1
ATOM 2484 C CA . ASP A 1 339 ? 27.094 -27.797 0.282 1 97.81 339 ASP A CA 1
ATOM 2485 C C . ASP A 1 339 ? 25.844 -27.594 1.133 1 97.81 339 ASP A C 1
ATOM 2487 O O . ASP A 1 339 ? 25.125 -28.562 1.411 1 97.81 339 ASP A O 1
ATOM 2491 N N . ALA A 1 340 ? 25.625 -26.406 1.582 1 97.38 340 ALA A N 1
ATOM 2492 C CA . ALA A 1 340 ? 24.438 -26.109 2.377 1 97.38 340 ALA A CA 1
ATOM 2493 C C . ALA A 1 340 ? 23.156 -26.281 1.555 1 97.38 340 ALA A C 1
ATOM 2495 O O . ALA A 1 340 ? 22.156 -26.797 2.059 1 97.38 340 ALA A O 1
ATOM 2496 N N . ILE A 1 341 ? 23.188 -25.844 0.284 1 97.94 341 ILE A N 1
ATOM 2497 C CA . ILE A 1 341 ? 22.031 -26 -0.608 1 97.94 341 ILE A CA 1
ATOM 2498 C C . ILE A 1 341 ? 21.797 -27.469 -0.884 1 97.94 341 ILE A C 1
ATOM 2500 O O . ILE A 1 341 ? 20.641 -27.922 -0.895 1 97.94 341 ILE A O 1
ATOM 2504 N N . ARG A 1 342 ? 22.906 -28.203 -1.107 1 98.12 342 ARG A N 1
ATOM 2505 C CA . ARG A 1 342 ? 22.766 -29.641 -1.328 1 98.12 342 ARG A CA 1
ATOM 2506 C C . ARG A 1 342 ? 22.125 -30.312 -0.124 1 98.12 342 ARG A C 1
ATOM 2508 O O . ARG A 1 342 ? 21.297 -31.219 -0.281 1 98.12 342 ARG A O 1
ATOM 2515 N N . ALA A 1 343 ? 22.516 -29.953 1.042 1 97.62 343 ALA A N 1
ATOM 2516 C CA . ALA A 1 343 ? 21.938 -30.5 2.268 1 97.62 343 ALA A CA 1
ATOM 2517 C C . ALA A 1 343 ? 20.453 -30.141 2.387 1 97.62 343 ALA A C 1
ATOM 2519 O O . ALA A 1 343 ? 19.641 -30.984 2.771 1 97.62 343 ALA A O 1
ATOM 2520 N N . LEU A 1 344 ? 20.141 -28.906 2.139 1 97.75 344 LEU A N 1
ATOM 2521 C CA . LEU A 1 344 ? 18.766 -28.453 2.143 1 97.75 344 LEU A CA 1
ATOM 2522 C C . LEU A 1 344 ? 17.906 -29.281 1.188 1 97.75 344 LEU A C 1
ATOM 2524 O O . LEU A 1 344 ? 16.812 -29.719 1.55 1 97.75 344 LEU A O 1
ATOM 2528 N N . LEU A 1 345 ? 18.391 -29.5 -0.027 1 98.19 345 LEU A N 1
ATOM 2529 C CA . LEU A 1 345 ? 17.672 -30.266 -1.04 1 98.19 345 LEU A CA 1
ATOM 2530 C C . LEU A 1 345 ? 17.484 -31.719 -0.587 1 98.19 345 LEU A C 1
ATOM 2532 O O . LEU A 1 345 ? 16.469 -32.344 -0.896 1 98.19 345 LEU A O 1
ATOM 2536 N N . GLN A 1 346 ? 18.469 -32.219 0.141 1 98 346 GLN A N 1
ATOM 2537 C CA . GLN A 1 346 ? 18.359 -33.562 0.676 1 98 346 GLN A CA 1
ATOM 2538 C C . GLN A 1 346 ? 17.188 -33.656 1.655 1 98 346 GLN A C 1
ATOM 2540 O O . GLN A 1 346 ? 16.406 -34.625 1.59 1 98 346 GLN A O 1
ATOM 2545 N N . HIS A 1 347 ? 17.094 -32.719 2.57 1 97.62 347 HIS A N 1
ATOM 2546 C CA . HIS A 1 347 ? 16 -32.688 3.525 1 97.62 347 HIS A CA 1
ATOM 2547 C C . HIS A 1 347 ? 14.656 -32.594 2.812 1 97.62 347 HIS A C 1
ATOM 2549 O O . HIS A 1 347 ? 13.711 -33.312 3.164 1 97.62 347 HIS A O 1
ATOM 2555 N N . ALA A 1 348 ? 14.562 -31.703 1.817 1 98.31 348 ALA A N 1
ATOM 2556 C CA . ALA A 1 348 ? 13.328 -31.516 1.061 1 98.31 348 ALA A CA 1
ATOM 2557 C C . ALA A 1 348 ? 12.961 -32.781 0.294 1 98.31 348 ALA A C 1
ATOM 2559 O O . ALA A 1 348 ? 11.781 -33.125 0.186 1 98.31 348 ALA A O 1
ATOM 2560 N N . TRP A 1 349 ? 14.031 -33.406 -0.253 1 98.31 349 TRP A N 1
ATOM 2561 C CA . TRP A 1 349 ? 13.797 -34.656 -1.012 1 98.31 349 TRP A CA 1
ATOM 2562 C C . TRP A 1 349 ? 13.219 -35.719 -0.121 1 98.31 349 TRP A C 1
ATOM 2564 O O . TRP A 1 349 ? 12.305 -36.469 -0.529 1 98.31 349 TRP A O 1
ATOM 2574 N N . GLU A 1 350 ? 13.672 -35.844 1.089 1 97.88 350 GLU A N 1
ATOM 2575 C CA . GLU A 1 350 ? 13.25 -36.844 2.041 1 97.88 350 GLU A CA 1
ATOM 2576 C C . GLU A 1 350 ? 11.945 -36.469 2.727 1 97.88 350 GLU A C 1
ATOM 2578 O O . GLU A 1 350 ? 11.289 -37.312 3.342 1 97.88 350 GLU A O 1
ATOM 2583 N N . GLY A 1 351 ? 11.57 -35.25 2.631 1 97.75 351 GLY A N 1
ATOM 2584 C CA . GLY A 1 351 ? 10.375 -34.75 3.303 1 97.75 351 GLY A CA 1
ATOM 2585 C C . GLY A 1 351 ? 10.555 -34.594 4.801 1 97.75 351 GLY A C 1
ATOM 2586 O O . GLY A 1 351 ? 9.617 -34.844 5.57 1 97.75 351 GLY A O 1
ATOM 2587 N N . ARG A 1 352 ? 11.734 -34.25 5.195 1 97.19 352 ARG A N 1
ATOM 2588 C CA . ARG A 1 352 ? 12.016 -34.031 6.613 1 97.19 352 ARG A CA 1
ATOM 2589 C C . ARG A 1 352 ? 11.773 -32.594 7.008 1 97.19 352 ARG A C 1
ATOM 2591 O O . ARG A 1 352 ? 12.094 -31.672 6.25 1 97.19 352 ARG A O 1
ATOM 2598 N N . ALA A 1 353 ? 11.203 -32.438 8.156 1 95.38 353 ALA A N 1
ATOM 2599 C CA . ALA A 1 353 ? 11.008 -31.094 8.664 1 95.38 353 ALA A CA 1
ATOM 2600 C C . ALA A 1 353 ? 12.336 -30.344 8.805 1 95.38 353 ALA A C 1
ATOM 2602 O O . ALA A 1 353 ? 13.336 -30.938 9.211 1 95.38 353 ALA A O 1
ATOM 2603 N N . PRO A 1 354 ? 12.328 -29.094 8.453 1 93.12 354 PRO A N 1
ATOM 2604 C CA . PRO A 1 354 ? 13.586 -28.359 8.656 1 93.12 354 PRO A CA 1
ATOM 2605 C C . PRO A 1 354 ? 13.969 -28.234 10.125 1 93.12 354 PRO A C 1
ATOM 2607 O O . PRO A 1 354 ? 13.094 -28.125 10.984 1 93.12 354 PRO A O 1
ATOM 2610 N N . GLN A 1 355 ? 15.305 -28.469 10.398 1 82.69 355 GLN A N 1
ATOM 2611 C CA . GLN A 1 355 ? 15.836 -28.391 11.758 1 82.69 355 GLN A CA 1
ATOM 2612 C C . GLN A 1 355 ? 17.062 -27.484 11.82 1 82.69 355 GLN A C 1
ATOM 2614 O O . GLN A 1 355 ? 17.797 -27.375 10.836 1 82.69 355 GLN A O 1
ATOM 2619 N N . MET B 1 1 ? -15.422 -11.523 4.027 1 86.5 1 MET B N 1
ATOM 2620 C CA . MET B 1 1 ? -14.797 -10.219 3.871 1 86.5 1 MET B CA 1
ATOM 2621 C C . MET B 1 1 ? -15.734 -9.25 3.154 1 86.5 1 MET B C 1
ATOM 2623 O O . MET B 1 1 ? -16.453 -9.641 2.23 1 86.5 1 MET B O 1
ATOM 2627 N N . ASP B 1 2 ? -15.766 -8.062 3.582 1 87.62 2 ASP B N 1
ATOM 2628 C CA . ASP B 1 2 ? -16.625 -7.039 3.002 1 87.62 2 ASP B CA 1
ATOM 2629 C C . ASP B 1 2 ? -16.062 -6.535 1.674 1 87.62 2 ASP B C 1
ATOM 2631 O O . ASP B 1 2 ? -14.883 -6.719 1.387 1 87.62 2 ASP B O 1
ATOM 2635 N N . ARG B 1 3 ? -16.969 -6.031 0.852 1 96 3 ARG B N 1
ATOM 2636 C CA . ARG B 1 3 ? -16.547 -5.406 -0.401 1 96 3 ARG B CA 1
ATOM 2637 C C . ARG B 1 3 ? -15.664 -4.195 -0.141 1 96 3 ARG B C 1
ATOM 2639 O O . ARG B 1 3 ? -15.883 -3.455 0.821 1 96 3 ARG B O 1
ATOM 2646 N N . PHE B 1 4 ? -14.703 -3.963 -0.962 1 97.94 4 PHE B N 1
ATOM 2647 C CA . PHE B 1 4 ? -13.906 -2.742 -0.897 1 97.94 4 PHE B CA 1
ATOM 2648 C C . PHE B 1 4 ? -13.297 -2.422 -2.256 1 97.94 4 PHE B C 1
ATOM 2650 O O . PHE B 1 4 ? -13.266 -3.273 -3.148 1 97.94 4 PHE B O 1
ATOM 2657 N N . VAL B 1 5 ? -12.906 -1.257 -2.482 1 98.06 5 VAL B N 1
ATOM 2658 C CA . VAL B 1 5 ? -12.102 -0.788 -3.607 1 98.06 5 VAL B CA 1
ATOM 2659 C C . VAL B 1 5 ? -10.797 -0.188 -3.094 1 98.06 5 VAL B C 1
ATOM 2661 O O . VAL B 1 5 ? -10.789 0.563 -2.117 1 98.06 5 VAL B O 1
ATOM 2664 N N . TYR B 1 6 ? -9.703 -0.589 -3.59 1 98 6 TYR B N 1
ATOM 2665 C CA . TYR B 1 6 ? -8.383 -0.014 -3.324 1 98 6 TYR B CA 1
ATOM 2666 C C . TYR B 1 6 ? -7.812 0.638 -4.574 1 98 6 TYR B C 1
ATOM 2668 O O . TYR B 1 6 ? -7.801 0.032 -5.648 1 98 6 TYR B O 1
ATOM 2676 N N . GLN B 1 7 ? -7.348 1.857 -4.461 1 96.38 7 GLN B N 1
ATOM 2677 C CA . GLN B 1 7 ? -6.699 2.582 -5.547 1 96.38 7 GLN B CA 1
ATOM 2678 C C . GLN B 1 7 ? -5.242 2.885 -5.219 1 96.38 7 GLN B C 1
ATOM 2680 O O . GLN B 1 7 ? -4.953 3.771 -4.414 1 96.38 7 GLN B O 1
ATOM 2685 N N . GLY B 1 8 ? -4.344 2.109 -5.859 1 93.69 8 GLY B N 1
ATOM 2686 C CA . GLY B 1 8 ? -2.93 2.422 -5.715 1 93.69 8 GLY B CA 1
ATOM 2687 C C . GLY B 1 8 ? -2.529 3.709 -6.41 1 93.69 8 GLY B C 1
ATOM 2688 O O . GLY B 1 8 ? -3.023 4.012 -7.496 1 93.69 8 GLY B O 1
ATOM 2689 N N . THR B 1 9 ? -1.633 4.469 -5.77 1 90.69 9 THR B N 1
ATOM 2690 C CA . THR B 1 9 ? -1.133 5.699 -6.375 1 90.69 9 THR B CA 1
ATOM 2691 C C . THR B 1 9 ? 0.333 5.547 -6.773 1 90.69 9 THR B C 1
ATOM 2693 O O . THR B 1 9 ? 1.113 4.914 -6.062 1 90.69 9 THR B O 1
ATOM 2696 N N . PRO B 1 10 ? 0.776 6.02 -7.887 1 89 10 PRO B N 1
ATOM 2697 C CA . PRO B 1 10 ? 2.115 5.797 -8.438 1 89 10 PRO B CA 1
ATOM 2698 C C . PRO B 1 10 ? 3.18 6.664 -7.77 1 89 10 PRO B C 1
ATOM 2700 O O . PRO B 1 10 ? 4.266 6.848 -8.32 1 89 10 PRO B O 1
ATOM 2703 N N . SER B 1 11 ? 3.117 7.07 -6.605 1 92.81 11 SER B N 1
ATOM 2704 C CA . SER B 1 11 ? 4.105 7.926 -5.957 1 92.81 11 SER B CA 1
ATOM 2705 C C . SER B 1 11 ? 5.328 7.125 -5.516 1 92.81 11 SER B C 1
ATOM 2707 O O . SER B 1 11 ? 5.191 6.055 -4.918 1 92.81 11 SER B O 1
ATOM 2709 N N . ARG B 1 12 ? 6.539 7.605 -5.938 1 97.38 12 ARG B N 1
ATOM 2710 C CA . ARG B 1 12 ? 7.816 7.051 -5.504 1 97.38 12 ARG B CA 1
ATOM 2711 C C . ARG B 1 12 ? 8.289 7.703 -4.207 1 97.38 12 ARG B C 1
ATOM 2713 O O . ARG B 1 12 ? 8.312 8.93 -4.098 1 97.38 12 ARG B O 1
ATOM 2720 N N . VAL B 1 13 ? 8.602 6.918 -3.18 1 98.44 13 VAL B N 1
ATOM 2721 C CA . VAL B 1 13 ? 9.039 7.422 -1.881 1 98.44 13 VAL B CA 1
ATOM 2722 C C . VAL B 1 13 ? 10.484 6.996 -1.62 1 98.44 13 VAL B C 1
ATOM 2724 O O . VAL B 1 13 ? 10.812 5.809 -1.693 1 98.44 13 VAL B O 1
ATOM 2727 N N . VAL B 1 14 ? 11.328 7.93 -1.398 1 98.62 14 VAL B N 1
ATOM 2728 C CA . VAL B 1 14 ? 12.695 7.699 -0.948 1 98.62 14 VAL B CA 1
ATOM 2729 C C . VAL B 1 14 ? 12.844 8.148 0.505 1 98.62 14 VAL B C 1
ATOM 2731 O O . VAL B 1 14 ? 12.562 9.297 0.837 1 98.62 14 VAL B O 1
ATOM 2734 N N . PHE B 1 15 ? 13.188 7.246 1.377 1 98.69 15 PHE B N 1
ATOM 2735 C CA . PHE B 1 15 ? 13.312 7.527 2.801 1 98.69 15 PHE B CA 1
ATOM 2736 C C . PHE B 1 15 ? 14.734 7.242 3.285 1 98.69 15 PHE B C 1
ATOM 2738 O O . PHE B 1 15 ? 15.211 6.109 3.195 1 98.69 15 PHE B O 1
ATOM 2745 N N . GLU B 1 16 ? 15.391 8.258 3.754 1 97.88 16 GLU B N 1
ATOM 2746 C CA . GLU B 1 16 ? 16.781 8.141 4.199 1 97.88 16 GLU B CA 1
ATOM 2747 C C . GLU B 1 16 ? 17.203 9.359 5.008 1 97.88 16 GLU B C 1
ATOM 2749 O O . GLU B 1 16 ? 16.828 10.484 4.684 1 97.88 16 GLU B O 1
ATOM 2754 N N . TRP B 1 17 ? 17.984 9.086 6.148 1 98.06 17 TRP B N 1
ATOM 2755 C CA . TRP B 1 17 ? 18.688 10.211 6.777 1 98.06 17 TRP B CA 1
ATOM 2756 C C . TRP B 1 17 ? 19.703 10.82 5.824 1 98.06 17 TRP B C 1
ATOM 2758 O O . TRP B 1 17 ? 20.625 10.141 5.383 1 98.06 17 TRP B O 1
ATOM 2768 N N . GLY B 1 18 ? 19.531 12.031 5.367 1 97.44 18 GLY B N 1
ATOM 2769 C CA . GLY B 1 18 ? 20.391 12.664 4.375 1 97.44 18 GLY B CA 1
ATOM 2770 C C . GLY B 1 18 ? 19.922 12.438 2.949 1 97.44 18 GLY B C 1
ATOM 2771 O O . GLY B 1 18 ? 20.719 12.492 2.012 1 97.44 18 GLY B O 1
ATOM 2772 N N . ALA B 1 19 ? 18.688 12.242 2.775 1 97.81 19 ALA B N 1
ATOM 2773 C CA . ALA B 1 19 ? 18.109 11.883 1.481 1 97.81 19 ALA B CA 1
ATOM 2774 C C . ALA B 1 19 ? 18.281 13.016 0.469 1 97.81 19 ALA B C 1
ATOM 2776 O O . ALA B 1 19 ? 18.172 12.789 -0.739 1 97.81 19 ALA B O 1
ATOM 2777 N N . LEU B 1 20 ? 18.562 14.242 0.875 1 97.31 20 LEU B N 1
ATOM 2778 C CA . LEU B 1 20 ? 18.734 15.375 -0.025 1 97.31 20 LEU B CA 1
ATOM 2779 C C . LEU B 1 20 ? 19.812 15.086 -1.067 1 97.31 20 LEU B C 1
ATOM 2781 O O . LEU B 1 20 ? 19.719 15.547 -2.209 1 97.31 20 LEU B O 1
ATOM 2785 N N . ASP B 1 21 ? 20.75 14.375 -0.638 1 97.06 21 ASP B N 1
ATOM 2786 C CA . ASP B 1 21 ? 21.875 14.062 -1.517 1 97.06 21 ASP B CA 1
ATOM 2787 C C . ASP B 1 21 ? 21.438 13.18 -2.682 1 97.06 21 ASP B C 1
ATOM 2789 O O . ASP B 1 21 ? 22.156 13.031 -3.666 1 97.06 21 ASP B O 1
ATOM 2793 N N . ARG B 1 22 ? 20.234 12.586 -2.627 1 97.56 22 ARG B N 1
ATOM 2794 C CA . ARG B 1 22 ? 19.703 11.695 -3.662 1 97.56 22 ARG B CA 1
ATOM 2795 C C . ARG B 1 22 ? 18.953 12.484 -4.73 1 97.56 22 ARG B C 1
ATOM 2797 O O . ARG B 1 22 ? 18.547 11.922 -5.75 1 97.56 22 ARG B O 1
ATOM 2804 N N . LEU B 1 23 ? 18.812 13.797 -4.57 1 98.31 23 LEU B N 1
ATOM 2805 C CA . LEU B 1 23 ? 17.938 14.617 -5.402 1 98.31 23 LEU B CA 1
ATOM 2806 C C . LEU B 1 23 ? 18.344 14.523 -6.871 1 98.31 23 LEU B C 1
ATOM 2808 O O . LEU B 1 23 ? 17.484 14.336 -7.742 1 98.31 23 LEU B O 1
ATOM 2812 N N . PRO B 1 24 ? 19.672 14.641 -7.184 1 98.25 24 PRO B N 1
ATOM 2813 C CA . PRO B 1 24 ? 20.031 14.547 -8.602 1 98.25 24 PRO B CA 1
ATOM 2814 C C . PRO B 1 24 ? 19.594 13.227 -9.227 1 98.25 24 PRO B C 1
ATOM 2816 O O . PRO B 1 24 ? 19.062 13.211 -10.344 1 98.25 24 PRO B O 1
ATOM 2819 N N . ASP B 1 25 ? 19.781 12.148 -8.5 1 98.06 25 ASP B N 1
ATOM 2820 C CA . ASP B 1 25 ? 19.375 10.836 -8.984 1 98.06 25 ASP B CA 1
ATOM 2821 C C . ASP B 1 25 ? 17.859 10.766 -9.164 1 98.06 25 ASP B C 1
ATOM 2823 O O . ASP B 1 25 ? 17.375 10.18 -10.141 1 98.06 25 ASP B O 1
ATOM 2827 N N . GLU B 1 26 ? 17.125 11.312 -8.25 1 98.06 26 GLU B N 1
ATOM 2828 C CA . GLU B 1 26 ? 15.664 11.25 -8.305 1 98.06 26 GLU B CA 1
ATOM 2829 C C . GLU B 1 26 ? 15.117 12.125 -9.438 1 98.06 26 GLU B C 1
ATOM 2831 O O . GLU B 1 26 ? 14.102 11.789 -10.039 1 98.06 26 GLU B O 1
ATOM 2836 N N . LEU B 1 27 ? 15.82 13.242 -9.734 1 98.25 27 LEU B N 1
ATOM 2837 C CA . LEU B 1 27 ? 15.43 14.023 -10.898 1 98.25 27 LEU B CA 1
ATOM 2838 C C . LEU B 1 27 ? 15.609 13.211 -12.18 1 98.25 27 LEU B C 1
ATOM 2840 O O . LEU B 1 27 ? 14.766 13.266 -13.078 1 98.25 27 LEU B O 1
ATOM 2844 N N . SER B 1 28 ? 16.719 12.453 -12.25 1 98.19 28 SER B N 1
ATOM 2845 C CA . SER B 1 28 ? 16.953 11.594 -13.398 1 98.19 28 SER B CA 1
ATOM 2846 C C . SER B 1 28 ? 15.875 10.523 -13.523 1 98.19 28 SER B C 1
ATOM 2848 O O . SER B 1 28 ? 15.367 10.273 -14.617 1 98.19 28 SER B O 1
ATOM 2850 N N . THR B 1 29 ? 15.578 9.891 -12.414 1 96.88 29 THR B N 1
ATOM 2851 C CA . THR B 1 29 ? 14.539 8.875 -12.391 1 96.88 29 THR B CA 1
ATOM 2852 C C . THR B 1 29 ? 13.203 9.445 -12.852 1 96.88 29 THR B C 1
ATOM 2854 O O . THR B 1 29 ? 12.43 8.766 -13.531 1 96.88 29 THR B O 1
ATOM 2857 N N . LEU B 1 30 ? 12.961 10.719 -12.508 1 96.75 30 LEU B N 1
ATOM 2858 C CA . LEU B 1 30 ? 11.742 11.422 -12.875 1 96.75 30 LEU B CA 1
ATOM 2859 C C . LEU B 1 30 ? 11.75 11.797 -14.352 1 96.75 30 LEU B C 1
ATOM 2861 O O . LEU B 1 30 ? 10.711 12.133 -14.922 1 96.75 30 LEU B O 1
ATOM 2865 N N . GLY B 1 31 ? 12.938 11.805 -14.984 1 96.94 31 GLY B N 1
ATOM 2866 C CA . GLY B 1 31 ? 13.094 12.25 -16.359 1 96.94 31 GLY B CA 1
ATOM 2867 C C . GLY B 1 31 ? 13.148 13.766 -16.5 1 96.94 31 GLY B C 1
ATOM 2868 O O . GLY B 1 31 ? 12.844 14.312 -17.562 1 96.94 31 GLY B O 1
ATOM 2869 N N . ALA B 1 32 ? 13.461 14.43 -15.398 1 97.69 32 ALA B N 1
ATOM 2870 C CA . ALA B 1 32 ? 13.523 15.891 -15.375 1 97.69 32 ALA B CA 1
ATOM 2871 C C . ALA B 1 32 ? 14.961 16.375 -15.43 1 97.69 32 ALA B C 1
ATOM 2873 O O . ALA B 1 32 ? 15.883 15.664 -15.031 1 97.69 32 ALA B O 1
ATOM 2874 N N . ARG B 1 33 ? 15.164 17.594 -15.852 1 97.12 33 ARG B N 1
ATOM 2875 C CA . ARG B 1 33 ? 16.516 18.125 -16.047 1 97.12 33 ARG B CA 1
ATOM 2876 C C . ARG B 1 33 ? 16.688 19.453 -15.32 1 97.12 33 ARG B C 1
ATOM 2878 O O . ARG B 1 33 ? 17.797 19.781 -14.891 1 97.12 33 ARG B O 1
ATOM 2885 N N . ARG B 1 34 ? 15.648 20.266 -15.242 1 98 34 ARG B N 1
ATOM 2886 C CA . ARG B 1 34 ? 15.719 21.609 -14.672 1 98 34 ARG B CA 1
ATOM 2887 C C . ARG B 1 34 ? 14.609 21.844 -13.656 1 98 34 ARG B C 1
ATOM 2889 O O . ARG B 1 34 ? 13.422 21.859 -14.008 1 98 34 ARG B O 1
ATOM 2896 N N . ALA B 1 35 ? 15 22.109 -12.469 1 98.75 35 ALA B N 1
ATOM 2897 C CA . ALA B 1 35 ? 14.023 22.156 -11.383 1 98.75 35 ALA B CA 1
ATOM 2898 C C . ALA B 1 35 ? 13.844 23.578 -10.867 1 98.75 35 ALA B C 1
ATOM 2900 O O . ALA B 1 35 ? 14.828 24.266 -10.578 1 98.75 35 ALA B O 1
ATOM 2901 N N . LEU B 1 36 ? 12.617 24.047 -10.852 1 98.88 36 LEU B N 1
ATOM 2902 C CA . LEU B 1 36 ? 12.312 25.219 -10.023 1 98.88 36 LEU B CA 1
ATOM 2903 C C . LEU B 1 36 ? 12.164 24.812 -8.562 1 98.88 36 LEU B C 1
ATOM 2905 O O . LEU B 1 36 ? 11.305 23.984 -8.227 1 98.88 36 LEU B O 1
ATOM 2909 N N . ILE B 1 37 ? 12.961 25.359 -7.703 1 98.94 37 ILE B N 1
ATOM 2910 C CA . ILE B 1 37 ? 12.953 25.031 -6.285 1 98.94 37 ILE B CA 1
ATOM 2911 C C . ILE B 1 37 ? 12.016 25.969 -5.535 1 98.94 37 ILE B C 1
ATOM 2913 O O . ILE B 1 37 ? 12.188 27.188 -5.586 1 98.94 37 ILE B O 1
ATOM 2917 N N . LEU B 1 38 ? 11.016 25.375 -4.914 1 98.88 38 LEU B N 1
ATOM 2918 C CA . LEU B 1 38 ? 10.008 26.141 -4.184 1 98.88 38 LEU B CA 1
ATOM 2919 C C . LEU B 1 38 ? 10.242 26.047 -2.68 1 98.88 38 LEU B C 1
ATOM 2921 O O . LEU B 1 38 ? 10.578 24.984 -2.162 1 98.88 38 LEU B O 1
ATOM 2925 N N . SER B 1 39 ? 10.07 27.141 -1.966 1 98.5 39 SER B N 1
ATOM 2926 C CA . SER B 1 39 ? 10.141 27.188 -0.509 1 98.5 39 SER B CA 1
ATOM 2927 C C . SER B 1 39 ? 9.391 28.406 0.042 1 98.5 39 SER B C 1
ATOM 2929 O O . SER B 1 39 ? 8.938 29.25 -0.721 1 98.5 39 SER B O 1
ATOM 2931 N N . THR B 1 40 ? 9.242 28.406 1.343 1 97.38 40 THR B N 1
ATOM 2932 C CA . THR B 1 40 ? 8.859 29.656 1.991 1 97.38 40 THR B CA 1
ATOM 2933 C C . THR B 1 40 ? 10.039 30.625 2.047 1 97.38 40 THR B C 1
ATOM 2935 O O . THR B 1 40 ? 11.188 30.219 1.849 1 97.38 40 THR B O 1
ATOM 2938 N N . PRO B 1 41 ? 9.719 31.922 2.293 1 97.5 41 PRO B N 1
ATOM 2939 C CA . PRO B 1 41 ? 10.828 32.875 2.426 1 97.5 41 PRO B CA 1
ATOM 2940 C C . PRO B 1 41 ? 11.797 32.5 3.545 1 97.5 41 PRO B C 1
ATOM 2942 O O . PRO B 1 41 ? 13.008 32.625 3.387 1 97.5 41 PRO B O 1
ATOM 2945 N N . GLU B 1 42 ? 11.266 31.922 4.598 1 95.19 42 GLU B N 1
ATOM 2946 C CA . GLU B 1 42 ? 12.055 31.594 5.773 1 95.19 42 GLU B CA 1
ATOM 2947 C C . GLU B 1 42 ? 12.977 30.406 5.496 1 95.19 42 GLU B C 1
ATOM 2949 O O . GLU B 1 42 ? 14.016 30.25 6.141 1 95.19 42 GLU B O 1
ATOM 2954 N N . GLN B 1 43 ? 12.641 29.641 4.492 1 96.31 43 GLN B N 1
ATOM 2955 C CA . GLN B 1 43 ? 13.422 28.438 4.219 1 96.31 43 GLN B CA 1
ATOM 2956 C C . GLN B 1 43 ? 14.297 28.625 2.984 1 96.31 43 GLN B C 1
ATOM 2958 O O . GLN B 1 43 ? 14.758 27.641 2.395 1 96.31 43 GLN B O 1
ATOM 2963 N N . ARG B 1 44 ? 14.5 29.812 2.566 1 97.38 44 ARG B N 1
ATOM 2964 C CA . ARG B 1 44 ? 15.336 30.094 1.403 1 97.38 44 ARG B CA 1
ATOM 2965 C C . ARG B 1 44 ? 16.719 29.469 1.551 1 97.38 44 ARG B C 1
ATOM 2967 O O . ARG B 1 44 ? 17.266 28.938 0.585 1 97.38 44 ARG B O 1
ATOM 2974 N N . PRO B 1 45 ? 17.344 29.438 2.74 1 97.75 45 PRO B N 1
ATOM 2975 C CA . PRO B 1 45 ? 18.656 28.797 2.867 1 97.75 45 PRO B CA 1
ATOM 2976 C C . PRO B 1 45 ? 18.641 27.328 2.502 1 97.75 45 PRO B C 1
ATOM 2978 O O . PRO B 1 45 ? 19.562 26.828 1.873 1 97.75 45 PRO B O 1
ATOM 2981 N N . LEU B 1 46 ? 17.594 26.703 2.912 1 97.5 46 LEU B N 1
ATOM 2982 C CA . LEU B 1 46 ? 17.469 25.297 2.545 1 97.5 46 LEU B CA 1
ATOM 2983 C C . LEU B 1 46 ? 17.312 25.141 1.037 1 97.5 46 LEU B C 1
ATOM 2985 O O . LEU B 1 46 ? 17.875 24.219 0.439 1 97.5 46 LEU B O 1
ATOM 2989 N N . ALA B 1 47 ? 16.531 26.031 0.429 1 98.56 47 ALA B N 1
ATOM 2990 C CA . ALA B 1 47 ? 16.375 26.031 -1.022 1 98.56 47 ALA B CA 1
ATOM 2991 C C . ALA B 1 47 ? 17.719 26.234 -1.72 1 98.56 47 ALA B C 1
ATOM 2993 O O . ALA B 1 47 ? 18 25.609 -2.746 1 98.56 47 ALA B O 1
ATOM 2994 N N . GLU B 1 48 ? 18.5 27.078 -1.154 1 98.62 48 GLU B N 1
ATOM 2995 C CA . GLU B 1 48 ? 19.828 27.344 -1.704 1 98.62 48 GLU B CA 1
ATOM 2996 C C . GLU B 1 48 ? 20.719 26.109 -1.583 1 98.62 48 GLU B C 1
ATOM 2998 O O . GLU B 1 48 ? 21.5 25.812 -2.488 1 98.62 48 GLU B O 1
ATOM 3003 N N . ARG B 1 49 ? 20.578 25.469 -0.491 1 98.19 49 ARG B N 1
ATOM 3004 C CA . ARG B 1 49 ? 21.297 24.219 -0.338 1 98.19 49 ARG B CA 1
ATOM 3005 C C . ARG B 1 49 ? 20.891 23.219 -1.411 1 98.19 49 ARG B C 1
ATOM 3007 O O . ARG B 1 49 ? 21.75 22.531 -1.992 1 98.19 49 ARG B O 1
ATOM 3014 N N . VAL B 1 50 ? 19.641 23.094 -1.652 1 98.5 50 VAL B N 1
ATOM 3015 C CA . VAL B 1 50 ? 19.109 22.203 -2.672 1 98.5 50 VAL B CA 1
ATOM 3016 C C . VAL B 1 50 ? 19.656 22.594 -4.043 1 98.5 50 VAL B C 1
ATOM 3018 O O . VAL B 1 50 ? 20.047 21.75 -4.84 1 98.5 50 VAL B O 1
ATOM 3021 N N . ALA B 1 51 ? 19.641 23.875 -4.281 1 98.69 51 ALA B N 1
ATOM 3022 C CA . ALA B 1 51 ? 20.172 24.375 -5.547 1 98.69 51 ALA B CA 1
ATOM 3023 C C . ALA B 1 51 ? 21.625 23.969 -5.73 1 98.69 51 ALA B C 1
ATOM 3025 O O . ALA B 1 51 ? 22.047 23.594 -6.832 1 98.69 51 ALA B O 1
ATOM 3026 N N . ALA B 1 52 ? 22.344 24.047 -4.66 1 98.56 52 ALA B N 1
ATOM 3027 C CA . ALA B 1 52 ? 23.75 23.672 -4.707 1 98.56 52 ALA B CA 1
ATOM 3028 C C . ALA B 1 52 ? 23.922 22.188 -5.008 1 98.56 52 ALA B C 1
ATOM 3030 O O . ALA B 1 52 ? 24.797 21.797 -5.773 1 98.56 52 ALA B O 1
ATOM 3031 N N . ILE B 1 53 ? 23.125 21.391 -4.43 1 98.31 53 ILE B N 1
ATOM 3032 C CA . ILE B 1 53 ? 23.156 19.953 -4.629 1 98.31 53 ILE B CA 1
ATOM 3033 C C . ILE B 1 53 ? 22.812 19.625 -6.078 1 98.31 53 ILE B C 1
ATOM 3035 O O . ILE B 1 53 ? 23.422 18.734 -6.684 1 98.31 53 ILE B O 1
ATOM 3039 N N . LEU B 1 54 ? 21.891 20.359 -6.664 1 98.44 54 LEU B N 1
ATOM 3040 C CA . LEU B 1 54 ? 21.391 20.094 -8.008 1 98.44 54 LEU B CA 1
ATOM 3041 C C . LEU B 1 54 ? 22.344 20.672 -9.062 1 98.44 54 LEU B C 1
ATOM 3043 O O . LEU B 1 54 ? 22.312 20.234 -10.219 1 98.44 54 LEU B O 1
ATOM 3047 N N . GLY B 1 55 ? 23.125 21.672 -8.68 1 97.88 55 GLY B N 1
ATOM 3048 C CA . GLY B 1 55 ? 24.031 22.312 -9.617 1 97.88 55 GLY B CA 1
ATOM 3049 C C . GLY B 1 55 ? 23.328 22.922 -10.82 1 97.88 55 GLY B C 1
ATOM 3050 O O . GLY B 1 55 ? 22.391 23.703 -10.664 1 97.88 55 GLY B O 1
ATOM 3051 N N . GLU B 1 56 ? 23.641 22.484 -11.953 1 97.5 56 GLU B N 1
ATOM 3052 C CA . GLU B 1 56 ? 23.125 23.031 -13.203 1 97.5 56 GLU B CA 1
ATOM 3053 C C . GLU B 1 56 ? 21.656 22.656 -13.398 1 97.5 56 GLU B C 1
ATOM 3055 O O . GLU B 1 56 ? 20.969 23.234 -14.234 1 97.5 56 GLU B O 1
ATOM 3060 N N . ARG B 1 57 ? 21.234 21.75 -12.672 1 98.19 57 ARG B N 1
ATOM 3061 C CA . ARG B 1 57 ? 19.859 21.297 -12.82 1 98.19 57 ARG B CA 1
ATOM 3062 C C . ARG B 1 57 ? 18.891 22.188 -12.039 1 98.19 57 ARG B C 1
ATOM 3064 O O . ARG B 1 57 ? 17.672 22.031 -12.148 1 98.19 57 ARG B O 1
ATOM 3071 N N . ALA B 1 58 ? 19.438 23.078 -11.289 1 98.69 58 ALA B N 1
ATOM 3072 C CA . ALA B 1 58 ? 18.609 24.094 -10.641 1 98.69 58 ALA B CA 1
ATOM 3073 C C . ALA B 1 58 ? 18.297 25.234 -11.609 1 98.69 58 ALA B C 1
ATOM 3075 O O . ALA B 1 58 ? 19.172 26 -11.992 1 98.69 58 ALA B O 1
ATOM 3076 N N . ALA B 1 59 ? 17.078 25.312 -11.961 1 98.56 59 ALA B N 1
ATOM 3077 C CA . ALA B 1 59 ? 16.656 26.406 -12.844 1 98.56 59 ALA B CA 1
ATOM 3078 C C . ALA B 1 59 ? 16.594 27.734 -12.094 1 98.56 59 ALA B C 1
ATOM 3080 O O . ALA B 1 59 ? 16.891 28.781 -12.656 1 98.56 59 ALA B O 1
ATOM 3081 N N . GLY B 1 60 ? 16.141 27.641 -10.836 1 98.56 60 GLY B N 1
ATOM 3082 C CA . GLY B 1 60 ? 15.992 28.812 -9.992 1 98.56 60 GLY B CA 1
ATOM 3083 C C . GLY B 1 60 ? 15.273 28.531 -8.688 1 98.56 60 GLY B C 1
ATOM 3084 O O . GLY B 1 60 ? 14.867 27.391 -8.438 1 98.56 60 GLY B O 1
ATOM 3085 N N . ILE B 1 61 ? 15.188 29.562 -7.859 1 98.75 61 ILE B N 1
ATOM 3086 C CA . ILE B 1 61 ? 14.539 29.453 -6.559 1 98.75 61 ILE B CA 1
ATOM 3087 C C . ILE B 1 61 ? 13.344 30.406 -6.492 1 98.75 61 ILE B C 1
ATOM 3089 O O . ILE B 1 61 ? 13.461 31.578 -6.836 1 98.75 61 ILE B O 1
ATOM 3093 N N . CYS B 1 62 ? 12.234 29.875 -6.227 1 98.75 62 CYS B N 1
ATOM 3094 C CA . CYS B 1 62 ? 11.047 30.641 -5.875 1 98.75 62 CYS B CA 1
ATOM 3095 C C . CYS B 1 62 ? 10.719 30.484 -4.395 1 98.75 62 CYS B C 1
ATOM 3097 O O . CYS B 1 62 ? 9.969 29.594 -4.004 1 98.75 62 CYS B O 1
ATOM 3099 N N . ALA B 1 63 ? 11.18 31.391 -3.557 1 98.38 63 ALA B N 1
ATOM 3100 C CA . ALA B 1 63 ? 10.961 31.359 -2.111 1 98.38 63 ALA B CA 1
ATOM 3101 C C . ALA B 1 63 ? 9.805 32.281 -1.712 1 98.38 63 ALA B C 1
ATOM 3103 O O . ALA B 1 63 ? 9.969 33.156 -0.882 1 98.38 63 ALA B O 1
ATOM 3104 N N . GLN B 1 64 ? 8.633 31.922 -2.291 1 97.5 64 GLN B N 1
ATOM 3105 C CA . GLN B 1 64 ? 7.504 32.844 -2.111 1 97.5 64 GLN B CA 1
ATOM 3106 C C . GLN B 1 64 ? 6.266 32.094 -1.618 1 97.5 64 GLN B C 1
ATOM 3108 O O . GLN B 1 64 ? 5.164 32.656 -1.598 1 97.5 64 GLN B O 1
ATOM 3113 N N . ALA B 1 65 ? 6.449 30.828 -1.278 1 97.06 65 ALA B N 1
ATOM 3114 C CA . ALA B 1 65 ? 5.305 30.062 -0.785 1 97.06 65 ALA B CA 1
ATOM 3115 C C . ALA B 1 65 ? 4.754 30.672 0.501 1 97.06 65 ALA B C 1
ATOM 3117 O O . ALA B 1 65 ? 5.516 31.094 1.373 1 97.06 65 ALA B O 1
ATOM 3118 N N . VAL B 1 66 ? 3.479 30.75 0.585 1 93.62 66 VAL B N 1
ATOM 3119 C CA . VAL B 1 66 ? 2.809 31.266 1.777 1 93.62 66 VAL B CA 1
ATOM 3120 C C . VAL B 1 66 ? 1.58 30.406 2.084 1 93.62 66 VAL B C 1
ATOM 3122 O O . VAL B 1 66 ? 1.131 29.641 1.238 1 93.62 66 VAL B O 1
ATOM 3125 N N . MET B 1 67 ? 1.062 30.562 3.242 1 87.81 67 MET B N 1
ATOM 3126 C CA . MET B 1 67 ? -0.115 29.828 3.682 1 87.81 67 MET B CA 1
ATOM 3127 C C . MET B 1 67 ? -1.303 30.094 2.766 1 87.81 67 MET B C 1
ATOM 3129 O O . MET B 1 67 ? -1.447 31.203 2.24 1 87.81 67 MET B O 1
ATOM 3133 N N . HIS B 1 68 ? -2.15 29.141 2.516 1 87.75 68 HIS B N 1
ATOM 3134 C CA . HIS B 1 68 ? -3.42 29.172 1.798 1 87.75 68 HIS B CA 1
ATOM 3135 C C . HIS B 1 68 ? -3.199 29.344 0.298 1 87.75 68 HIS B C 1
ATOM 3137 O O . HIS B 1 68 ? -4.16 29.469 -0.464 1 87.75 68 HIS B O 1
ATOM 3143 N N . VAL B 1 69 ? -2.031 29.469 -0.157 1 93.56 69 VAL B N 1
ATOM 3144 C CA . VAL B 1 69 ? -1.614 29.438 -1.556 1 93.56 69 VAL B CA 1
ATOM 3145 C C . VAL B 1 69 ? -2.465 30.391 -2.377 1 93.56 69 VAL B C 1
ATOM 3147 O O . VAL B 1 69 ? -3.252 29.969 -3.227 1 93.56 69 VAL B O 1
ATOM 3150 N N . PRO B 1 70 ? -2.262 31.703 -2.229 1 94.94 70 PRO B N 1
ATOM 3151 C CA . PRO B 1 70 ? -2.982 32.656 -3.064 1 94.94 70 PRO B CA 1
ATOM 3152 C C . PRO B 1 70 ? -2.752 32.438 -4.555 1 94.94 70 PRO B C 1
ATOM 3154 O O . PRO B 1 70 ? -1.631 32.156 -4.973 1 94.94 70 PRO B O 1
ATOM 3157 N N . VAL B 1 71 ? -3.756 32.594 -5.324 1 95.5 71 VAL B N 1
ATOM 3158 C CA . VAL B 1 71 ? -3.707 32.344 -6.758 1 95.5 71 VAL B CA 1
ATOM 3159 C C . VAL B 1 71 ? -2.645 33.219 -7.418 1 95.5 71 VAL B C 1
ATOM 3161 O O . VAL B 1 71 ? -1.979 32.781 -8.367 1 95.5 71 VAL B O 1
ATOM 3164 N N . GLU B 1 72 ? -2.467 34.406 -6.906 1 96.06 72 GLU B N 1
ATOM 3165 C CA . GLU B 1 72 ? -1.49 35.312 -7.477 1 96.06 72 GLU B CA 1
ATOM 3166 C C . GLU B 1 72 ? -0.069 34.781 -7.312 1 96.06 72 GLU B C 1
ATOM 3168 O O . GLU B 1 72 ? 0.764 34.938 -8.211 1 96.06 72 GLU B O 1
ATOM 3173 N N . VAL B 1 73 ? 0.166 34.219 -6.168 1 96.38 73 VAL B N 1
ATOM 3174 C CA . VAL B 1 73 ? 1.479 33.625 -5.906 1 96.38 73 VAL B CA 1
ATOM 3175 C C . VAL B 1 73 ? 1.702 32.438 -6.824 1 96.38 73 VAL B C 1
ATOM 3177 O O . VAL B 1 73 ? 2.785 32.281 -7.391 1 96.38 73 VAL B O 1
ATOM 3180 N N . ALA B 1 74 ? 0.71 31.625 -7 1 96.75 74 ALA B N 1
ATOM 3181 C CA . ALA B 1 74 ? 0.785 30.453 -7.863 1 96.75 74 ALA B CA 1
ATOM 3182 C C . ALA B 1 74 ? 1.04 30.859 -9.312 1 96.75 74 ALA B C 1
ATOM 3184 O O . ALA B 1 74 ? 1.861 30.25 -10 1 96.75 74 ALA B O 1
ATOM 3185 N N . HIS B 1 75 ? 0.325 31.859 -9.75 1 96.44 75 HIS B N 1
ATOM 3186 C CA . HIS B 1 75 ? 0.484 32.344 -11.117 1 96.44 75 HIS B CA 1
ATOM 3187 C C . HIS B 1 75 ? 1.898 32.875 -11.352 1 96.44 75 HIS B C 1
ATOM 3189 O O . HIS B 1 75 ? 2.518 32.562 -12.375 1 96.44 75 HIS B O 1
ATOM 3195 N N . ALA B 1 76 ? 2.344 33.625 -10.43 1 97.56 76 ALA B N 1
ATOM 3196 C CA . ALA B 1 76 ? 3.689 34.188 -10.547 1 97.56 76 ALA B CA 1
ATOM 3197 C C . ALA B 1 76 ? 4.742 33.062 -10.578 1 97.56 76 ALA B C 1
ATOM 3199 O O . ALA B 1 76 ? 5.699 33.156 -11.352 1 97.56 76 ALA B O 1
ATOM 3200 N N . ALA B 1 77 ? 4.59 32.125 -9.734 1 97.75 77 ALA B N 1
ATOM 3201 C CA . ALA B 1 77 ? 5.531 31 -9.68 1 97.75 77 ALA B CA 1
ATOM 3202 C C . ALA B 1 77 ? 5.508 30.203 -10.984 1 97.75 77 ALA B C 1
ATOM 3204 O O . ALA B 1 77 ? 6.551 29.75 -11.461 1 97.75 77 ALA B O 1
ATOM 3205 N N . ARG B 1 78 ? 4.371 29.984 -11.531 1 97.25 78 ARG B N 1
ATOM 3206 C CA . ARG B 1 78 ? 4.227 29.281 -12.797 1 97.25 78 ARG B CA 1
ATOM 3207 C C . ARG B 1 78 ? 4.91 30.031 -13.93 1 97.25 78 ARG B C 1
ATOM 3209 O O . ARG B 1 78 ? 5.582 29.422 -14.773 1 97.25 78 ARG B O 1
ATOM 3216 N N . GLU B 1 79 ? 4.684 31.312 -13.938 1 97.62 79 GLU B N 1
ATOM 3217 C CA . GLU B 1 79 ? 5.344 32.156 -14.945 1 97.62 79 GLU B CA 1
ATOM 3218 C C . GLU B 1 79 ? 6.859 32.062 -14.82 1 97.62 79 GLU B C 1
ATOM 3220 O O . GLU B 1 79 ? 7.566 31.938 -15.828 1 97.62 79 GLU B O 1
ATOM 3225 N N . MET B 1 80 ? 7.297 32.125 -13.602 1 98.06 80 MET B N 1
ATOM 3226 C CA . MET B 1 80 ? 8.727 32 -13.344 1 98.06 80 MET B CA 1
ATOM 3227 C C . MET B 1 80 ? 9.266 30.688 -13.875 1 98.06 80 MET B C 1
ATOM 3229 O O . MET B 1 80 ? 10.336 30.641 -14.484 1 98.06 80 MET B O 1
ATOM 3233 N N . ALA B 1 81 ? 8.578 29.609 -13.625 1 97.94 81 ALA B N 1
ATOM 3234 C CA . ALA B 1 81 ? 8.977 28.297 -14.117 1 97.94 81 ALA B CA 1
ATOM 3235 C C . ALA B 1 81 ? 9.125 28.312 -15.641 1 97.94 81 ALA B C 1
ATOM 3237 O O . ALA B 1 81 ? 10.094 27.781 -16.172 1 97.94 81 ALA B O 1
ATOM 3238 N N . GLY B 1 82 ? 8.156 28.859 -16.297 1 97.19 82 GLY B N 1
ATOM 3239 C CA . GLY B 1 82 ? 8.203 28.969 -17.75 1 97.19 82 GLY B CA 1
ATOM 3240 C C . GLY B 1 82 ? 9.383 29.766 -18.25 1 97.19 82 GLY B C 1
ATOM 3241 O O . GLY B 1 82 ? 10.078 29.344 -19.188 1 97.19 82 GLY B O 1
ATOM 3242 N N . GLU B 1 83 ? 9.555 30.906 -17.656 1 97.81 83 GLU B N 1
ATOM 3243 C CA . GLU B 1 83 ? 10.641 31.797 -18.047 1 97.81 83 GLU B CA 1
ATOM 3244 C C . GLU B 1 83 ? 12 31.109 -17.875 1 97.81 83 GLU B C 1
ATOM 3246 O O . GLU B 1 83 ? 12.906 31.328 -18.688 1 97.81 83 GLU B O 1
ATOM 3251 N N . LEU B 1 84 ? 12.117 30.297 -16.875 1 97.88 84 LEU B N 1
ATOM 3252 C CA . LEU B 1 84 ? 13.383 29.672 -16.547 1 97.88 84 LEU B CA 1
ATOM 3253 C C . LEU B 1 84 ? 13.539 28.344 -17.281 1 97.88 84 LEU B C 1
ATOM 3255 O O . LEU B 1 84 ? 14.586 27.688 -17.203 1 97.88 84 LEU B O 1
ATOM 3259 N N . GLY B 1 85 ? 12.477 27.875 -17.938 1 97.31 85 GLY B N 1
ATOM 3260 C CA . GLY B 1 85 ? 12.508 26.609 -18.641 1 97.31 85 GLY B CA 1
ATOM 3261 C C . GLY B 1 85 ? 12.523 25.406 -17.719 1 97.31 85 GLY B C 1
ATOM 3262 O O . GLY B 1 85 ? 13.148 24.391 -18.031 1 97.31 85 GLY B O 1
ATOM 3263 N N . ALA B 1 86 ? 11.93 25.562 -16.578 1 98.44 86 ALA B N 1
ATOM 3264 C CA . ALA B 1 86 ? 11.859 24.453 -15.633 1 98.44 86 ALA B CA 1
ATOM 3265 C C . ALA B 1 86 ? 10.945 23.344 -16.156 1 98.44 86 ALA B C 1
ATOM 3267 O O . ALA B 1 86 ? 9.906 23.625 -16.766 1 98.44 86 ALA B O 1
ATOM 3268 N N . ASP B 1 87 ? 11.344 22.078 -15.961 1 98.44 87 ASP B N 1
ATOM 3269 C CA . ASP B 1 87 ? 10.508 20.969 -16.391 1 98.44 87 ASP B CA 1
ATOM 3270 C C . ASP B 1 87 ? 10.039 20.141 -15.211 1 98.44 87 ASP B C 1
ATOM 3272 O O . ASP B 1 87 ? 9.461 19.062 -15.391 1 98.44 87 ASP B O 1
ATOM 3276 N N . CYS B 1 88 ? 10.281 20.609 -13.992 1 98.56 88 CYS B N 1
ATOM 3277 C CA . CYS B 1 88 ? 9.727 20.062 -12.766 1 98.56 88 CYS B CA 1
ATOM 3278 C C . CYS B 1 88 ? 9.82 21.078 -11.625 1 98.56 88 CYS B C 1
ATOM 3280 O O . CYS B 1 88 ? 10.477 22.109 -11.758 1 98.56 88 CYS B O 1
ATOM 3282 N N . CYS B 1 89 ? 9.109 20.797 -10.562 1 98.75 89 CYS B N 1
ATOM 3283 C CA . CYS B 1 89 ? 9.219 21.562 -9.336 1 98.75 89 CYS B CA 1
ATOM 3284 C C . CYS B 1 89 ? 9.758 20.703 -8.195 1 98.75 89 CYS B C 1
ATOM 3286 O O . CYS B 1 89 ? 9.336 19.562 -8.023 1 98.75 89 CYS B O 1
ATOM 3288 N N . VAL B 1 90 ? 10.719 21.219 -7.496 1 98.88 90 VAL B N 1
ATOM 3289 C CA . VAL B 1 90 ? 11.141 20.656 -6.215 1 98.88 90 VAL B CA 1
ATOM 3290 C C . VAL B 1 90 ? 10.57 21.484 -5.074 1 98.88 90 VAL B C 1
ATOM 3292 O O . VAL B 1 90 ? 11.031 22.609 -4.828 1 98.88 90 VAL B O 1
ATOM 3295 N N . ALA B 1 91 ? 9.578 20.969 -4.426 1 98.75 91 ALA B N 1
ATOM 3296 C CA . ALA B 1 91 ? 8.93 21.688 -3.328 1 98.75 91 ALA B CA 1
ATOM 3297 C C . ALA B 1 91 ? 9.492 21.234 -1.981 1 98.75 91 ALA B C 1
ATOM 3299 O O . ALA B 1 91 ? 9.234 20.125 -1.533 1 98.75 91 ALA B O 1
ATOM 3300 N N . ILE B 1 92 ? 10.211 22.094 -1.335 1 98.31 92 ILE B N 1
ATOM 3301 C CA . ILE B 1 92 ? 10.852 21.734 -0.069 1 98.31 92 ILE B CA 1
ATOM 3302 C C . ILE B 1 92 ? 10.211 22.531 1.066 1 98.31 92 ILE B C 1
ATOM 3304 O O . ILE B 1 92 ? 10.211 23.766 1.044 1 98.31 92 ILE B O 1
ATOM 3308 N N . GLY B 1 93 ? 9.641 21.875 1.948 1 96.38 93 GLY B N 1
ATOM 3309 C CA . GLY B 1 93 ? 9 22.562 3.062 1 96.38 93 GLY B CA 1
ATOM 3310 C C . GLY B 1 93 ? 7.738 21.859 3.539 1 96.38 93 GLY B C 1
ATOM 3311 O O . GLY B 1 93 ? 7.656 20.641 3.514 1 96.38 93 GLY B O 1
ATOM 3312 N N . GLY B 1 94 ? 6.828 22.656 4.109 1 93.81 94 GLY B N 1
ATOM 3313 C CA . GLY B 1 94 ? 5.582 22.109 4.621 1 93.81 94 GLY B CA 1
ATOM 3314 C C . GLY B 1 94 ? 4.43 22.25 3.643 1 93.81 94 GLY B C 1
ATOM 3315 O O . GLY B 1 94 ? 4.633 22.234 2.426 1 93.81 94 GLY B O 1
ATOM 3316 N N . GLY B 1 95 ? 3.262 22.297 4.156 1 93.44 95 GLY B N 1
ATOM 3317 C CA . GLY B 1 95 ? 2.033 22.312 3.377 1 93.44 95 GLY B CA 1
ATOM 3318 C C . GLY B 1 95 ? 1.94 23.484 2.426 1 93.44 95 GLY B C 1
ATOM 3319 O O . GLY B 1 95 ? 1.449 23.344 1.304 1 93.44 95 GLY B O 1
ATOM 3320 N N . SER B 1 96 ? 2.42 24.641 2.871 1 94.5 96 SER B N 1
ATOM 3321 C CA . SER B 1 96 ? 2.328 25.828 2.039 1 94.5 96 SER B CA 1
ATOM 3322 C C . SER B 1 96 ? 3.16 25.688 0.769 1 94.5 96 SER B C 1
ATOM 3324 O O . SER B 1 96 ? 2.703 26.031 -0.322 1 94.5 96 SER B O 1
ATOM 3326 N N . THR B 1 97 ? 4.352 25.203 0.962 1 97.69 97 THR B N 1
ATOM 3327 C CA . THR B 1 97 ? 5.246 25.062 -0.181 1 97.69 97 THR B CA 1
ATOM 3328 C C . THR B 1 97 ? 4.762 23.953 -1.107 1 97.69 97 THR B C 1
ATOM 3330 O O . THR B 1 97 ? 4.711 24.125 -2.326 1 97.69 97 THR B O 1
ATOM 3333 N N . ILE B 1 98 ? 4.41 22.812 -0.53 1 97.81 98 ILE B N 1
ATOM 3334 C CA . ILE B 1 98 ? 3.908 21.703 -1.322 1 97.81 98 ILE B CA 1
ATOM 3335 C C . ILE B 1 98 ? 2.609 22.109 -2.016 1 97.81 98 ILE B C 1
ATOM 3337 O O . ILE B 1 98 ? 2.389 21.766 -3.182 1 97.81 98 ILE B O 1
ATOM 3341 N N . GLY B 1 99 ? 1.795 22.875 -1.305 1 97.31 99 GLY B N 1
ATOM 3342 C CA . GLY B 1 99 ? 0.583 23.406 -1.907 1 97.31 99 GLY B CA 1
ATOM 3343 C C . GLY B 1 99 ? 0.852 24.266 -3.127 1 97.31 99 GLY B C 1
ATOM 3344 O O . GLY B 1 99 ? 0.13 24.188 -4.121 1 97.31 99 GLY B O 1
ATOM 3345 N N . LEU B 1 100 ? 1.861 25.094 -2.996 1 98.12 100 LEU B N 1
ATOM 3346 C CA . LEU B 1 100 ? 2.24 25.906 -4.145 1 98.12 100 LEU B CA 1
ATOM 3347 C C . LEU B 1 100 ? 2.648 25.031 -5.324 1 98.12 100 LEU B C 1
ATOM 3349 O O . LEU B 1 100 ? 2.252 25.297 -6.461 1 98.12 100 LEU B O 1
ATOM 3353 N N . GLY B 1 101 ? 3.459 23.984 -5.02 1 98.12 101 GLY B N 1
ATOM 3354 C CA . GLY B 1 101 ? 3.793 23.031 -6.066 1 98.12 101 GLY B CA 1
ATOM 3355 C C . GLY B 1 101 ? 2.574 22.422 -6.738 1 98.12 101 GLY B C 1
ATOM 3356 O O . GLY B 1 101 ? 2.529 22.312 -7.961 1 98.12 101 GLY B O 1
ATOM 3357 N N . LYS B 1 102 ? 1.612 22.094 -5.957 1 98 102 LYS B N 1
ATOM 3358 C CA . LYS B 1 102 ? 0.376 21.516 -6.473 1 98 102 LYS B CA 1
ATOM 3359 C C . LYS B 1 102 ? -0.381 22.516 -7.34 1 98 102 LYS B C 1
ATOM 3361 O O . LYS B 1 102 ? -0.92 22.156 -8.391 1 98 102 LYS B O 1
ATOM 3366 N N . ALA B 1 103 ? -0.454 23.734 -6.91 1 96.88 103 ALA B N 1
ATOM 3367 C CA . ALA B 1 103 ? -1.13 24.781 -7.676 1 96.88 103 ALA B CA 1
ATOM 3368 C C . ALA B 1 103 ? -0.491 24.953 -9.055 1 96.88 103 ALA B C 1
ATOM 3370 O O . ALA B 1 103 ? -1.189 25.156 -10.047 1 96.88 103 ALA B O 1
ATOM 3371 N N . ILE B 1 104 ? 0.812 24.859 -9.062 1 97.12 104 ILE B N 1
ATOM 3372 C CA . ILE B 1 104 ? 1.532 24.969 -10.328 1 97.12 104 ILE B CA 1
ATOM 3373 C C . ILE B 1 104 ? 1.203 23.766 -11.211 1 97.12 104 ILE B C 1
ATOM 3375 O O . ILE B 1 104 ? 0.895 23.922 -12.398 1 97.12 104 ILE B O 1
ATOM 3379 N N . ALA B 1 105 ? 1.214 22.609 -10.625 1 96.62 105 ALA B N 1
ATOM 3380 C CA . ALA B 1 105 ? 1.006 21.375 -11.359 1 96.62 105 ALA B CA 1
ATOM 3381 C C . ALA B 1 105 ? -0.405 21.297 -11.938 1 96.62 105 ALA B C 1
ATOM 3383 O O . ALA B 1 105 ? -0.634 20.656 -12.953 1 96.62 105 ALA B O 1
ATOM 3384 N N . LEU B 1 106 ? -1.353 21.969 -11.273 1 94.88 106 LEU B N 1
ATOM 3385 C CA . LEU B 1 106 ? -2.744 21.953 -11.711 1 94.88 106 LEU B CA 1
ATOM 3386 C C . LEU B 1 106 ? -2.877 22.547 -13.109 1 94.88 106 LEU B C 1
ATOM 3388 O O . LEU B 1 106 ? -3.748 22.141 -13.883 1 94.88 106 LEU B O 1
ATOM 3392 N N . GLU B 1 107 ? -1.988 23.453 -13.492 1 93.06 107 GLU B N 1
ATOM 3393 C CA . GLU B 1 107 ? -2.154 24.203 -14.734 1 93.06 107 GLU B CA 1
ATOM 3394 C C . GLU B 1 107 ? -1.009 23.922 -15.703 1 93.06 107 GLU B C 1
ATOM 3396 O O . GLU B 1 107 ? -1.164 24.078 -16.922 1 93.06 107 GLU B O 1
ATOM 3401 N N . SER B 1 108 ? 0.197 23.609 -15.305 1 89.31 108 SER B N 1
ATOM 3402 C CA . SER B 1 108 ? 1.364 23.438 -16.156 1 89.31 108 SER B CA 1
ATOM 3403 C C . SER B 1 108 ? 1.708 21.953 -16.312 1 89.31 108 SER B C 1
ATOM 3405 O O . SER B 1 108 ? 2.49 21.578 -17.203 1 89.31 108 SER B O 1
ATOM 3407 N N . VAL B 1 109 ? 1.251 21.109 -15.602 1 86.44 109 VAL B N 1
ATOM 3408 C CA . VAL B 1 109 ? 1.426 19.656 -15.57 1 86.44 109 VAL B CA 1
ATOM 3409 C C . VAL B 1 109 ? 2.867 19.312 -15.195 1 86.44 109 VAL B C 1
ATOM 3411 O O . VAL B 1 109 ? 3.363 18.234 -15.523 1 86.44 109 VAL B O 1
ATOM 3414 N N . LEU B 1 110 ? 3.672 20.328 -14.68 1 96 110 LEU B N 1
ATOM 3415 C CA . LEU B 1 110 ? 5.008 20.047 -14.172 1 96 110 LEU B CA 1
ATOM 3416 C C . LEU B 1 110 ? 4.953 19.047 -13.023 1 96 110 LEU B C 1
ATOM 3418 O O . LEU B 1 110 ? 4.207 19.234 -12.055 1 96 110 LEU B O 1
ATOM 3422 N N . PRO B 1 111 ? 5.738 17.953 -13.148 1 97.94 111 PRO B N 1
ATOM 3423 C CA . PRO B 1 111 ? 5.762 17.016 -12.023 1 97.94 111 PRO B CA 1
ATOM 3424 C C . PRO B 1 111 ? 6.387 17.625 -10.766 1 97.94 111 PRO B C 1
ATOM 3426 O O . PRO B 1 111 ? 7.254 18.484 -10.859 1 97.94 111 PRO B O 1
ATOM 3429 N N . ILE B 1 112 ? 5.914 17.188 -9.648 1 98.56 112 ILE B N 1
ATOM 3430 C CA . ILE B 1 112 ? 6.383 17.688 -8.352 1 98.56 112 ILE B CA 1
ATOM 3431 C C . ILE B 1 112 ? 7.27 16.625 -7.695 1 98.56 112 ILE B C 1
ATOM 3433 O O . ILE B 1 112 ? 6.906 15.453 -7.629 1 98.56 112 ILE B O 1
ATOM 3437 N N . LEU B 1 113 ? 8.445 16.953 -7.32 1 98.69 113 LEU B N 1
ATOM 3438 C CA . LEU B 1 113 ? 9.258 16.25 -6.34 1 98.69 113 LEU B CA 1
ATOM 3439 C C . LEU B 1 113 ? 9.211 16.938 -4.984 1 98.69 113 LEU B C 1
ATOM 3441 O O . LEU B 1 113 ? 9.719 18.062 -4.84 1 98.69 113 LEU B O 1
ATOM 3445 N N . ALA B 1 114 ? 8.586 16.344 -4.027 1 98.75 114 ALA B N 1
ATOM 3446 C CA . ALA B 1 114 ? 8.367 16.969 -2.73 1 98.75 114 ALA B CA 1
ATOM 3447 C C . ALA B 1 114 ? 9.422 16.547 -1.719 1 98.75 114 ALA B C 1
ATOM 3449 O O . ALA B 1 114 ? 9.805 15.367 -1.68 1 98.75 114 ALA B O 1
ATOM 3450 N N . VAL B 1 115 ? 9.914 17.453 -0.938 1 98.56 115 VAL B N 1
ATOM 3451 C CA . VAL B 1 115 ? 10.828 17.219 0.178 1 98.56 115 VAL B CA 1
ATOM 3452 C C . VAL B 1 115 ? 10.242 17.812 1.456 1 98.56 115 VAL B C 1
ATOM 3454 O O . VAL B 1 115 ? 10.625 18.906 1.87 1 98.56 115 VAL B O 1
ATOM 3457 N N . PRO B 1 116 ? 9.398 17.016 2.066 1 97.81 116 PRO B N 1
ATOM 3458 C CA . PRO B 1 116 ? 8.719 17.562 3.244 1 97.81 116 PRO B CA 1
ATOM 3459 C C . PRO B 1 116 ? 9.664 17.797 4.418 1 97.81 116 PRO B C 1
ATOM 3461 O O . PRO B 1 116 ? 10.586 17.016 4.641 1 97.81 116 PRO B O 1
ATOM 3464 N N . THR B 1 117 ? 9.367 18.859 5.133 1 96.5 117 THR B N 1
ATOM 3465 C CA . THR B 1 117 ? 10.164 19.172 6.316 1 96.5 117 THR B CA 1
ATOM 3466 C C . THR B 1 117 ? 9.297 19.125 7.57 1 96.5 117 THR B C 1
ATOM 3468 O O . THR B 1 117 ? 9.758 19.484 8.656 1 96.5 117 THR B O 1
ATOM 3471 N N . THR B 1 118 ? 8.016 18.812 7.449 1 94.31 118 THR B N 1
ATOM 3472 C CA . THR B 1 118 ? 7.07 18.688 8.555 1 94.31 118 THR B CA 1
ATOM 3473 C C . THR B 1 118 ? 6.328 17.359 8.484 1 94.31 118 THR B C 1
ATOM 3475 O O . THR B 1 118 ? 6.609 16.531 7.613 1 94.31 118 THR B O 1
ATOM 3478 N N . TYR B 1 119 ? 5.414 17.156 9.461 1 96.19 119 TYR B N 1
ATOM 3479 C CA . TYR B 1 119 ? 4.641 15.922 9.523 1 96.19 119 TYR B CA 1
ATOM 3480 C C . TYR B 1 119 ? 3.268 16.109 8.891 1 96.19 119 TYR B C 1
ATOM 3482 O O . TYR B 1 119 ? 2.348 15.328 9.156 1 96.19 119 TYR B O 1
ATOM 3490 N N . ALA B 1 120 ? 3.053 17.094 7.98 1 90.88 120 ALA B N 1
ATOM 3491 C CA . ALA B 1 120 ? 1.739 17.484 7.48 1 90.88 120 ALA B CA 1
ATOM 3492 C C . ALA B 1 120 ? 1.159 16.422 6.559 1 90.88 120 ALA B C 1
ATOM 3494 O O . ALA B 1 120 ? -0.047 16.156 6.578 1 90.88 120 ALA B O 1
ATOM 3495 N N . GLY B 1 121 ? 1.99 15.844 5.73 1 96.06 121 GLY B N 1
ATOM 3496 C CA . GLY B 1 121 ? 1.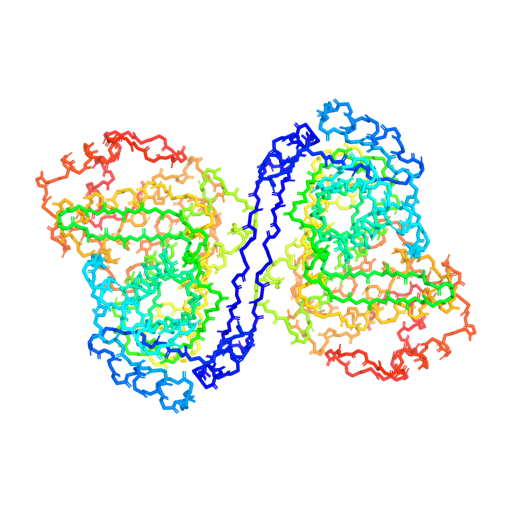547 14.734 4.906 1 96.06 121 GLY B CA 1
ATOM 3497 C C . GLY B 1 121 ? 0.93 15.172 3.592 1 96.06 121 GLY B C 1
ATOM 3498 O O . GLY B 1 121 ? 0.554 14.336 2.768 1 96.06 121 GLY B O 1
ATOM 3499 N N . SER B 1 122 ? 0.853 16.469 3.289 1 95.38 122 SER B N 1
ATOM 3500 C CA . SER B 1 122 ? 0.231 17 2.08 1 95.38 122 SER B CA 1
ATOM 3501 C C . SER B 1 122 ? 0.837 16.375 0.828 1 95.38 122 SER B C 1
ATOM 3503 O O . SER B 1 122 ? 0.144 16.188 -0.173 1 95.38 122 SER B O 1
ATOM 3505 N N . GLU B 1 123 ? 2.084 16.031 0.877 1 98 123 GLU B N 1
ATOM 3506 C CA . GLU B 1 123 ? 2.838 15.508 -0.258 1 98 123 GLU B CA 1
ATOM 3507 C C . GLU B 1 123 ? 2.279 14.164 -0.717 1 98 123 GLU B C 1
ATOM 3509 O O . GLU B 1 123 ? 2.57 13.711 -1.825 1 98 123 GLU B O 1
ATOM 3514 N N . MET B 1 124 ? 1.398 13.539 0.081 1 98 124 MET B N 1
ATOM 3515 C CA . MET B 1 124 ? 0.897 12.211 -0.262 1 98 124 MET B CA 1
ATOM 3516 C C . MET B 1 124 ? -0.549 12.281 -0.74 1 98 124 MET B C 1
ATOM 3518 O O . MET B 1 124 ? -1.205 11.25 -0.902 1 98 124 MET B O 1
ATOM 3522 N N . THR B 1 125 ? -1.095 13.477 -0.937 1 97.12 125 THR B N 1
ATOM 3523 C CA . THR B 1 125 ? -2.506 13.594 -1.285 1 97.12 125 THR B CA 1
ATOM 3524 C C . THR B 1 125 ? -2.67 14.234 -2.662 1 97.12 125 THR B C 1
ATOM 3526 O O . THR B 1 125 ? -1.868 15.078 -3.059 1 97.12 125 THR B O 1
ATOM 3529 N N . PRO B 1 126 ? -3.684 13.836 -3.406 1 96.69 126 PRO B N 1
ATOM 3530 C CA . PRO B 1 126 ? -4.043 14.539 -4.641 1 96.69 126 PRO B CA 1
ATOM 3531 C C . PRO B 1 126 ? -4.984 15.719 -4.398 1 96.69 126 PRO B C 1
ATOM 3533 O O . PRO B 1 126 ? -5.848 16 -5.234 1 96.69 126 PRO B O 1
ATOM 3536 N N . ILE B 1 127 ? -4.898 16.281 -3.213 1 96.19 127 ILE B N 1
ATOM 3537 C CA . ILE B 1 127 ? -5.789 17.359 -2.793 1 96.19 127 ILE B CA 1
ATOM 3538 C C . ILE B 1 127 ? -5.059 18.688 -2.893 1 96.19 127 ILE B C 1
ATOM 3540 O O . ILE B 1 127 ? -3.898 18.797 -2.494 1 96.19 127 ILE B O 1
ATOM 3544 N N . PHE B 1 128 ? -5.75 19.641 -3.484 1 96.06 128 PHE B N 1
ATOM 3545 C CA . PHE B 1 128 ? -5.16 20.984 -3.578 1 96.06 128 PHE B CA 1
ATOM 3546 C C . PHE B 1 128 ? -6.094 22.031 -2.984 1 96.06 128 PHE B C 1
ATOM 3548 O O . PHE B 1 128 ? -7.285 21.766 -2.795 1 96.06 128 PHE B O 1
ATOM 3555 N N . GLY B 1 129 ? -5.5 23.141 -2.582 1 93.38 129 GLY B N 1
ATOM 3556 C CA . GLY B 1 129 ? -6.219 24.312 -2.123 1 93.38 129 GLY B CA 1
ATOM 3557 C C . GLY B 1 129 ? -5.625 25.609 -2.635 1 93.38 129 GLY B C 1
ATOM 3558 O O . GLY B 1 129 ? -4.402 25.766 -2.676 1 93.38 129 GLY B O 1
ATOM 3559 N N . LEU B 1 130 ? -6.516 26.438 -3.109 1 94.44 130 LEU B N 1
ATOM 3560 C CA . LEU B 1 130 ? -6.164 27.766 -3.588 1 94.44 130 LEU B CA 1
ATOM 3561 C C . LEU B 1 130 ? -7.09 28.812 -2.99 1 94.44 130 LEU B C 1
ATOM 3563 O O . LEU B 1 130 ? -8.242 28.531 -2.672 1 94.44 130 LEU B O 1
ATOM 3567 N N . THR B 1 131 ? -6.496 29.875 -2.814 1 93.06 131 THR B N 1
ATOM 3568 C CA . THR B 1 131 ? -7.305 30.984 -2.318 1 93.06 131 THR B CA 1
ATOM 3569 C C . THR B 1 131 ? -7.344 32.125 -3.336 1 93.06 131 THR B C 1
ATOM 3571 O O . THR B 1 131 ? -6.301 32.562 -3.814 1 93.06 131 THR B O 1
ATOM 3574 N N . GLU B 1 132 ? -8.539 32.469 -3.699 1 91.12 132 GLU B N 1
ATOM 3575 C CA . GLU B 1 132 ? -8.789 33.625 -4.547 1 91.12 132 GLU B CA 1
ATOM 3576 C C . GLU B 1 132 ? -9.609 34.688 -3.811 1 91.12 132 GLU B C 1
ATOM 3578 O O . GLU B 1 132 ? -10.805 34.5 -3.576 1 91.12 132 GLU B O 1
ATOM 3583 N N . GLY B 1 133 ? -8.953 35.75 -3.588 1 83.44 133 GLY B N 1
ATOM 3584 C CA . GLY B 1 133 ? -9.617 36.719 -2.707 1 83.44 133 GLY B CA 1
ATOM 3585 C C . GLY B 1 133 ? -9.961 36.125 -1.349 1 83.44 133 GLY B C 1
ATOM 3586 O O . GLY B 1 133 ? -9.07 35.656 -0.631 1 83.44 133 GLY B O 1
ATOM 3587 N N . ARG B 1 134 ? -11.188 36 -1.024 1 81 134 ARG B N 1
ATOM 3588 C CA . ARG B 1 134 ? -11.594 35.469 0.266 1 81 134 ARG B CA 1
ATOM 3589 C C . ARG B 1 134 ? -12.219 34.062 0.103 1 81 134 ARG B C 1
ATOM 3591 O O . ARG B 1 134 ? -12.711 33.5 1.072 1 81 134 ARG B O 1
ATOM 3598 N N . LEU B 1 135 ? -12.016 33.656 -1.099 1 87 135 LEU B N 1
ATOM 3599 C CA . LEU B 1 135 ? -12.664 32.375 -1.372 1 87 135 LEU B CA 1
ATOM 3600 C C . LEU B 1 135 ? -11.633 31.25 -1.512 1 87 135 LEU B C 1
ATOM 3602 O O . LEU B 1 135 ? -10.664 31.391 -2.268 1 87 135 LEU B O 1
ATOM 3606 N N . LYS B 1 136 ? -11.828 30.281 -0.761 1 87.44 136 LYS B N 1
ATOM 3607 C CA . LYS B 1 136 ? -10.961 29.109 -0.816 1 87.44 136 LYS B CA 1
ATOM 3608 C C . LYS B 1 136 ? -11.531 28.047 -1.754 1 87.44 136 LYS B C 1
ATOM 3610 O O . LYS B 1 136 ? -12.711 27.719 -1.678 1 87.44 136 LYS B O 1
ATOM 3615 N N . ARG B 1 137 ? -10.766 27.625 -2.701 1 90.75 137 ARG B N 1
ATOM 3616 C CA . ARG B 1 137 ? -11.109 26.547 -3.619 1 90.75 137 ARG B CA 1
ATOM 3617 C C . ARG B 1 137 ? -10.258 25.312 -3.354 1 90.75 137 ARG B C 1
ATOM 3619 O O . ARG B 1 137 ? -9.031 25.391 -3.33 1 90.75 137 ARG B O 1
ATOM 3626 N N . THR B 1 138 ? -10.93 24.234 -3.057 1 90.88 138 THR B N 1
ATOM 3627 C CA . THR B 1 138 ? -10.242 22.969 -2.826 1 90.88 138 THR B CA 1
ATOM 3628 C C . THR B 1 138 ? -10.719 21.922 -3.814 1 90.88 138 THR B C 1
ATOM 3630 O O . THR B 1 138 ? -11.758 22.078 -4.453 1 90.88 138 THR B O 1
ATOM 3633 N N . GLY B 1 139 ? -9.969 21 -4.082 1 94.25 139 GLY B N 1
ATOM 3634 C CA . GLY B 1 139 ? -10.336 19.906 -4.98 1 94.25 139 GLY B CA 1
ATOM 3635 C C . GLY B 1 139 ? -9.367 18.75 -4.953 1 94.25 139 GLY B C 1
ATOM 3636 O O . GLY B 1 139 ? -8.414 18.75 -4.168 1 94.25 139 GLY B O 1
ATOM 3637 N N . ARG B 1 140 ? -9.688 17.812 -5.668 1 95 140 ARG B N 1
ATOM 3638 C CA . ARG B 1 140 ? -8.859 16.625 -5.879 1 95 140 ARG B CA 1
ATOM 3639 C C . ARG B 1 140 ? -8.484 16.469 -7.348 1 95 140 ARG B C 1
ATOM 3641 O O . ARG B 1 140 ? -9.328 16.688 -8.227 1 95 140 ARG B O 1
ATOM 3648 N N . ASP B 1 141 ? -7.273 16.25 -7.602 1 95.75 141 ASP B N 1
ATOM 3649 C CA . ASP B 1 141 ? -6.773 16.062 -8.961 1 95.75 141 ASP B CA 1
ATOM 3650 C C . ASP B 1 141 ? -5.484 15.242 -8.961 1 95.75 141 ASP B C 1
ATOM 3652 O O . ASP B 1 141 ? -4.547 15.555 -8.227 1 95.75 141 ASP B O 1
ATOM 3656 N N . ALA B 1 142 ? -5.457 14.156 -9.812 1 92.69 142 ALA B N 1
ATOM 3657 C CA . ALA B 1 142 ? -4.293 13.273 -9.867 1 92.69 142 ALA B CA 1
ATOM 3658 C C . ALA B 1 142 ? -3.041 14.039 -10.289 1 92.69 142 ALA B C 1
ATOM 3660 O O . ALA B 1 142 ? -1.929 13.695 -9.883 1 92.69 142 ALA B O 1
ATOM 3661 N N . ARG B 1 143 ? -3.152 15.18 -11.016 1 94.5 143 ARG B N 1
ATOM 3662 C CA . ARG B 1 143 ? -2.041 15.961 -11.539 1 94.5 143 ARG B CA 1
ATOM 3663 C C . ARG B 1 143 ? -1.242 16.609 -10.406 1 94.5 143 ARG B C 1
ATOM 3665 O O . ARG B 1 143 ? -0.081 16.969 -10.594 1 94.5 143 ARG B O 1
ATOM 3672 N N . VAL B 1 144 ? -1.839 16.719 -9.242 1 97 144 VAL B N 1
ATOM 3673 C CA . VAL B 1 144 ? -1.163 17.484 -8.195 1 97 144 VAL B CA 1
ATOM 3674 C C . VAL B 1 144 ? -0.439 16.531 -7.25 1 97 144 VAL B C 1
ATOM 3676 O O . VAL B 1 144 ? 0.28 16.953 -6.348 1 97 144 VAL B O 1
ATOM 3679 N N . LEU B 1 145 ? -0.649 15.211 -7.434 1 97.06 145 LEU B N 1
ATOM 3680 C CA . LEU B 1 145 ? 0.069 14.242 -6.609 1 97.06 145 LEU B CA 1
ATOM 3681 C C . LEU B 1 145 ? 1.559 14.25 -6.934 1 97.06 145 LEU B C 1
ATOM 3683 O O . LEU B 1 145 ? 1.949 14.016 -8.078 1 97.06 145 LEU B O 1
ATOM 3687 N N . PRO B 1 146 ? 2.428 14.531 -5.906 1 98.12 146 PRO B N 1
ATOM 3688 C CA . PRO B 1 146 ? 3.865 14.461 -6.18 1 98.12 146 PRO B CA 1
ATOM 3689 C C . PRO B 1 146 ? 4.289 13.102 -6.738 1 98.12 146 PRO B C 1
ATOM 3691 O O . PRO B 1 146 ? 3.826 12.062 -6.27 1 98.12 146 PRO B O 1
ATOM 3694 N N . ARG B 1 147 ? 5.129 13.148 -7.777 1 97.69 147 ARG B N 1
ATOM 3695 C CA . ARG B 1 147 ? 5.625 11.93 -8.406 1 97.69 147 ARG B CA 1
ATOM 3696 C C . ARG B 1 147 ? 6.676 11.258 -7.531 1 97.69 147 ARG B C 1
ATOM 3698 O O . ARG B 1 147 ? 6.797 10.023 -7.531 1 97.69 147 ARG B O 1
ATOM 3705 N N . THR B 1 148 ? 7.422 12.023 -6.863 1 98.31 148 THR B N 1
ATOM 3706 C CA . THR B 1 148 ? 8.445 11.547 -5.941 1 98.31 148 THR B CA 1
ATOM 3707 C C . THR B 1 148 ? 8.398 12.32 -4.629 1 98.31 148 THR B C 1
ATOM 3709 O O . THR B 1 148 ? 8.227 13.539 -4.625 1 98.31 148 THR B O 1
ATOM 3712 N N . VAL B 1 149 ? 8.477 11.648 -3.574 1 98.69 149 VAL B N 1
ATOM 3713 C CA . VAL B 1 149 ? 8.609 12.258 -2.256 1 98.69 149 VAL B CA 1
ATOM 3714 C C . VAL B 1 149 ? 9.906 11.781 -1.593 1 98.69 149 VAL B C 1
ATOM 3716 O O . VAL B 1 149 ? 10.141 10.578 -1.48 1 98.69 149 VAL B O 1
ATOM 3719 N N . LEU B 1 150 ? 10.727 12.695 -1.262 1 98.56 150 LEU B N 1
ATOM 3720 C CA . LEU B 1 150 ? 11.977 12.422 -0.551 1 98.56 150 LEU B CA 1
ATOM 3721 C C . LEU B 1 150 ? 11.836 12.758 0.931 1 98.56 150 LEU B C 1
ATOM 3723 O O . LEU B 1 150 ? 11.797 13.93 1.306 1 98.56 150 LEU B O 1
ATOM 3727 N N . TYR B 1 151 ? 11.773 11.758 1.748 1 98.62 151 TYR B N 1
ATOM 3728 C CA . TYR B 1 151 ? 11.719 11.945 3.193 1 98.62 151 TYR B CA 1
ATOM 3729 C C . TYR B 1 151 ? 13.109 11.906 3.805 1 98.62 151 TYR B C 1
ATOM 3731 O O . TYR B 1 151 ? 13.766 10.859 3.822 1 98.62 151 TYR B O 1
ATOM 3739 N N . ASP B 1 152 ? 13.547 13.008 4.238 1 98.44 152 ASP B N 1
ATOM 3740 C CA . ASP B 1 152 ? 14.797 13.18 4.973 1 98.44 152 ASP B CA 1
ATOM 3741 C C . ASP B 1 152 ? 14.531 13.586 6.422 1 98.44 152 ASP B C 1
ATOM 3743 O O . ASP B 1 152 ? 14.359 14.773 6.719 1 98.44 152 ASP B O 1
ATOM 3747 N N . PRO B 1 153 ? 14.57 12.609 7.355 1 98.12 153 PRO B N 1
ATOM 3748 C CA . PRO B 1 153 ? 14.219 12.922 8.742 1 98.12 153 PRO B CA 1
ATOM 3749 C C . PRO B 1 153 ? 15.102 14.023 9.328 1 98.12 153 PRO B C 1
ATOM 3751 O O . PRO B 1 153 ? 14.688 14.727 10.258 1 98.12 153 PRO B O 1
ATOM 3754 N N . SER B 1 154 ? 16.297 14.227 8.797 1 97.75 154 SER B N 1
ATOM 3755 C CA . SER B 1 154 ? 17.188 15.25 9.328 1 97.75 154 SER B CA 1
ATOM 3756 C C . SER B 1 154 ? 16.594 16.641 9.156 1 97.75 154 SER B C 1
ATOM 3758 O O . SER B 1 154 ? 16.953 17.578 9.883 1 97.75 154 SER B O 1
ATOM 3760 N N . LEU B 1 155 ? 15.695 16.797 8.242 1 97.44 155 LEU B N 1
ATOM 3761 C CA . LEU B 1 155 ? 15.102 18.094 7.949 1 97.44 155 LEU B CA 1
ATOM 3762 C C . LEU B 1 155 ? 13.992 18.422 8.945 1 97.44 155 LEU B C 1
ATOM 3764 O O . LEU B 1 155 ? 13.5 19.547 8.984 1 97.44 155 LEU B O 1
ATOM 3768 N N . THR B 1 156 ? 13.617 17.469 9.773 1 96.62 156 THR B N 1
ATOM 3769 C CA . THR B 1 156 ? 12.57 17.703 10.758 1 96.62 156 THR B CA 1
ATOM 3770 C C . THR B 1 156 ? 13.164 18.188 12.078 1 96.62 156 THR B C 1
ATOM 3772 O O . THR B 1 156 ? 12.438 18.594 12.984 1 96.62 156 THR B O 1
ATOM 3775 N N . LEU B 1 157 ? 14.469 18.203 12.164 1 95.75 157 LEU B N 1
ATOM 3776 C CA . LEU B 1 157 ? 15.148 18.562 13.406 1 95.75 157 LEU B CA 1
ATOM 3777 C C . LEU B 1 157 ? 14.875 20.016 13.789 1 95.75 157 LEU B C 1
ATOM 3779 O O . LEU B 1 157 ? 14.906 20.359 14.969 1 95.75 157 LEU B O 1
ATOM 3783 N N . SER B 1 158 ? 14.602 20.797 12.812 1 91.25 158 SER B N 1
ATOM 3784 C CA . SER B 1 158 ? 14.375 22.203 13.094 1 91.25 158 SER B CA 1
ATOM 3785 C C . SER B 1 158 ? 12.969 22.453 13.609 1 91.25 158 SER B C 1
ATOM 3787 O O . SER B 1 158 ? 12.664 23.547 14.109 1 91.25 158 SER B O 1
ATOM 3789 N N . LEU B 1 159 ? 12.094 21.516 13.539 1 92.94 159 LEU B N 1
ATOM 3790 C CA . LEU B 1 159 ? 10.75 21.641 14.086 1 92.94 159 LEU B CA 1
ATOM 3791 C C . LEU B 1 159 ? 10.781 21.578 15.609 1 92.94 159 LEU B C 1
ATOM 3793 O O . LEU B 1 159 ? 11.266 20.594 16.188 1 92.94 159 LEU B O 1
ATOM 3797 N N . PRO B 1 160 ? 10.312 22.609 16.203 1 95.12 160 PRO B N 1
ATOM 3798 C CA . PRO B 1 160 ? 10.266 22.562 17.672 1 95.12 160 PRO B CA 1
ATOM 3799 C C . PRO B 1 160 ? 9.477 21.359 18.188 1 95.12 160 PRO B C 1
ATOM 3801 O O . PRO B 1 160 ? 8.531 20.906 17.547 1 95.12 160 PRO B O 1
ATOM 3804 N N . PRO B 1 161 ? 9.891 20.859 19.375 1 96.25 161 PRO B N 1
ATOM 3805 C CA . PRO B 1 161 ? 9.266 19.641 19.891 1 96.25 161 PRO B CA 1
ATOM 3806 C C . PRO B 1 161 ? 7.754 19.781 20.062 1 96.25 161 PRO B C 1
ATOM 3808 O O . PRO B 1 161 ? 7.008 18.844 19.781 1 96.25 161 PRO B O 1
ATOM 3811 N N . ASP B 1 162 ? 7.32 20.953 20.531 1 95.75 162 ASP B N 1
ATOM 3812 C CA . ASP B 1 162 ? 5.891 21.156 20.734 1 95.75 162 ASP B CA 1
ATOM 3813 C C . ASP B 1 162 ? 5.137 21.141 19.406 1 95.75 162 ASP B C 1
ATOM 3815 O O . ASP B 1 162 ? 4.031 20.609 19.312 1 95.75 162 ASP B O 1
ATOM 3819 N N . ILE B 1 163 ? 5.723 21.672 18.391 1 94.38 163 ILE B N 1
ATOM 3820 C CA . ILE B 1 163 ? 5.121 21.688 17.062 1 94.38 163 ILE B CA 1
ATOM 3821 C C . ILE B 1 163 ? 5.168 20.281 16.469 1 94.38 163 ILE B C 1
ATOM 3823 O O . ILE B 1 163 ? 4.215 19.844 15.82 1 94.38 163 ILE B O 1
ATOM 3827 N N . SER B 1 164 ? 6.281 19.609 16.734 1 96.94 164 SER B N 1
ATOM 3828 C CA . SER B 1 164 ? 6.387 18.219 16.312 1 96.94 164 SER B CA 1
ATOM 3829 C C . SER B 1 164 ? 5.277 17.375 16.906 1 96.94 164 SER B C 1
ATOM 3831 O O . SER B 1 164 ? 4.664 16.562 16.219 1 96.94 164 SER B O 1
ATOM 3833 N N . ALA B 1 165 ? 5.02 17.641 18.172 1 97.75 165 ALA B N 1
ATOM 3834 C CA . ALA B 1 165 ? 3.99 16.875 18.875 1 97.75 165 ALA B CA 1
ATOM 3835 C C . ALA B 1 165 ? 2.613 17.125 18.266 1 97.75 165 ALA B C 1
ATOM 3837 O O . ALA B 1 165 ? 1.926 16.188 17.875 1 97.75 165 ALA B O 1
ATOM 3838 N N . ALA B 1 166 ? 2.246 18.375 18.156 1 96.56 166 ALA B N 1
ATOM 3839 C CA . ALA B 1 166 ? 0.927 18.734 17.625 1 96.56 166 ALA B CA 1
ATOM 3840 C C . ALA B 1 166 ? 0.767 18.266 16.188 1 96.56 166 ALA B C 1
ATOM 3842 O O . ALA B 1 166 ? -0.271 17.719 15.812 1 96.56 166 ALA B O 1
ATOM 3843 N N . SER B 1 167 ? 1.791 18.484 15.391 1 96.06 167 SER B N 1
ATOM 3844 C CA . SER B 1 167 ? 1.756 18.078 13.992 1 96.06 167 SER B CA 1
ATOM 3845 C C . SER B 1 167 ? 1.675 16.562 13.844 1 96.06 167 SER B C 1
ATOM 3847 O O . SER B 1 167 ? 0.979 16.062 12.961 1 96.06 167 SER B O 1
ATOM 3849 N N . GLY B 1 168 ? 2.41 15.883 14.688 1 98.31 168 GLY B N 1
ATOM 3850 C CA . GLY B 1 168 ? 2.367 14.422 14.68 1 98.31 168 GLY B CA 1
ATOM 3851 C C . GLY B 1 168 ? 1.003 13.867 15.031 1 98.31 168 GLY B C 1
ATOM 3852 O O . GLY B 1 168 ? 0.531 12.922 14.406 1 98.31 168 GLY B O 1
ATOM 3853 N N . ILE B 1 169 ? 0.36 14.453 16.016 1 98.62 169 ILE B N 1
ATOM 3854 C CA . ILE B 1 169 ? -0.973 14.008 16.406 1 98.62 169 ILE B CA 1
ATOM 3855 C C . ILE B 1 169 ? -1.976 14.352 15.312 1 98.62 169 ILE B C 1
ATOM 3857 O O . ILE B 1 169 ? -2.9 13.578 15.047 1 98.62 169 ILE B O 1
ATOM 3861 N N . ASN B 1 170 ? -1.81 15.516 14.734 1 97.25 170 ASN B N 1
ATOM 3862 C CA . ASN B 1 170 ? -2.635 15.836 13.578 1 97.25 170 ASN B CA 1
ATOM 3863 C C . ASN B 1 170 ? -2.502 14.781 12.484 1 97.25 170 ASN B C 1
ATOM 3865 O O . ASN B 1 170 ? -3.496 14.383 11.875 1 97.25 170 ASN B O 1
ATOM 3869 N N . ALA B 1 171 ? -1.274 14.367 12.195 1 98.25 171 ALA B N 1
ATOM 3870 C CA . ALA B 1 171 ? -1.052 13.281 11.242 1 98.25 171 ALA B CA 1
ATOM 3871 C C . ALA B 1 171 ? -1.77 12.008 11.68 1 98.25 171 ALA B C 1
ATOM 3873 O O . ALA B 1 171 ? -2.443 11.359 10.883 1 98.25 171 ALA B O 1
ATOM 3874 N N . MET B 1 172 ? -1.663 11.695 12.961 1 98.81 172 MET B N 1
ATOM 3875 C CA . MET B 1 172 ? -2.301 10.5 13.508 1 98.81 172 MET B CA 1
ATOM 3876 C C . MET B 1 172 ? -3.809 10.539 13.273 1 98.81 172 MET B C 1
ATOM 3878 O O . MET B 1 172 ? -4.43 9.5 13.039 1 98.81 172 MET B O 1
ATOM 3882 N N . ALA B 1 173 ? -4.383 11.703 13.344 1 98.75 173 ALA B N 1
ATOM 3883 C CA . ALA B 1 173 ? -5.824 11.859 13.156 1 98.75 173 ALA B CA 1
ATOM 3884 C C . ALA B 1 173 ? -6.25 11.352 11.781 1 98.75 173 ALA B C 1
ATOM 3886 O O . ALA B 1 173 ? -7.324 10.758 11.641 1 98.75 173 ALA B O 1
ATOM 3887 N N . HIS B 1 174 ? -5.414 11.562 10.773 1 98.62 174 HIS B N 1
ATOM 3888 C CA . HIS B 1 174 ? -5.699 11.023 9.445 1 98.62 174 HIS B CA 1
ATOM 3889 C C . HIS B 1 174 ? -5.785 9.508 9.469 1 98.62 174 HIS B C 1
ATOM 3891 O O . HIS B 1 174 ? -6.699 8.922 8.883 1 98.62 174 HIS B O 1
ATOM 3897 N N . ALA B 1 175 ? -4.887 8.891 10.164 1 98.88 175 ALA B N 1
ATOM 3898 C CA . ALA B 1 175 ? -4.836 7.438 10.25 1 98.88 175 ALA B CA 1
ATOM 3899 C C . ALA B 1 175 ? -6.023 6.895 11.047 1 98.88 175 ALA B C 1
ATOM 3901 O O . ALA B 1 175 ? -6.621 5.887 10.664 1 98.88 175 ALA B O 1
ATOM 3902 N N . VAL B 1 176 ? -6.363 7.559 12.117 1 98.94 176 VAL B N 1
ATOM 3903 C CA . VAL B 1 176 ? -7.484 7.125 12.945 1 98.94 176 VAL B CA 1
ATOM 3904 C C . VAL B 1 176 ? -8.773 7.141 12.125 1 98.94 176 VAL B C 1
ATOM 3906 O O . VAL B 1 176 ? -9.508 6.152 12.094 1 98.94 176 VAL B O 1
ATOM 3909 N N . GLU B 1 177 ? -9.023 8.188 11.43 1 98.69 177 GLU B N 1
ATOM 3910 C CA . GLU B 1 177 ? -10.266 8.297 10.664 1 98.69 177 GLU B CA 1
ATOM 3911 C C . GLU B 1 177 ? -10.266 7.352 9.469 1 98.69 177 GLU B C 1
ATOM 3913 O O . GLU B 1 177 ? -11.32 6.875 9.047 1 98.69 177 GLU B O 1
ATOM 3918 N N . ALA B 1 178 ? -9.078 7.059 8.969 1 98.75 178 ALA B N 1
ATOM 3919 C CA . ALA B 1 178 ? -9 6.133 7.84 1 98.75 178 ALA B CA 1
ATOM 3920 C C . ALA B 1 178 ? -9.516 4.75 8.227 1 98.75 178 ALA B C 1
ATOM 3922 O O . ALA B 1 178 ? -10.047 4.02 7.391 1 98.75 178 ALA B O 1
ATOM 3923 N N . LEU B 1 179 ? -9.391 4.355 9.516 1 98.81 179 LEU B N 1
ATOM 3924 C CA . LEU B 1 179 ? -9.766 3.025 9.984 1 98.81 179 LEU B CA 1
ATOM 3925 C C . LEU B 1 179 ? -11.281 2.844 9.945 1 98.81 179 LEU B C 1
ATOM 3927 O O . LEU B 1 179 ? -11.773 1.723 9.805 1 98.81 179 LEU B O 1
ATOM 3931 N N . TYR B 1 180 ? -12.039 3.951 10.062 1 98.56 180 TYR B N 1
ATOM 3932 C CA . TYR B 1 180 ? -13.492 3.811 10.039 1 98.56 180 TYR B CA 1
ATOM 3933 C C . TYR B 1 180 ? -14.102 4.645 8.922 1 98.56 180 TYR B C 1
ATOM 3935 O O . TYR B 1 180 ? -15.25 5.078 9.016 1 98.56 180 TYR B O 1
ATOM 3943 N N . ALA B 1 181 ? -13.273 5.02 7.906 1 98.06 181 ALA B N 1
ATOM 3944 C CA . ALA B 1 181 ? -13.781 5.723 6.73 1 98.06 181 ALA B CA 1
ATOM 3945 C C . ALA B 1 181 ? -14.836 4.891 6.004 1 98.06 181 ALA B C 1
ATOM 3947 O O . ALA B 1 181 ? -14.82 3.658 6.07 1 98.06 181 ALA B O 1
ATOM 3948 N N . GLU B 1 182 ? -15.703 5.559 5.34 1 96.12 182 GLU B N 1
ATOM 3949 C CA . GLU B 1 182 ? -16.734 4.867 4.566 1 96.12 182 GLU B CA 1
ATOM 3950 C C . GLU B 1 182 ? -16.109 3.994 3.479 1 96.12 182 GLU B C 1
ATOM 3952 O O . GLU B 1 182 ? -16.594 2.895 3.205 1 96.12 182 GLU B O 1
ATOM 3957 N N . ASP B 1 183 ? -15.094 4.438 2.879 1 97.5 183 ASP B N 1
ATOM 3958 C CA . ASP B 1 183 ? -14.414 3.727 1.801 1 97.5 183 ASP B CA 1
ATOM 3959 C C . ASP B 1 183 ? -13.117 3.094 2.295 1 97.5 183 ASP B C 1
ATOM 3961 O O . ASP B 1 183 ? -12.148 2.988 1.542 1 97.5 183 ASP B O 1
ATOM 3965 N N . ALA B 1 184 ? -13.102 2.73 3.604 1 97.56 184 ALA B N 1
ATOM 3966 C CA . ALA B 1 184 ? -11.938 2.029 4.152 1 97.56 184 ALA B CA 1
ATOM 3967 C C . ALA B 1 184 ? -11.656 0.745 3.377 1 97.56 184 ALA B C 1
ATOM 3969 O O . ALA B 1 184 ? -12.562 0.17 2.768 1 97.56 184 ALA B O 1
ATOM 3970 N N . ASN B 1 185 ? -10.461 0.336 3.279 1 97.88 185 ASN B N 1
ATOM 3971 C CA . ASN B 1 185 ? -10.039 -0.938 2.711 1 97.88 185 ASN B CA 1
ATOM 3972 C C . ASN B 1 185 ? -8.867 -1.534 3.49 1 97.88 185 ASN B C 1
ATOM 3974 O O . ASN B 1 185 ? -8.234 -0.845 4.293 1 97.88 185 ASN B O 1
ATOM 3978 N N . PRO B 1 186 ? -8.562 -2.754 3.307 1 97.44 186 PRO B N 1
ATOM 3979 C CA . PRO B 1 186 ? -7.633 -3.443 4.203 1 97.44 186 PRO B CA 1
ATOM 3980 C C . PRO B 1 186 ? -6.203 -2.922 4.086 1 97.44 186 PRO B C 1
ATOM 3982 O O . PRO B 1 186 ? -5.465 -2.902 5.074 1 97.44 186 PRO B O 1
ATOM 3985 N N . VAL B 1 187 ? -5.781 -2.506 2.92 1 97.81 187 VAL B N 1
ATOM 3986 C CA . VAL B 1 187 ? -4.41 -2.033 2.738 1 97.81 187 VAL B CA 1
ATOM 3987 C C . VAL B 1 187 ? -4.215 -0.713 3.48 1 97.81 187 VAL B C 1
ATOM 3989 O O . VAL B 1 187 ? -3.256 -0.553 4.234 1 97.81 187 VAL B O 1
ATOM 3992 N N . ILE B 1 188 ? -5.145 0.197 3.285 1 98.25 188 ILE B N 1
ATOM 3993 C CA . ILE B 1 188 ? -5.062 1.487 3.961 1 98.25 188 ILE B CA 1
ATOM 3994 C C . ILE B 1 188 ? -5.211 1.291 5.469 1 98.25 188 ILE B C 1
ATOM 3996 O O . ILE B 1 188 ? -4.566 1.986 6.258 1 98.25 188 ILE B O 1
ATOM 4000 N N . SER B 1 189 ? -6.059 0.341 5.859 1 98.62 189 SER B N 1
ATOM 4001 C CA . SER B 1 189 ? -6.219 0.045 7.281 1 98.62 189 SER B CA 1
ATOM 4002 C C . SER B 1 189 ? -4.918 -0.476 7.887 1 98.62 189 SER B C 1
ATOM 4004 O O . SER B 1 189 ? -4.598 -0.167 9.031 1 98.62 189 SER B O 1
ATOM 4006 N N . LEU B 1 190 ? -4.156 -1.285 7.117 1 98.62 190 LEU B N 1
ATOM 4007 C CA . LEU B 1 190 ? -2.848 -1.738 7.578 1 98.62 190 LEU B CA 1
ATOM 4008 C C . LEU B 1 190 ? -1.911 -0.556 7.801 1 98.62 190 LEU B C 1
ATOM 4010 O O . LEU B 1 190 ? -1.248 -0.469 8.836 1 98.62 190 LEU B O 1
ATOM 4014 N N . MET B 1 191 ? -1.896 0.336 6.871 1 98.62 191 MET B N 1
ATOM 4015 C CA . MET B 1 191 ? -1.035 1.512 6.953 1 98.62 191 MET B CA 1
ATOM 4016 C C . MET B 1 191 ? -1.452 2.412 8.109 1 98.62 191 MET B C 1
ATOM 4018 O O . MET B 1 191 ? -0.601 2.949 8.82 1 98.62 191 MET B O 1
ATOM 4022 N N . ALA B 1 192 ? -2.746 2.525 8.266 1 98.88 192 ALA B N 1
ATOM 4023 C CA . ALA B 1 192 ? -3.279 3.387 9.312 1 98.88 192 ALA B CA 1
ATOM 4024 C C . ALA B 1 192 ? -2.861 2.891 10.695 1 98.88 192 ALA B C 1
ATOM 4026 O O . ALA B 1 192 ? -2.363 3.664 11.516 1 98.88 192 ALA B O 1
ATOM 4027 N N . GLU B 1 193 ? -3.092 1.645 10.938 1 98.88 193 GLU B N 1
ATOM 4028 C CA . GLU B 1 193 ? -2.732 1.085 12.242 1 98.88 193 GLU B CA 1
ATOM 4029 C C . GLU B 1 193 ? -1.234 1.215 12.5 1 98.88 193 GLU B C 1
ATOM 4031 O O . GLU B 1 193 ? -0.82 1.56 13.609 1 98.88 193 GLU B O 1
ATOM 4036 N N . GLU B 1 194 ? -0.404 0.942 11.477 1 98.88 194 GLU B N 1
ATOM 4037 C CA . GLU B 1 194 ? 1.043 1.093 11.594 1 98.88 194 GLU B CA 1
ATOM 4038 C C . GLU B 1 194 ? 1.428 2.547 11.852 1 98.88 194 GLU B C 1
ATOM 4040 O O . GLU B 1 194 ? 2.338 2.826 12.633 1 98.88 194 GLU B O 1
ATOM 4045 N N . SER B 1 195 ? 0.786 3.461 11.219 1 98.88 195 SER B N 1
ATOM 4046 C CA . SER B 1 195 ? 1.02 4.887 11.414 1 98.88 195 SER B CA 1
ATOM 4047 C C . SER B 1 195 ? 0.782 5.293 12.867 1 98.88 195 SER B C 1
ATOM 4049 O O . SER B 1 195 ? 1.623 5.957 13.477 1 98.88 195 SER B O 1
ATOM 4051 N N . ILE B 1 196 ? -0.358 4.855 13.406 1 98.94 196 ILE B N 1
ATOM 4052 C CA . ILE B 1 196 ? -0.726 5.188 14.773 1 98.94 196 ILE B CA 1
ATOM 4053 C C . ILE B 1 196 ? 0.321 4.633 15.742 1 98.94 196 ILE B C 1
ATOM 4055 O O . ILE B 1 196 ? 0.768 5.332 16.656 1 98.94 196 ILE B O 1
ATOM 4059 N N . ARG B 1 197 ? 0.727 3.404 15.508 1 98.88 197 ARG B N 1
ATOM 4060 C CA . ARG B 1 197 ? 1.74 2.781 16.344 1 98.88 197 ARG B CA 1
ATOM 4061 C C . ARG B 1 197 ? 3.059 3.543 16.281 1 98.88 197 ARG B C 1
ATOM 4063 O O . ARG B 1 197 ? 3.648 3.877 17.297 1 98.88 197 ARG B O 1
ATOM 4070 N N . ALA B 1 198 ? 3.529 3.844 15.055 1 98.88 198 ALA B N 1
ATOM 4071 C CA . ALA B 1 198 ? 4.805 4.52 14.836 1 98.88 198 ALA B CA 1
ATOM 4072 C C . ALA B 1 198 ? 4.816 5.898 15.492 1 98.88 198 ALA B C 1
ATOM 4074 O O . ALA B 1 198 ? 5.754 6.238 16.219 1 98.88 198 ALA B O 1
ATOM 4075 N N . LEU B 1 199 ? 3.783 6.652 15.281 1 98.88 199 LEU B N 1
ATOM 4076 C CA . LEU B 1 199 ? 3.693 7.992 15.844 1 98.88 199 LEU B CA 1
ATOM 4077 C C . LEU B 1 199 ? 3.559 7.93 17.359 1 98.88 199 LEU B C 1
ATOM 4079 O O . LEU B 1 199 ? 4.203 8.695 18.078 1 98.88 199 LEU B O 1
ATOM 4083 N N . GLY B 1 200 ? 2.713 7.02 17.844 1 98.88 200 GLY B N 1
ATOM 4084 C CA . GLY B 1 200 ? 2.521 6.863 19.281 1 98.88 200 GLY B CA 1
ATOM 4085 C C . GLY B 1 200 ? 3.807 6.543 20.016 1 98.88 200 GLY B C 1
ATOM 4086 O O . GLY B 1 200 ? 4.004 6.992 21.156 1 98.88 200 GLY B O 1
ATOM 4087 N N . GLU B 1 201 ? 4.672 5.793 19.406 1 98.69 201 GLU B N 1
ATOM 4088 C CA . GLU B 1 201 ? 5.941 5.398 20.016 1 98.69 201 GLU B CA 1
ATOM 4089 C C . GLU B 1 201 ? 6.992 6.492 19.844 1 98.69 201 GLU B C 1
ATOM 4091 O O . GLU B 1 201 ? 7.797 6.727 20.75 1 98.69 201 GLU B O 1
ATOM 4096 N N . ALA B 1 202 ? 6.984 7.188 18.766 1 98.75 202 ALA B N 1
ATOM 4097 C CA . ALA B 1 202 ? 8.086 8.062 18.375 1 98.75 202 ALA B CA 1
ATOM 4098 C C . ALA B 1 202 ? 7.941 9.445 19 1 98.75 202 ALA B C 1
ATOM 4100 O O . ALA B 1 202 ? 8.93 10.039 19.453 1 98.75 202 ALA B O 1
ATOM 4101 N N . LEU B 1 203 ? 6.762 9.969 19.062 1 98.81 203 LEU B N 1
ATOM 4102 C CA . LEU B 1 203 ? 6.555 11.375 19.391 1 98.81 203 LEU B CA 1
ATOM 4103 C C . LEU B 1 203 ? 6.984 11.656 20.828 1 98.81 203 LEU B C 1
ATOM 4105 O O . LEU B 1 203 ? 7.641 12.672 21.094 1 98.81 203 LEU B O 1
ATOM 4109 N N . PRO B 1 204 ? 6.609 10.789 21.812 1 98.81 204 PRO B N 1
ATOM 4110 C CA . PRO B 1 204 ? 7.098 11.055 23.172 1 98.81 204 PRO B CA 1
ATOM 4111 C C . PRO B 1 204 ? 8.617 11.141 23.25 1 98.81 204 PRO B C 1
ATOM 4113 O O . PRO B 1 204 ? 9.164 11.945 24 1 98.81 204 PRO B O 1
ATOM 4116 N N . VAL B 1 205 ? 9.328 10.344 22.453 1 98.81 205 VAL B N 1
ATOM 4117 C CA . VAL B 1 205 ? 10.789 10.359 22.422 1 98.81 205 VAL B CA 1
ATOM 4118 C C . VAL B 1 205 ? 11.273 11.656 21.781 1 98.81 205 VAL B C 1
ATOM 4120 O O . VAL B 1 205 ? 12.227 12.273 22.266 1 98.81 205 VAL B O 1
ATOM 4123 N N . VAL B 1 206 ? 10.633 12.094 20.719 1 98.5 206 VAL B N 1
ATOM 4124 C CA . VAL B 1 206 ? 10.984 13.336 20.047 1 98.5 206 VAL B CA 1
ATOM 4125 C C . VAL B 1 206 ? 10.852 14.516 21 1 98.5 206 VAL B C 1
ATOM 4127 O O . VAL B 1 206 ? 11.695 15.414 21.016 1 98.5 206 VAL B O 1
ATOM 4130 N N . VAL B 1 207 ? 9.805 14.508 21.797 1 98.38 207 VAL B N 1
ATOM 4131 C CA . VAL B 1 207 ? 9.57 15.594 22.734 1 98.38 207 VAL B CA 1
ATOM 4132 C C . VAL B 1 207 ? 10.648 15.578 23.828 1 98.38 207 VAL B C 1
ATOM 4134 O O . VAL B 1 207 ? 11.18 16.625 24.203 1 98.38 207 VAL B O 1
ATOM 4137 N N . ARG B 1 208 ? 11.047 14.453 24.266 1 98.25 208 ARG B N 1
ATOM 4138 C CA . ARG B 1 208 ? 12.031 14.305 25.328 1 98.25 208 ARG B CA 1
ATOM 4139 C C . ARG B 1 208 ? 13.445 14.57 24.812 1 98.25 208 ARG B C 1
ATOM 4141 O O . ARG B 1 208 ? 14.266 15.172 25.5 1 98.25 208 ARG B O 1
ATOM 4148 N N . ASP B 1 209 ? 13.695 14.086 23.641 1 98.38 209 ASP B N 1
ATOM 4149 C CA . ASP B 1 209 ? 14.992 14.203 22.984 1 98.38 209 ASP B CA 1
ATOM 4150 C C . ASP B 1 209 ? 14.836 14.609 21.531 1 98.38 209 ASP B C 1
ATOM 4152 O O . ASP B 1 209 ? 14.945 13.773 20.625 1 98.38 209 ASP B O 1
ATOM 4156 N N . PRO B 1 210 ? 14.734 15.922 21.328 1 97.75 210 PRO B N 1
ATOM 4157 C CA . PRO B 1 210 ? 14.359 16.422 20 1 97.75 210 PRO B CA 1
ATOM 4158 C C . PRO B 1 210 ? 15.375 16.031 18.922 1 97.75 210 PRO B C 1
ATOM 4160 O O . PRO B 1 210 ? 15.055 16.078 17.734 1 97.75 210 PRO B O 1
ATOM 4163 N N . ALA B 1 211 ? 16.562 15.656 19.234 1 97.75 211 ALA B N 1
ATOM 4164 C CA . ALA B 1 211 ? 17.594 15.352 18.25 1 97.75 211 ALA B CA 1
ATOM 4165 C C . ALA B 1 211 ? 17.719 13.852 18.031 1 97.75 211 ALA B C 1
ATOM 4167 O O . ALA B 1 211 ? 18.578 13.398 17.281 1 97.75 211 ALA B O 1
ATOM 4168 N N . ASN B 1 212 ? 16.828 13.07 18.703 1 98.19 212 ASN B N 1
ATOM 4169 C CA . ASN B 1 212 ? 16.906 11.617 18.578 1 98.19 212 ASN B CA 1
ATOM 4170 C C . ASN B 1 212 ? 16.641 11.164 17.141 1 98.19 212 ASN B C 1
ATOM 4172 O O . ASN B 1 212 ? 15.516 11.227 16.672 1 98.19 212 ASN B O 1
ATOM 4176 N N . ARG B 1 213 ? 17.672 10.641 16.5 1 97.81 213 ARG B N 1
ATOM 4177 C CA . ARG B 1 213 ? 17.625 10.312 15.078 1 97.81 213 ARG B CA 1
ATOM 4178 C C . ARG B 1 213 ? 16.594 9.234 14.797 1 97.81 213 ARG B C 1
ATOM 4180 O O . ARG B 1 213 ? 15.812 9.344 13.852 1 97.81 213 ARG B O 1
ATOM 4187 N N . ASP B 1 214 ? 16.578 8.25 15.609 1 98.12 214 ASP B N 1
ATOM 4188 C CA . ASP B 1 214 ? 15.664 7.133 15.398 1 98.12 214 ASP B CA 1
ATOM 4189 C C . ASP B 1 214 ? 14.211 7.566 15.586 1 98.12 214 ASP B C 1
ATOM 4191 O O . ASP B 1 214 ? 13.336 7.18 14.805 1 98.12 214 ASP B O 1
ATOM 4195 N N . ALA B 1 215 ? 13.93 8.336 16.578 1 98.44 215 ALA B N 1
ATOM 4196 C CA . ALA B 1 215 ? 12.57 8.797 16.859 1 98.44 215 ALA B CA 1
ATOM 4197 C C . ALA B 1 215 ? 12.07 9.727 15.758 1 98.44 215 ALA B C 1
ATOM 4199 O O . ALA B 1 215 ? 10.906 9.656 15.352 1 98.44 215 ALA B O 1
ATOM 4200 N N . ARG B 1 216 ? 12.992 10.578 15.297 1 98.56 216 ARG B N 1
ATOM 4201 C CA . ARG B 1 216 ? 12.633 11.477 14.195 1 98.56 216 ARG B CA 1
ATOM 4202 C C . ARG B 1 216 ? 12.305 10.688 12.93 1 98.56 216 ARG B C 1
ATOM 4204 O O . ARG B 1 216 ? 11.328 10.992 12.242 1 98.56 216 ARG B O 1
ATOM 4211 N N . SER B 1 217 ? 13.078 9.656 12.672 1 98.56 217 SER B N 1
ATOM 4212 C CA . SER B 1 217 ? 12.836 8.805 11.516 1 98.56 217 SER B CA 1
ATOM 4213 C C . SER B 1 217 ? 11.508 8.07 11.641 1 98.56 217 SER B C 1
ATOM 4215 O O . SER B 1 217 ? 10.719 8.023 10.695 1 98.56 217 SER B O 1
ATOM 4217 N N . ARG B 1 218 ? 11.25 7.531 12.773 1 98.56 218 ARG B N 1
ATOM 4218 C CA . ARG B 1 218 ? 10.031 6.77 13.008 1 98.56 218 ARG B CA 1
ATOM 4219 C C . ARG B 1 218 ? 8.805 7.672 12.953 1 98.56 218 ARG B C 1
ATOM 4221 O O . ARG B 1 218 ? 7.758 7.277 12.43 1 98.56 218 ARG B O 1
ATOM 4228 N N . ALA B 1 219 ? 8.914 8.891 13.477 1 98.69 219 ALA B N 1
ATOM 4229 C CA . ALA B 1 219 ? 7.816 9.852 13.422 1 98.69 219 ALA B CA 1
ATOM 4230 C C . ALA B 1 219 ? 7.496 10.242 11.984 1 98.69 219 ALA B C 1
ATOM 4232 O O . ALA B 1 219 ? 6.328 10.281 11.586 1 98.69 219 ALA B O 1
ATOM 4233 N N . LEU B 1 220 ? 8.539 10.484 11.195 1 98.69 220 LEU B N 1
ATOM 4234 C CA . LEU B 1 220 ? 8.328 10.867 9.797 1 98.69 220 LEU B CA 1
ATOM 4235 C C . LEU B 1 220 ? 7.754 9.711 9 1 98.69 220 LEU B C 1
ATOM 4237 O O . LEU B 1 220 ? 6.887 9.906 8.141 1 98.69 220 LEU B O 1
ATOM 4241 N N . TYR B 1 221 ? 8.18 8.461 9.344 1 98.62 221 TYR B N 1
ATOM 4242 C CA . TYR B 1 221 ? 7.598 7.254 8.773 1 98.62 221 TYR B CA 1
ATOM 4243 C C . TYR B 1 221 ? 6.105 7.172 9.062 1 98.62 221 TYR B C 1
ATOM 4245 O O . TYR B 1 221 ? 5.297 6.953 8.156 1 98.62 221 TYR B O 1
ATOM 4253 N N . GLY B 1 222 ? 5.723 7.391 10.281 1 98.88 222 GLY B N 1
ATOM 4254 C CA . GLY B 1 222 ? 4.316 7.402 10.648 1 98.88 222 GLY B CA 1
ATOM 4255 C C . GLY B 1 222 ? 3.52 8.484 9.938 1 98.88 222 GLY B C 1
ATOM 4256 O O . GLY B 1 222 ? 2.387 8.25 9.516 1 98.88 222 GLY B O 1
ATOM 4257 N N . ALA B 1 223 ? 4.105 9.648 9.828 1 98.69 223 ALA B N 1
ATOM 4258 C CA . ALA B 1 223 ? 3.443 10.773 9.164 1 98.69 223 ALA B CA 1
ATOM 4259 C C . ALA B 1 223 ? 3.234 10.484 7.68 1 98.69 223 ALA B C 1
ATOM 4261 O O . ALA B 1 223 ? 2.203 10.844 7.109 1 98.69 223 ALA B O 1
ATOM 4262 N N . TRP B 1 224 ? 4.223 9.883 7.062 1 98.5 224 TRP B N 1
ATOM 4263 C CA . TRP B 1 224 ? 4.078 9.469 5.668 1 98.5 224 TRP B CA 1
ATOM 4264 C C . TRP B 1 224 ? 2.873 8.547 5.5 1 98.5 224 TRP B C 1
ATOM 4266 O O . TRP B 1 224 ? 2.031 8.773 4.625 1 98.5 224 TRP B O 1
ATOM 4276 N N . LEU B 1 225 ? 2.797 7.527 6.324 1 98.75 225 LEU B N 1
ATOM 4277 C CA . LEU B 1 225 ? 1.681 6.59 6.25 1 98.75 225 LEU B CA 1
ATOM 4278 C C . LEU B 1 225 ? 0.354 7.305 6.484 1 98.75 225 LEU B C 1
ATOM 4280 O O . LEU B 1 225 ? -0.629 7.039 5.785 1 98.75 225 LEU B O 1
ATOM 4284 N N . ALA B 1 226 ? 0.327 8.203 7.43 1 98.75 226 ALA B N 1
ATOM 4285 C CA . ALA B 1 226 ? -0.878 8.977 7.723 1 98.75 226 ALA B CA 1
ATOM 4286 C C . ALA B 1 226 ? -1.29 9.828 6.52 1 98.75 226 ALA B C 1
ATOM 4288 O O . ALA B 1 226 ? -2.479 9.938 6.211 1 98.75 226 ALA B O 1
ATOM 4289 N N . GLY B 1 227 ? -0.299 10.469 5.914 1 98.19 227 GLY B N 1
ATOM 4290 C CA . GLY B 1 227 ? -0.583 11.227 4.703 1 98.19 227 GLY B CA 1
ATOM 4291 C C . GLY B 1 227 ? -1.178 10.375 3.596 1 98.19 227 GLY B C 1
ATOM 4292 O O . GLY B 1 227 ? -2.086 10.82 2.891 1 98.19 227 GLY B O 1
ATOM 4293 N N . THR B 1 228 ? -0.663 9.18 3.438 1 98.12 228 THR B N 1
ATOM 4294 C CA . THR B 1 228 ? -1.202 8.234 2.461 1 98.12 228 THR B CA 1
ATOM 4295 C C . THR B 1 228 ? -2.662 7.918 2.77 1 98.12 228 THR B C 1
ATOM 4297 O O . THR B 1 228 ? -3.496 7.867 1.863 1 98.12 228 THR B O 1
ATOM 4300 N N . CYS B 1 229 ? -2.99 7.691 4.039 1 98.38 229 CYS B N 1
ATOM 4301 C CA . CYS B 1 229 ? -4.363 7.445 4.457 1 98.38 229 CYS B CA 1
ATOM 4302 C C . CYS B 1 229 ? -5.27 8.609 4.074 1 98.38 229 CYS B C 1
ATOM 4304 O O . CYS B 1 229 ? -6.336 8.406 3.494 1 98.38 229 CYS B O 1
ATOM 4306 N N . LEU B 1 230 ? -4.789 9.797 4.355 1 97.5 230 LEU B N 1
ATOM 4307 C CA . LEU B 1 230 ? -5.543 11.016 4.059 1 97.5 230 LEU B CA 1
ATOM 4308 C C . LEU B 1 230 ? -5.855 11.109 2.57 1 97.5 230 LEU B C 1
ATOM 4310 O O . LEU B 1 230 ? -6.957 11.516 2.188 1 97.5 230 LEU B O 1
ATOM 4314 N N . GLY B 1 231 ? -4.902 10.766 1.771 1 96.62 231 GLY B N 1
ATOM 4315 C CA . GLY B 1 231 ? -5.07 10.859 0.329 1 96.62 231 GLY B CA 1
ATOM 4316 C C . GLY B 1 231 ? -5.918 9.75 -0.25 1 96.62 231 GLY B C 1
ATOM 4317 O O . GLY B 1 231 ? -6.402 9.852 -1.381 1 96.62 231 GLY B O 1
ATOM 4318 N N . ALA B 1 232 ? -6.164 8.703 0.528 1 96.69 232 ALA B N 1
ATOM 4319 C CA . ALA B 1 232 ? -6.715 7.48 -0.055 1 96.69 232 ALA B CA 1
ATOM 4320 C C . ALA B 1 232 ? -8.195 7.328 0.285 1 96.69 232 ALA B C 1
ATOM 4322 O O . ALA B 1 232 ? -8.953 6.719 -0.472 1 96.69 232 ALA B O 1
ATOM 4323 N N . VAL B 1 233 ? -8.578 7.812 1.417 1 97 233 VAL B N 1
ATOM 4324 C CA . VAL B 1 233 ? -9.953 7.578 1.86 1 97 233 VAL B CA 1
ATOM 4325 C C . VAL B 1 233 ? -10.547 8.875 2.41 1 97 233 VAL B C 1
ATOM 4327 O O . VAL B 1 233 ? -9.836 9.867 2.588 1 97 233 VAL B O 1
ATOM 4330 N N . GLY B 1 234 ? -11.828 8.852 2.609 1 95.62 234 GLY B N 1
ATOM 4331 C CA . GLY B 1 234 ? -12.516 10.031 3.107 1 95.62 234 GLY B CA 1
ATOM 4332 C C . GLY B 1 234 ? -12.32 10.25 4.598 1 95.62 234 GLY B C 1
ATOM 4333 O O . GLY B 1 234 ? -12.023 9.312 5.336 1 95.62 234 GLY B O 1
ATOM 4334 N N . MET B 1 235 ? -12.422 11.453 4.992 1 95.19 235 MET B N 1
ATOM 4335 C CA . MET B 1 235 ? -12.352 11.844 6.398 1 95.19 235 MET B CA 1
ATOM 4336 C C . MET B 1 235 ? -13.75 11.945 7 1 95.19 235 MET B C 1
ATOM 4338 O O . MET B 1 235 ? -14.75 11.891 6.277 1 95.19 235 MET B O 1
ATOM 4342 N N . ALA B 1 236 ? -13.844 12.117 8.305 1 97.56 236 ALA B N 1
ATOM 4343 C CA . ALA B 1 236 ? -15.109 12.023 9.023 1 97.56 236 ALA B CA 1
ATOM 4344 C C . ALA B 1 236 ? -15.25 13.148 10.039 1 97.56 236 ALA B C 1
ATOM 4346 O O . ALA B 1 236 ? -14.938 14.305 9.742 1 97.56 236 ALA B O 1
ATOM 4347 N N . LEU B 1 237 ? -15.82 12.867 11.18 1 97.75 237 LEU B N 1
ATOM 4348 C CA . LEU B 1 237 ? -16.25 13.828 12.188 1 97.75 237 LEU B CA 1
ATOM 4349 C C . LEU B 1 237 ? -15.078 14.688 12.656 1 97.75 237 LEU B C 1
ATOM 4351 O O . LEU B 1 237 ? -15.219 15.898 12.82 1 97.75 237 LEU B O 1
ATOM 4355 N N . HIS B 1 238 ? -13.938 14.102 12.969 1 98.19 238 HIS B N 1
ATOM 4356 C CA . HIS B 1 238 ? -12.797 14.828 13.508 1 98.19 238 HIS B CA 1
ATOM 4357 C C . HIS B 1 238 ? -12.414 16 12.625 1 98.19 238 HIS B C 1
ATOM 4359 O O . HIS B 1 238 ? -12.336 17.141 13.094 1 98.19 238 HIS B O 1
ATOM 4365 N N . HIS B 1 239 ? -12.219 15.711 11.359 1 96.56 239 HIS B N 1
ATOM 4366 C CA . HIS B 1 239 ? -11.805 16.75 10.422 1 96.56 239 HIS B CA 1
ATOM 4367 C C . HIS B 1 239 ? -12.906 17.797 10.25 1 96.56 239 HIS B C 1
ATOM 4369 O O . HIS B 1 239 ? -12.625 19 10.141 1 96.56 239 HIS B O 1
ATOM 4375 N N . LYS B 1 240 ? -14.133 17.359 10.211 1 95.44 240 LYS B N 1
ATOM 4376 C CA . LYS B 1 240 ? -15.25 18.297 10.109 1 95.44 240 LYS B CA 1
ATOM 4377 C C . LYS B 1 240 ? -15.258 19.281 11.281 1 95.44 240 LYS B C 1
ATOM 4379 O O . LYS B 1 240 ? -15.383 20.484 11.086 1 95.44 240 LYS B O 1
ATOM 4384 N N . LEU B 1 241 ? -15.102 18.75 12.469 1 97.38 241 LEU B N 1
ATOM 4385 C CA . LEU B 1 241 ? -15.117 19.594 13.656 1 97.38 241 LEU B CA 1
ATOM 4386 C C . LEU B 1 241 ? -13.93 20.547 13.664 1 97.38 241 LEU B C 1
ATOM 4388 O O . LEU B 1 241 ? -14.086 21.734 13.961 1 97.38 241 LEU B O 1
ATOM 4392 N N . CYS B 1 242 ? -12.781 20.031 13.336 1 96.69 242 CYS B N 1
ATOM 4393 C CA . CYS B 1 242 ? -11.578 20.859 13.352 1 96.69 242 CYS B CA 1
ATOM 4394 C C . CYS B 1 242 ? -11.656 21.953 12.289 1 96.69 242 CYS B C 1
ATOM 4396 O O . CYS B 1 242 ? -11.203 23.078 12.508 1 96.69 242 CYS B O 1
ATOM 4398 N N . HIS B 1 243 ? -12.211 21.609 11.18 1 92.88 243 HIS B N 1
ATOM 4399 C CA . HIS B 1 243 ? -12.445 22.625 10.164 1 92.88 243 HIS B CA 1
ATOM 4400 C C . HIS B 1 243 ? -13.367 23.719 10.68 1 92.88 243 HIS B C 1
ATOM 4402 O O . HIS B 1 243 ? -13.109 24.906 10.469 1 92.88 243 HIS B O 1
ATOM 4408 N N . THR B 1 244 ? -14.422 23.328 11.305 1 94.75 244 THR B N 1
ATOM 4409 C CA . THR B 1 244 ? -15.398 24.266 11.859 1 94.75 244 THR B CA 1
ATOM 4410 C C . THR B 1 244 ? -14.75 25.156 12.914 1 94.75 244 THR B C 1
ATOM 4412 O O . THR B 1 244 ? -14.883 26.375 12.867 1 94.75 244 THR B O 1
ATOM 4415 N N . LEU B 1 245 ? -13.984 24.562 13.812 1 96.69 245 LEU B N 1
ATOM 4416 C CA . LEU B 1 245 ? -13.375 25.281 14.922 1 96.69 245 LEU B CA 1
ATOM 4417 C C . LEU B 1 245 ? -12.289 26.234 14.422 1 96.69 245 LEU B C 1
ATOM 4419 O O . LEU B 1 245 ? -12.234 27.391 14.828 1 96.69 245 LEU B O 1
ATOM 4423 N N . GLY B 1 246 ? -11.43 25.719 13.578 1 92.94 246 GLY B N 1
ATOM 4424 C CA . GLY B 1 246 ? -10.383 26.547 13.008 1 92.94 246 GLY B CA 1
ATOM 4425 C C . GLY B 1 246 ? -10.922 27.672 12.156 1 92.94 246 GLY B C 1
ATOM 4426 O O . GLY B 1 246 ? -10.5 28.828 12.297 1 92.94 246 GLY B O 1
ATOM 4427 N N . GLY B 1 247 ? -11.852 27.422 11.273 1 88.56 247 GLY B N 1
ATOM 4428 C CA . GLY B 1 247 ? -12.398 28.406 10.344 1 88.56 247 GLY B CA 1
ATOM 4429 C C . GLY B 1 247 ? -13.234 29.469 11.031 1 88.56 247 GLY B C 1
ATOM 4430 O O . GLY B 1 247 ? -13.156 30.656 10.672 1 88.56 247 GLY B O 1
ATOM 4431 N N . THR B 1 248 ? -13.969 29.094 12.023 1 92.81 248 THR B N 1
ATOM 4432 C CA . THR B 1 248 ? -14.93 30 12.648 1 92.81 248 THR B CA 1
ATOM 4433 C C . THR B 1 248 ? -14.289 30.75 13.805 1 92.81 248 THR B C 1
ATOM 4435 O O . THR B 1 248 ? -14.586 31.922 14.031 1 92.81 248 THR B O 1
ATOM 4438 N N . PHE B 1 249 ? -13.367 30.156 14.477 1 95.56 249 PHE B N 1
ATOM 4439 C CA . PHE B 1 249 ? -12.891 30.766 15.711 1 95.56 249 PHE B CA 1
ATOM 4440 C C . PHE B 1 249 ? -11.383 30.984 15.664 1 95.56 249 PHE B C 1
ATOM 4442 O O . PHE B 1 249 ? -10.773 31.344 16.672 1 95.56 249 PHE B O 1
ATOM 4449 N N . ASN B 1 250 ? -10.781 30.672 14.531 1 92.5 250 ASN B N 1
ATOM 4450 C CA . ASN B 1 250 ? -9.367 30.938 14.273 1 92.5 250 ASN B CA 1
ATOM 4451 C C . ASN B 1 250 ? -8.477 30.219 15.281 1 92.5 250 ASN B C 1
ATOM 4453 O O . ASN B 1 250 ? -7.516 30.812 15.789 1 92.5 250 ASN B O 1
ATOM 4457 N N . LEU B 1 251 ? -8.859 29.047 15.672 1 94.81 251 LEU B N 1
ATOM 4458 C CA . LEU B 1 251 ? -8.031 28.234 16.578 1 94.81 251 LEU B CA 1
ATOM 4459 C C . LEU B 1 251 ? -6.812 27.688 15.844 1 94.81 251 LEU B C 1
ATOM 4461 O O . LEU B 1 251 ? -6.863 27.453 14.633 1 94.81 251 LEU B O 1
ATOM 4465 N N . PRO B 1 252 ? -5.68 27.594 16.547 1 92.56 252 PRO B N 1
ATOM 4466 C CA . PRO B 1 252 ? -4.492 27.031 15.906 1 92.56 252 PRO B CA 1
ATOM 4467 C C . PRO B 1 252 ? -4.723 25.625 15.367 1 92.56 252 PRO B C 1
ATOM 4469 O O . PRO B 1 252 ? -5.266 24.766 16.078 1 92.56 252 PRO B O 1
ATOM 4472 N N . HIS B 1 253 ? -4.305 25.344 14.195 1 91 253 HIS B N 1
ATOM 4473 C CA . HIS B 1 253 ? -4.711 24.172 13.414 1 91 253 HIS B CA 1
ATOM 4474 C C . HIS B 1 253 ? -4.25 22.891 14.086 1 91 253 HIS B C 1
ATOM 4476 O O . HIS B 1 253 ? -5.074 22.109 14.578 1 91 253 HIS B O 1
ATOM 4482 N N . ALA B 1 254 ? -2.949 22.641 14.188 1 91.56 254 ALA B N 1
ATOM 4483 C CA . ALA B 1 254 ? -2.412 21.359 14.656 1 91.56 254 ALA B CA 1
ATOM 4484 C C . ALA B 1 254 ? -2.82 21.094 16.109 1 91.56 254 ALA B C 1
ATOM 4486 O O . ALA B 1 254 ? -3.164 19.969 16.469 1 91.56 254 ALA B O 1
ATOM 4487 N N . GLN B 1 255 ? -2.812 22.125 16.922 1 95.19 255 GLN B N 1
ATOM 4488 C CA . GLN B 1 255 ? -3.166 21.984 18.328 1 95.19 255 GLN B CA 1
ATOM 4489 C C . GLN B 1 255 ? -4.645 21.641 18.5 1 95.19 255 GLN B C 1
ATOM 4491 O O . GLN B 1 255 ? -5.008 20.812 19.344 1 95.19 255 GLN B O 1
ATOM 4496 N N . THR B 1 256 ? -5.473 22.281 17.672 1 97 256 THR B N 1
ATOM 4497 C CA . THR B 1 256 ? -6.902 21.984 17.703 1 97 256 THR B CA 1
ATOM 4498 C C . THR B 1 256 ? -7.172 20.547 17.297 1 97 256 THR B C 1
ATOM 4500 O O . THR B 1 256 ? -7.941 19.844 17.953 1 97 256 THR B O 1
ATOM 4503 N N . HIS B 1 257 ? -6.523 20.125 16.25 1 97.25 257 HIS B N 1
ATOM 4504 C CA . HIS B 1 257 ? -6.664 18.75 15.805 1 97.25 257 HIS B CA 1
ATOM 4505 C C . HIS B 1 257 ? -6.254 17.766 16.891 1 97.25 257 HIS B C 1
ATOM 4507 O O . HIS B 1 257 ? -6.949 16.781 17.141 1 97.25 257 HIS B O 1
ATOM 4513 N N . ALA B 1 258 ? -5.16 18.078 17.516 1 97.12 258 ALA B N 1
ATOM 4514 C CA . ALA B 1 258 ? -4.641 17.203 18.562 1 97.12 258 ALA B CA 1
ATOM 4515 C C . ALA B 1 258 ? -5.602 17.125 19.75 1 97.12 258 ALA B C 1
ATOM 4517 O O . ALA B 1 258 ? -5.891 16.031 20.25 1 97.12 258 ALA B O 1
ATOM 4518 N N . ALA B 1 259 ? -6.117 18.25 20.156 1 97.38 259 ALA B N 1
ATOM 4519 C CA . ALA B 1 259 ? -6.996 18.312 21.312 1 97.38 259 ALA B CA 1
ATOM 4520 C C . ALA B 1 259 ? -8.312 17.594 21.062 1 97.38 259 ALA B C 1
ATOM 4522 O O . ALA B 1 259 ? -8.898 17 21.969 1 97.38 259 ALA B O 1
ATOM 4523 N N . MET B 1 260 ? -8.742 17.578 19.844 1 98.44 260 MET B N 1
ATOM 4524 C CA . MET B 1 260 ? -10.062 17.062 19.5 1 98.44 260 MET B CA 1
ATOM 4525 C C . MET B 1 260 ? -10.016 15.555 19.266 1 98.44 260 MET B C 1
ATOM 4527 O O . MET B 1 260 ? -11.023 14.867 19.438 1 98.44 260 MET B O 1
ATOM 4531 N N . LEU B 1 261 ? -8.898 14.992 18.922 1 98.75 261 LEU B N 1
ATOM 4532 C CA . LEU B 1 261 ? -8.781 13.625 18.422 1 98.75 261 LEU B CA 1
ATOM 4533 C C . LEU B 1 261 ? -9.297 12.625 19.438 1 98.75 261 LEU B C 1
ATOM 4535 O O . LEU B 1 261 ? -10.094 11.742 19.109 1 98.75 261 LEU B O 1
ATOM 4539 N N . PRO B 1 262 ? -8.93 12.727 20.781 1 98.75 262 PRO B N 1
ATOM 4540 C CA . PRO B 1 262 ? -9.438 11.766 21.75 1 98.75 262 PRO B CA 1
ATOM 4541 C C . PRO B 1 262 ? -10.961 11.75 21.828 1 98.75 262 PRO B C 1
ATOM 4543 O O . PRO B 1 262 ? -11.562 10.68 21.953 1 98.75 262 PRO B O 1
ATOM 4546 N N . HIS B 1 263 ? -11.531 12.906 21.688 1 98.62 263 HIS B N 1
ATOM 4547 C CA . HIS B 1 263 ? -12.969 13.047 21.891 1 98.62 263 HIS B CA 1
ATOM 4548 C C . HIS B 1 263 ? -13.742 12.5 20.688 1 98.62 263 HIS B C 1
ATOM 4550 O O . HIS B 1 263 ? -14.766 11.844 20.859 1 98.62 263 HIS B O 1
ATOM 4556 N N . THR B 1 264 ? -13.266 12.773 19.516 1 98.62 264 THR B N 1
ATOM 4557 C CA . THR B 1 264 ? -13.945 12.289 18.328 1 98.62 264 THR B CA 1
ATOM 4558 C C . THR B 1 264 ? -13.773 10.781 18.172 1 98.62 264 THR B C 1
ATOM 4560 O O . THR B 1 264 ? -14.688 10.086 17.734 1 98.62 264 THR B O 1
ATOM 4563 N N . ALA B 1 265 ? -12.578 10.281 18.516 1 98.69 265 ALA B N 1
ATOM 4564 C CA . ALA B 1 265 ? -12.391 8.836 18.547 1 98.69 265 ALA B CA 1
ATOM 4565 C C . ALA B 1 265 ? -13.367 8.172 19.516 1 98.69 265 ALA B C 1
ATOM 4567 O O . ALA B 1 265 ? -13.977 7.145 19.188 1 98.69 265 ALA B O 1
ATOM 4568 N N . HIS B 1 266 ? -13.516 8.766 20.641 1 98.5 266 HIS B N 1
ATOM 4569 C CA . HIS B 1 266 ? -14.414 8.203 21.641 1 98.5 266 HIS B CA 1
ATOM 4570 C C . HIS B 1 266 ? -15.867 8.273 21.172 1 98.5 266 HIS B C 1
ATOM 4572 O O . HIS B 1 266 ? -16.656 7.363 21.453 1 98.5 266 HIS B O 1
ATOM 4578 N N . TYR B 1 267 ? -16.203 9.344 20.531 1 98.38 267 TYR B N 1
ATOM 4579 C CA . TYR B 1 267 ? -17.531 9.5 19.969 1 98.38 267 TYR B CA 1
ATOM 4580 C C . TYR B 1 267 ? -17.922 8.297 19.109 1 98.38 267 TYR B C 1
ATOM 4582 O O . TYR B 1 267 ? -19.062 7.852 19.141 1 98.38 267 TYR B O 1
ATOM 4590 N N . ASN B 1 268 ? -16.969 7.719 18.406 1 98.56 268 ASN B N 1
ATOM 4591 C CA . ASN B 1 268 ? -17.234 6.715 17.375 1 98.56 268 ASN B CA 1
ATOM 4592 C C . ASN B 1 268 ? -17 5.301 17.891 1 98.56 268 ASN B C 1
ATOM 4594 O O . ASN B 1 268 ? -17.312 4.324 17.219 1 98.56 268 ASN B O 1
ATOM 4598 N N . HIS B 1 269 ? -16.5 5.07 19.156 1 98.25 269 HIS B N 1
ATOM 4599 C CA . HIS B 1 269 ? -15.922 3.803 19.578 1 98.25 269 HIS B CA 1
ATOM 4600 C C . HIS B 1 269 ? -16.953 2.686 19.562 1 98.25 269 HIS B C 1
ATOM 4602 O O . HIS B 1 269 ? -16.641 1.546 19.219 1 98.25 269 HIS B O 1
ATOM 4608 N N . ALA B 1 270 ? -18.219 2.984 19.875 1 98.25 270 ALA B N 1
ATOM 4609 C CA . ALA B 1 270 ? -19.25 1.952 19.922 1 98.25 270 ALA B CA 1
ATOM 4610 C C . ALA B 1 270 ? -19.781 1.647 18.531 1 98.25 270 ALA B C 1
ATOM 4612 O O . ALA B 1 270 ? -20.172 0.514 18.234 1 98.25 270 ALA B O 1
ATOM 4613 N N . ALA B 1 271 ? -19.812 2.676 17.703 1 98.5 271 ALA B N 1
ATOM 4614 C CA . ALA B 1 271 ? -20.359 2.533 16.359 1 98.5 271 ALA B CA 1
ATOM 4615 C C . ALA B 1 271 ? -19.359 1.891 15.406 1 98.5 271 ALA B C 1
ATOM 4617 O O . ALA B 1 271 ? -19.734 1.29 14.398 1 98.5 271 ALA B O 1
ATOM 4618 N N . ALA B 1 272 ? -18.125 1.974 15.711 1 98.56 272 ALA B N 1
ATOM 46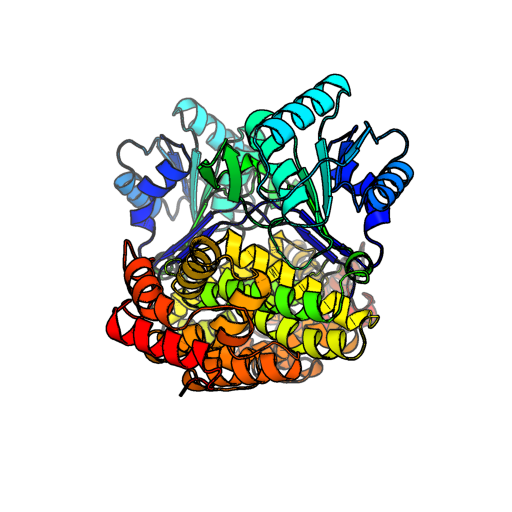19 C CA . ALA B 1 272 ? -17.062 1.376 14.914 1 98.56 272 ALA B CA 1
ATOM 4620 C C . ALA B 1 272 ? -16.062 0.629 15.805 1 98.56 272 ALA B C 1
ATOM 4622 O O . ALA B 1 272 ? -14.875 0.94 15.812 1 98.56 272 ALA B O 1
ATOM 4623 N N . PRO B 1 273 ? -16.484 -0.391 16.5 1 98.56 273 PRO B N 1
ATOM 4624 C CA . PRO B 1 273 ? -15.664 -1.04 17.516 1 98.56 273 PRO B CA 1
ATOM 4625 C C . PRO B 1 273 ? -14.414 -1.703 16.938 1 98.56 273 PRO B C 1
ATOM 4627 O O . PRO B 1 273 ? -13.352 -1.679 17.562 1 98.56 273 PRO B O 1
ATOM 4630 N N . ASP B 1 274 ? -14.477 -2.32 15.758 1 98.06 274 ASP B N 1
ATOM 4631 C CA . ASP B 1 274 ? -13.312 -2.98 15.164 1 98.06 274 ASP B CA 1
ATOM 4632 C C . ASP B 1 274 ? -12.219 -1.973 14.828 1 98.06 274 ASP B C 1
ATOM 4634 O O . ASP B 1 274 ? -11.039 -2.213 15.109 1 98.06 274 ASP B O 1
ATOM 4638 N N . ALA B 1 275 ? -12.633 -0.881 14.203 1 98.62 275 ALA B N 1
ATOM 4639 C CA . ALA B 1 275 ? -11.688 0.172 13.844 1 98.62 275 ALA B CA 1
ATOM 4640 C C . ALA B 1 275 ? -11.023 0.755 15.086 1 98.62 275 ALA B C 1
ATOM 4642 O O . ALA B 1 275 ? -9.797 0.909 15.125 1 98.62 275 ALA B O 1
ATOM 4643 N N . LEU B 1 276 ? -11.812 1.03 16.109 1 98.81 276 LEU B N 1
ATOM 4644 C CA . LEU B 1 276 ? -11.266 1.697 17.281 1 98.81 276 LEU B CA 1
ATOM 4645 C C . LEU B 1 276 ? -10.492 0.715 18.156 1 98.81 276 LEU B C 1
ATOM 4647 O O . LEU B 1 276 ? -9.594 1.115 18.906 1 98.81 276 LEU B O 1
ATOM 4651 N N . ARG B 1 277 ? -10.812 -0.525 18.078 1 98.81 277 ARG B N 1
ATOM 4652 C CA . ARG B 1 277 ? -9.969 -1.524 18.719 1 98.81 277 ARG B CA 1
ATOM 4653 C C . ARG B 1 277 ? -8.57 -1.53 18.109 1 98.81 277 ARG B C 1
ATOM 4655 O O . ARG B 1 277 ? -7.578 -1.712 18.828 1 98.81 277 ARG B O 1
ATOM 4662 N N . ARG B 1 278 ? -8.445 -1.355 16.828 1 98.69 278 ARG B N 1
ATOM 4663 C CA . ARG B 1 278 ? -7.152 -1.267 16.156 1 98.69 278 ARG B CA 1
ATOM 4664 C C . ARG B 1 278 ? -6.375 -0.043 16.625 1 98.69 278 ARG B C 1
ATOM 4666 O O . ARG B 1 278 ? -5.156 -0.106 16.812 1 98.69 278 ARG B O 1
ATOM 4673 N N . VAL B 1 279 ? -7.09 1.064 16.781 1 98.94 279 VAL B N 1
ATOM 4674 C CA . VAL B 1 279 ? -6.449 2.262 17.312 1 98.94 279 VAL B CA 1
ATOM 4675 C C . VAL B 1 279 ? -5.891 1.97 18.703 1 98.94 279 VAL B C 1
ATOM 4677 O O . VAL B 1 279 ? -4.73 2.277 19 1 98.94 279 VAL B O 1
ATOM 4680 N N . ALA B 1 280 ? -6.77 1.336 19.531 1 98.88 280 ALA B N 1
ATOM 4681 C CA . ALA B 1 280 ? -6.367 1.013 20.891 1 98.88 280 ALA B CA 1
ATOM 4682 C C . ALA B 1 280 ? -5.16 0.081 20.906 1 98.88 280 ALA B C 1
ATOM 4684 O O . ALA B 1 280 ? -4.188 0.322 21.625 1 98.88 280 ALA B O 1
ATOM 4685 N N . ARG B 1 281 ? -5.203 -0.901 20.062 1 98.56 281 ARG B N 1
ATOM 4686 C CA . ARG B 1 281 ? -4.125 -1.883 20.016 1 98.56 281 ARG B CA 1
ATOM 4687 C C . ARG B 1 281 ? -2.809 -1.229 19.609 1 98.56 281 ARG B C 1
ATOM 4689 O O . ARG B 1 281 ? -1.757 -1.525 20.172 1 98.56 281 ARG B O 1
ATOM 4696 N N . ALA B 1 282 ? -2.854 -0.342 18.672 1 98.75 282 ALA B N 1
ATOM 4697 C CA . ALA B 1 282 ? -1.66 0.359 18.203 1 98.75 282 ALA B CA 1
ATOM 4698 C C . ALA B 1 282 ? -1.048 1.205 19.312 1 98.75 282 ALA B C 1
ATOM 4700 O O . ALA B 1 282 ? 0.149 1.5 19.297 1 98.75 282 ALA B O 1
ATOM 4701 N N . LEU B 1 283 ? -1.88 1.552 20.281 1 98.81 283 LEU B N 1
ATOM 4702 C CA . LEU B 1 283 ? -1.419 2.428 21.344 1 98.81 283 LEU B CA 1
ATOM 4703 C C . LEU B 1 283 ? -1.262 1.654 22.656 1 98.81 283 LEU B C 1
ATOM 4705 O O . LEU B 1 283 ? -1.115 2.254 23.719 1 98.81 283 LEU B O 1
ATOM 4709 N N . GLY B 1 284 ? -1.392 0.306 22.609 1 98.19 284 GLY B N 1
ATOM 4710 C CA . GLY B 1 284 ? -1.108 -0.528 23.766 1 98.19 284 GLY B CA 1
ATOM 4711 C C . GLY B 1 284 ? -2.359 -0.988 24.484 1 98.19 284 GLY B C 1
ATOM 4712 O O . GLY B 1 284 ? -2.279 -1.534 25.594 1 98.19 284 GLY B O 1
ATOM 4713 N N . GLY B 1 285 ? -3.525 -0.702 23.938 1 98.44 285 GLY B N 1
ATOM 4714 C CA . GLY B 1 285 ? -4.785 -1.155 24.516 1 98.44 285 GLY B CA 1
ATOM 4715 C C . GLY B 1 285 ? -5.363 -2.361 23.797 1 98.44 285 GLY B C 1
ATOM 4716 O O . GLY B 1 285 ? -4.668 -3.029 23.031 1 98.44 285 GLY B O 1
ATOM 4717 N N . SER B 1 286 ? -6.645 -2.691 24.141 1 97.81 286 SER B N 1
ATOM 4718 C CA . SER B 1 286 ? -7.203 -3.912 23.562 1 97.81 286 SER B CA 1
ATOM 4719 C C . SER B 1 286 ? -8.688 -3.75 23.25 1 97.81 286 SER B C 1
ATOM 4721 O O . SER B 1 286 ? -9.273 -4.566 22.547 1 97.81 286 SER B O 1
ATOM 4723 N N . ASP B 1 287 ? -9.242 -2.664 23.781 1 98.25 287 ASP B N 1
ATOM 4724 C CA . ASP B 1 287 ? -10.68 -2.467 23.625 1 98.25 287 ASP B CA 1
ATOM 4725 C C . ASP B 1 287 ? -10.977 -1.157 22.891 1 98.25 287 ASP B C 1
ATOM 4727 O O . ASP B 1 287 ? -10.305 -0.148 23.125 1 98.25 287 ASP B O 1
ATOM 4731 N N . ALA B 1 288 ? -12.055 -1.179 22.141 1 98.62 288 ALA B N 1
ATOM 4732 C CA . ALA B 1 288 ? -12.445 -0.018 21.344 1 98.62 288 ALA B CA 1
ATOM 4733 C C . ALA B 1 288 ? -12.664 1.205 22.234 1 98.62 288 ALA B C 1
ATOM 4735 O O . ALA B 1 288 ? -12.305 2.324 21.844 1 98.62 288 ALA B O 1
ATOM 4736 N N . ALA B 1 289 ? -13.195 1.041 23.406 1 98.31 289 ALA B N 1
ATOM 4737 C CA . ALA B 1 289 ? -13.547 2.135 24.297 1 98.31 289 ALA B CA 1
ATOM 4738 C C . ALA B 1 289 ? -12.297 2.787 24.875 1 98.31 289 ALA B C 1
ATOM 4740 O O . ALA B 1 289 ? -12.359 3.891 25.438 1 98.31 289 ALA B O 1
ATOM 4741 N N . GLU B 1 290 ? -11.156 2.127 24.75 1 98.5 290 GLU B N 1
ATOM 4742 C CA . GLU B 1 290 ? -9.906 2.652 25.297 1 98.5 290 GLU B CA 1
ATOM 4743 C C . GLU B 1 290 ? -9.242 3.609 24.312 1 98.5 290 GLU B C 1
ATOM 4745 O O . GLU B 1 290 ? -8.32 4.344 24.688 1 98.5 290 GLU B O 1
ATOM 4750 N N . ALA B 1 291 ? -9.664 3.645 23.062 1 98.69 291 ALA B N 1
ATOM 4751 C CA . ALA B 1 291 ? -8.984 4.441 22.031 1 98.69 291 ALA B CA 1
ATOM 4752 C C . ALA B 1 291 ? -8.938 5.914 22.438 1 98.69 291 ALA B C 1
ATOM 4754 O O . ALA B 1 291 ? -7.867 6.527 22.438 1 98.69 291 ALA B O 1
ATOM 4755 N N . GLY B 1 292 ? -10.086 6.5 22.797 1 98.56 292 GLY B N 1
ATOM 4756 C CA . GLY B 1 292 ? -10.156 7.895 23.219 1 98.56 292 GLY B CA 1
ATOM 4757 C C . GLY B 1 292 ? -9.258 8.219 24.391 1 98.56 292 GLY B C 1
ATOM 4758 O O . GLY B 1 292 ? -8.375 9.07 24.297 1 98.56 292 GLY B O 1
ATOM 4759 N N . PRO B 1 293 ? -9.398 7.492 25.453 1 98.44 293 PRO B N 1
ATOM 4760 C CA . PRO B 1 293 ? -8.578 7.715 26.656 1 98.44 293 PRO B CA 1
ATOM 4761 C C . PRO B 1 293 ? -7.086 7.539 26.375 1 98.44 293 PRO B C 1
ATOM 4763 O O . PRO B 1 293 ? -6.262 8.289 26.906 1 98.44 293 PRO B O 1
ATOM 4766 N N . LEU B 1 294 ? -6.719 6.551 25.594 1 98.69 294 LEU B N 1
ATOM 4767 C CA . LEU B 1 294 ? -5.312 6.336 25.266 1 98.69 294 LEU B CA 1
ATOM 4768 C C . LEU B 1 294 ? -4.75 7.508 24.469 1 98.69 294 LEU B C 1
ATOM 4770 O O . LEU B 1 294 ? -3.617 7.934 24.703 1 98.69 294 LEU B O 1
ATOM 4774 N N . LEU B 1 295 ? -5.523 8.016 23.562 1 98.81 295 LEU B N 1
ATOM 4775 C CA . LEU B 1 295 ? -5.117 9.195 22.797 1 98.81 295 LEU B CA 1
ATOM 4776 C C . LEU B 1 295 ? -4.984 10.406 23.719 1 98.81 295 LEU B C 1
ATOM 4778 O O . LEU B 1 295 ? -4.051 11.203 23.578 1 98.81 295 LEU B O 1
ATOM 4782 N N . PHE B 1 296 ? -5.898 10.555 24.625 1 98.75 296 PHE B N 1
ATOM 4783 C CA . PHE B 1 296 ? -5.863 11.641 25.594 1 98.75 296 PHE B CA 1
ATOM 4784 C C . PHE B 1 296 ? -4.602 11.562 26.453 1 98.75 296 PHE B C 1
ATOM 4786 O O . PHE B 1 296 ? -3.932 12.57 26.672 1 98.75 296 PHE B O 1
ATOM 4793 N N . ALA B 1 297 ? -4.324 10.383 26.906 1 98.5 297 ALA B N 1
ATOM 4794 C CA . ALA B 1 297 ? -3.125 10.164 27.703 1 98.5 297 ALA B CA 1
ATOM 4795 C C . ALA B 1 297 ? -1.863 10.445 26.891 1 98.5 297 ALA B C 1
ATOM 4797 O O . ALA B 1 297 ? -0.887 10.984 27.422 1 98.5 297 ALA B O 1
ATOM 4798 N N . LEU B 1 298 ? -1.864 10.062 25.672 1 98.75 298 LEU B N 1
ATOM 4799 C CA . LEU B 1 298 ? -0.738 10.359 24.797 1 98.75 298 LEU B CA 1
ATOM 4800 C C . LEU B 1 298 ? -0.534 11.867 24.672 1 98.75 298 LEU B C 1
ATOM 4802 O O . LEU B 1 298 ? 0.591 12.359 24.781 1 98.75 298 LEU B O 1
ATOM 4806 N N . ASN B 1 299 ? -1.613 12.602 24.438 1 98.56 299 ASN B N 1
ATOM 4807 C CA . ASN B 1 299 ? -1.538 14.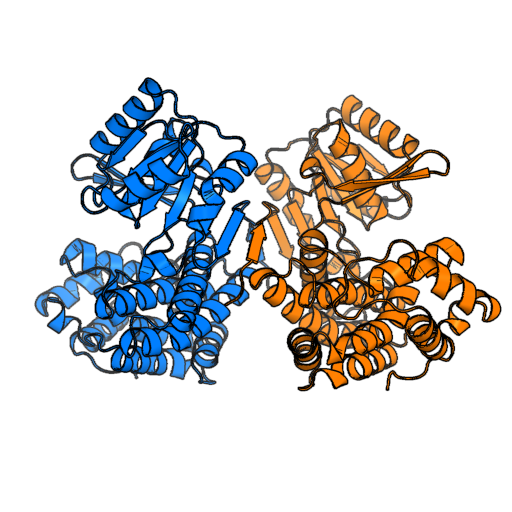055 24.359 1 98.56 299 ASN B CA 1
ATOM 4808 C C . ASN B 1 299 ? -0.921 14.648 25.625 1 98.56 299 ASN B C 1
ATOM 4810 O O . ASN B 1 299 ? -0.095 15.562 25.547 1 98.56 299 ASN B O 1
ATOM 4814 N N . ALA B 1 300 ? -1.317 14.109 26.703 1 98.19 300 ALA B N 1
ATOM 4815 C CA . ALA B 1 300 ? -0.778 14.578 27.984 1 98.19 300 ALA B CA 1
ATOM 4816 C C . ALA B 1 300 ? 0.73 14.359 28.047 1 98.19 300 ALA B C 1
ATOM 4818 O O . ALA B 1 300 ? 1.473 15.25 28.484 1 98.19 300 ALA B O 1
ATOM 4819 N N . ARG B 1 301 ? 1.164 13.234 27.641 1 97.94 301 ARG B N 1
ATOM 4820 C CA . ARG B 1 301 ? 2.588 12.922 27.625 1 97.94 301 ARG B CA 1
ATOM 4821 C C . ARG B 1 301 ? 3.35 13.852 26.688 1 97.94 301 ARG B C 1
ATOM 4823 O O . ARG B 1 301 ? 4.535 14.117 26.906 1 97.94 301 ARG B O 1
ATOM 4830 N N . LEU B 1 302 ? 2.688 14.359 25.734 1 98.44 302 LEU B N 1
ATOM 4831 C CA . LEU B 1 302 ? 3.316 15.195 24.719 1 98.44 302 LEU B CA 1
ATOM 4832 C C . LEU B 1 302 ? 3.256 16.672 25.109 1 98.44 302 LEU B C 1
ATOM 4834 O O . LEU B 1 302 ? 3.795 17.516 24.406 1 98.44 302 LEU B O 1
ATOM 4838 N N . GLY B 1 303 ? 2.564 16.953 26.172 1 97.19 303 GLY B N 1
ATOM 4839 C CA . GLY B 1 303 ? 2.445 18.328 26.641 1 97.19 303 GLY B CA 1
ATOM 4840 C C . GLY B 1 303 ? 1.45 19.141 25.828 1 97.19 303 GLY B C 1
ATOM 4841 O O . GLY B 1 303 ? 1.538 20.375 25.781 1 97.19 303 GLY B O 1
ATOM 4842 N N . ILE B 1 304 ? 0.535 18.484 25.203 1 96.88 304 ILE B N 1
ATOM 4843 C CA . ILE B 1 304 ? -0.492 19.156 24.422 1 96.88 304 ILE B CA 1
ATOM 4844 C C . ILE B 1 304 ? -1.617 19.625 25.344 1 96.88 304 ILE B C 1
ATOM 4846 O O . ILE B 1 304 ? -2.107 18.859 26.172 1 96.88 304 ILE B O 1
ATOM 4850 N N . ALA B 1 305 ? -2 20.906 25.203 1 94.94 305 ALA B N 1
ATOM 4851 C CA . ALA B 1 305 ? -3.092 21.453 26 1 94.94 305 ALA B CA 1
ATOM 4852 C C . ALA B 1 305 ? -4.367 20.641 25.812 1 94.94 305 ALA B C 1
ATOM 4854 O O . ALA B 1 305 ? -4.844 20.469 24.688 1 94.94 305 ALA B O 1
ATOM 4855 N N . PRO B 1 306 ? -4.934 20.188 26.859 1 94.88 306 PRO B N 1
ATOM 4856 C CA . PRO B 1 306 ? -6.094 19.297 26.734 1 94.88 306 PRO B CA 1
ATOM 4857 C C . PRO B 1 306 ? -7.391 20.062 26.469 1 94.88 306 PRO B C 1
ATOM 4859 O O . PRO B 1 306 ? -8.336 19.5 25.906 1 94.88 306 PRO B O 1
ATOM 4862 N N . ALA B 1 307 ? -7.379 21.312 26.828 1 97.81 307 ALA B N 1
ATOM 4863 C CA . ALA B 1 307 ? -8.648 22.047 26.781 1 97.81 307 ALA B CA 1
ATOM 4864 C C . ALA B 1 307 ? -8.672 23.016 25.594 1 97.81 307 ALA B C 1
ATOM 4866 O O . ALA B 1 307 ? -7.734 23.797 25.406 1 97.81 307 ALA B O 1
ATOM 4867 N N . LEU B 1 308 ? -9.758 22.984 24.844 1 98.06 308 LEU B N 1
ATOM 4868 C CA . LEU B 1 308 ? -9.953 23.953 23.781 1 98.06 308 LEU B CA 1
ATOM 4869 C C . LEU B 1 308 ? -9.977 25.375 24.344 1 98.06 308 LEU B C 1
ATOM 4871 O O . LEU B 1 308 ? -9.586 26.328 23.672 1 98.06 308 LEU B O 1
ATOM 4875 N N . ALA B 1 309 ? -10.375 25.484 25.625 1 98 309 ALA B N 1
ATOM 4876 C CA . ALA B 1 309 ? -10.375 26.781 26.297 1 98 309 ALA B CA 1
ATOM 4877 C C . ALA B 1 309 ? -8.977 27.406 26.297 1 98 309 ALA B C 1
ATOM 4879 O O . ALA B 1 309 ? -8.82 28.609 26.125 1 98 309 ALA B O 1
ATOM 4880 N N . ASP B 1 310 ? -8.031 26.578 26.484 1 97.12 310 ASP B N 1
ATOM 4881 C CA . ASP B 1 310 ? -6.645 27.016 26.547 1 97.12 310 ASP B CA 1
ATOM 4882 C C . ASP B 1 310 ? -6.117 27.391 25.172 1 97.12 310 ASP B C 1
ATOM 4884 O O . ASP B 1 310 ? -5.07 28.031 25.047 1 97.12 310 ASP B O 1
ATOM 4888 N N . LEU B 1 311 ? -6.844 26.969 24.125 1 96.62 311 LEU B N 1
ATOM 4889 C CA . LEU B 1 311 ? -6.426 27.25 22.766 1 96.62 311 LEU B CA 1
ATOM 4890 C C . LEU B 1 311 ? -7.172 28.469 22.203 1 96.62 311 LEU B C 1
ATOM 4892 O O . LEU B 1 311 ? -7.023 28.797 21.031 1 96.62 311 LEU B O 1
ATOM 4896 N N . GLY B 1 312 ? -8.109 29.062 23.062 1 96.69 312 GLY B N 1
ATOM 4897 C CA . GLY B 1 312 ? -8.766 30.297 22.656 1 96.69 312 GLY B CA 1
ATOM 4898 C C . GLY B 1 312 ? -10.219 30.109 22.281 1 96.69 312 GLY B C 1
ATOM 4899 O O . GLY B 1 312 ? -10.891 31.062 21.875 1 96.69 312 GLY B O 1
ATOM 4900 N N . MET B 1 313 ? -10.75 28.969 22.422 1 97.69 313 MET B N 1
ATOM 4901 C CA . MET B 1 313 ? -12.148 28.703 22.094 1 97.69 313 MET B CA 1
ATOM 4902 C C . MET B 1 313 ? -13.07 29.375 23.109 1 97.69 313 MET B C 1
ATOM 4904 O O . MET B 1 313 ? -13.039 29.031 24.297 1 97.69 313 MET B O 1
ATOM 4908 N N . PRO B 1 314 ? -13.891 30.281 22.656 1 97.38 314 PRO B N 1
ATOM 4909 C CA . PRO B 1 314 ? -14.844 30.875 23.594 1 97.38 314 PRO B CA 1
ATOM 4910 C C . PRO B 1 314 ? -15.984 29.922 23.953 1 97.38 314 PRO B C 1
ATOM 4912 O O . PRO B 1 314 ? -16.484 29.203 23.094 1 97.38 314 PRO B O 1
ATOM 4915 N N . GLU B 1 315 ? -16.328 29.953 25.219 1 96.62 315 GLU B N 1
ATOM 4916 C CA . GLU B 1 315 ? -17.422 29.094 25.672 1 96.62 315 GLU B CA 1
ATOM 4917 C C . GLU B 1 315 ? -18.719 29.406 24.922 1 96.62 315 GLU B C 1
ATOM 4919 O O . GLU B 1 315 ? -19.5 28.5 24.609 1 96.62 315 GLU B O 1
ATOM 4924 N N . ALA B 1 316 ? -18.938 30.641 24.688 1 95.12 316 ALA B N 1
ATOM 4925 C CA . ALA B 1 316 ? -20.141 31.109 24.031 1 95.12 316 ALA B CA 1
ATOM 4926 C C . ALA B 1 316 ? -20.234 30.562 22.594 1 95.12 316 ALA B C 1
ATOM 4928 O O . ALA B 1 316 ? -21.312 30.547 22 1 95.12 316 ALA B O 1
ATOM 4929 N N . GLY B 1 317 ? -19.156 30.094 22.031 1 97.31 317 GLY B N 1
ATOM 4930 C CA . GLY B 1 317 ? -19.125 29.609 20.656 1 97.31 317 GLY B CA 1
ATOM 4931 C C . GLY B 1 317 ? -19.469 28.141 20.531 1 97.31 317 GLY B C 1
ATOM 4932 O O . GLY B 1 317 ? -19.609 27.625 19.422 1 97.31 317 GLY B O 1
ATOM 4933 N N . LEU B 1 318 ? -19.609 27.484 21.625 1 98.19 318 LEU B N 1
ATOM 4934 C CA . LEU B 1 318 ? -19.797 26.047 21.625 1 98.19 318 LEU B CA 1
ATOM 4935 C C . LEU B 1 318 ? -21.094 25.672 20.906 1 98.19 318 LEU B C 1
ATOM 4937 O O . LEU B 1 318 ? -21.141 24.703 20.141 1 98.19 318 LEU B O 1
ATOM 4941 N N . ASP B 1 319 ? -22.156 26.406 21.172 1 98.06 319 ASP B N 1
ATOM 4942 C CA . ASP B 1 319 ? -23.438 26.141 20.5 1 98.06 319 ASP B CA 1
ATOM 4943 C C . ASP B 1 319 ? -23.312 26.375 19 1 98.06 319 ASP B C 1
ATOM 4945 O O . ASP B 1 319 ? -23.797 25.562 18.203 1 98.06 319 ASP B O 1
ATOM 4949 N N . GLU B 1 320 ? -22.688 27.438 18.688 1 97.81 320 GLU B N 1
ATOM 4950 C CA . GLU B 1 320 ? -22.5 27.75 17.266 1 97.81 320 GLU B CA 1
ATOM 4951 C C . GLU B 1 320 ? -21.688 26.672 16.562 1 97.81 320 GLU B C 1
ATOM 4953 O O . GLU B 1 320 ? -22.016 26.266 15.453 1 97.81 320 GLU B O 1
ATOM 4958 N N . ALA B 1 321 ? -20.625 26.266 17.219 1 97.56 321 ALA B N 1
ATOM 4959 C CA . ALA B 1 321 ? -19.781 25.203 16.656 1 97.56 321 ALA B CA 1
ATOM 4960 C C . ALA B 1 321 ? -20.578 23.922 16.422 1 97.56 321 ALA B C 1
ATOM 4962 O O . ALA B 1 321 ? -20.453 23.281 15.375 1 97.56 321 ALA B O 1
ATOM 4963 N N . ALA B 1 322 ? -21.344 23.547 17.406 1 97.88 322 ALA B N 1
ATOM 4964 C CA . ALA B 1 322 ? -22.172 22.344 17.281 1 97.88 322 ALA B CA 1
ATOM 4965 C C . ALA B 1 322 ? -23.156 22.469 16.125 1 97.88 322 ALA B C 1
ATOM 4967 O O . ALA B 1 322 ? -23.344 21.531 15.352 1 97.88 322 ALA B O 1
ATOM 4968 N N . ASP B 1 323 ? -23.781 23.641 15.984 1 97.56 323 ASP B N 1
ATOM 4969 C CA . ASP B 1 323 ? -24.734 23.875 14.898 1 97.56 323 ASP B CA 1
ATOM 4970 C C . ASP B 1 323 ? -24.047 23.766 13.539 1 97.56 323 ASP B C 1
ATOM 4972 O O . ASP B 1 323 ? -24.562 23.094 12.641 1 97.56 323 ASP B O 1
ATOM 4976 N N . LEU B 1 324 ? -22.969 24.391 13.43 1 96.06 324 LEU B N 1
ATOM 4977 C CA . LEU B 1 324 ? -22.234 24.406 12.164 1 96.06 324 LEU B CA 1
ATOM 4978 C C . LEU B 1 324 ? -21.75 23 11.789 1 96.06 324 LEU B C 1
ATOM 4980 O O . LEU B 1 324 ? -21.812 22.625 10.625 1 96.06 324 LEU B O 1
ATOM 4984 N N . ALA B 1 325 ? -21.234 22.25 12.789 1 93.94 325 ALA B N 1
ATOM 4985 C CA . ALA B 1 325 ? -20.719 20.906 12.539 1 93.94 325 ALA B CA 1
ATOM 4986 C C . ALA B 1 325 ? -21.828 19.969 12.055 1 93.94 325 ALA B C 1
ATOM 4988 O O . ALA 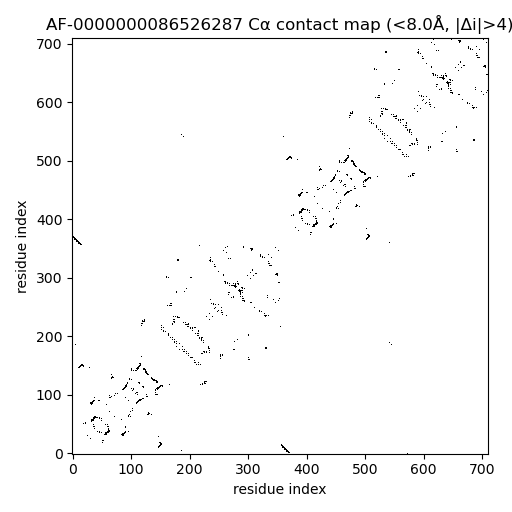B 1 325 ? -21.562 19 11.344 1 93.94 325 ALA B O 1
ATOM 4989 N N . CYS B 1 326 ? -23.016 20.234 12.414 1 95.5 326 CYS B N 1
ATOM 4990 C CA . CYS B 1 326 ? -24.141 19.359 12.086 1 95.5 326 CYS B CA 1
ATOM 4991 C C . CYS B 1 326 ? -24.781 19.766 10.766 1 95.5 326 CYS B C 1
ATOM 4993 O O . CYS B 1 326 ? -25.578 19.016 10.203 1 95.5 326 CYS B O 1
ATOM 4995 N N . ARG B 1 327 ? -24.344 20.969 10.266 1 92.38 327 ARG B N 1
ATOM 4996 C CA . ARG B 1 327 ? -24.766 21.375 8.93 1 92.38 327 ARG B CA 1
ATOM 4997 C C . ARG B 1 327 ? -24 20.625 7.855 1 92.38 327 ARG B C 1
ATOM 4999 O O . ARG B 1 327 ? -22.766 20.594 7.867 1 92.38 327 ARG B O 1
ATOM 5006 N N . ASN B 1 328 ? -24.609 19.906 6.902 1 89.12 328 ASN B N 1
ATOM 5007 C CA . ASN B 1 328 ? -23.984 19.109 5.852 1 89.12 328 ASN B CA 1
ATOM 5008 C C . ASN B 1 328 ? -22.922 18.172 6.418 1 89.12 328 ASN B C 1
ATOM 5010 O O . ASN B 1 328 ? -21.75 18.266 6.059 1 89.12 328 ASN B O 1
ATOM 5014 N N . PRO B 1 329 ? -23.312 17.328 7.273 1 85.88 329 PRO B N 1
ATOM 5015 C CA . PRO B 1 329 ? -22.359 16.484 7.992 1 85.88 329 PRO B CA 1
ATOM 5016 C C . PRO B 1 329 ? -21.609 15.523 7.066 1 85.88 329 PRO B C 1
ATOM 5018 O O . PRO B 1 329 ? -22.141 15.109 6.031 1 85.88 329 PRO B O 1
ATOM 5021 N N . TYR B 1 330 ? -20.312 15.297 7.402 1 90.38 330 TYR B N 1
ATOM 5022 C CA . TYR B 1 330 ? -19.547 14.242 6.742 1 90.38 330 TYR B CA 1
ATOM 5023 C C . TYR B 1 330 ? -20.125 12.867 7.074 1 90.38 330 TYR B C 1
ATOM 5025 O O . TYR B 1 330 ? -20.812 12.703 8.086 1 90.38 330 TYR B O 1
ATOM 5033 N N . VAL B 1 331 ? -19.844 11.898 6.23 1 94.81 331 VAL B N 1
ATOM 5034 C CA . VAL B 1 331 ? -20.156 10.516 6.578 1 94.81 331 VAL B CA 1
ATOM 5035 C C . VAL B 1 331 ? -19.359 10.102 7.812 1 94.81 331 VAL B C 1
ATOM 5037 O O . VAL B 1 331 ? -18.172 10.422 7.926 1 94.81 331 VAL B O 1
ATOM 5040 N N . ASN B 1 332 ? -19.984 9.516 8.742 1 97.88 332 ASN B N 1
ATOM 5041 C CA . ASN B 1 332 ? -19.391 9.094 10.008 1 97.88 332 ASN B CA 1
ATOM 5042 C C . ASN B 1 332 ? -20.062 7.832 10.539 1 97.88 332 ASN B C 1
ATOM 5044 O O . ASN B 1 332 ? -21.25 7.613 10.32 1 97.88 332 ASN B O 1
ATOM 5048 N N . PRO B 1 333 ? -19.312 6.98 11.195 1 98 333 PRO B N 1
ATOM 5049 C CA . PRO B 1 333 ? -19.906 5.742 11.695 1 98 333 PRO B CA 1
ATOM 5050 C C . PRO B 1 333 ? -21.109 6 12.617 1 98 333 PRO B C 1
ATOM 5052 O O . PRO B 1 333 ? -22.141 5.348 12.477 1 98 333 PRO B O 1
ATOM 5055 N N . ARG B 1 334 ? -20.891 6.82 13.617 1 97.94 334 ARG B N 1
ATOM 5056 C CA . ARG B 1 334 ? -22 7.246 14.469 1 97.94 334 ARG B CA 1
ATOM 5057 C C . ARG B 1 334 ? -22.688 8.484 13.891 1 97.94 334 ARG B C 1
ATOM 5059 O O . ARG B 1 334 ? -22.016 9.445 13.5 1 97.94 334 ARG B O 1
ATOM 5066 N N . PRO B 1 335 ? -24.031 8.492 13.82 1 96.69 335 PRO B N 1
ATOM 5067 C CA . PRO B 1 335 ? -24.703 9.695 13.336 1 96.69 335 PRO B CA 1
ATOM 5068 C C . PRO B 1 335 ? -24.312 10.953 14.109 1 96.69 335 PRO B C 1
ATOM 5070 O O . PRO B 1 335 ? -24.109 10.898 15.32 1 96.69 335 PRO B O 1
ATOM 5073 N N . ILE B 1 336 ? -24.156 12 13.367 1 96.56 336 ILE B N 1
ATOM 5074 C CA . ILE B 1 336 ? -23.781 13.289 13.945 1 96.56 336 ILE B CA 1
ATOM 5075 C C . ILE B 1 336 ? -25.031 14.008 14.453 1 96.56 336 ILE B C 1
ATOM 5077 O O . ILE B 1 336 ? -25.812 14.531 13.664 1 96.56 336 ILE B O 1
ATOM 5081 N N . GLU B 1 337 ? -25.141 13.984 15.742 1 96.62 337 GLU B N 1
ATOM 5082 C CA . GLU B 1 337 ? -26.328 14.562 16.391 1 96.62 337 GLU B CA 1
ATOM 5083 C C . GLU B 1 337 ? -25.953 15.789 17.219 1 96.62 337 GLU B C 1
ATOM 5085 O O . GLU B 1 337 ? -24.984 15.758 17.984 1 96.62 337 GLU B O 1
ATOM 5090 N N . ARG B 1 338 ? -26.734 16.828 17.125 1 97.31 338 ARG B N 1
ATOM 5091 C CA . ARG B 1 338 ? -26.391 18.125 17.672 1 97.31 338 ARG B CA 1
ATOM 5092 C C . ARG B 1 338 ? -26.125 18.047 19.172 1 97.31 338 ARG B C 1
ATOM 5094 O O . ARG B 1 338 ? -25.109 18.562 19.656 1 97.31 338 ARG B O 1
ATOM 5101 N N . ASP B 1 339 ? -26.969 17.422 19.938 1 97.88 339 ASP B N 1
ATOM 5102 C CA . ASP B 1 339 ? -26.812 17.391 21.391 1 97.88 339 ASP B CA 1
ATOM 5103 C C . ASP B 1 339 ? -25.562 16.594 21.797 1 97.88 339 ASP B C 1
ATOM 5105 O O . ASP B 1 339 ? -24.859 16.984 22.719 1 97.88 339 ASP B O 1
ATOM 5109 N N . ALA B 1 340 ? -25.344 15.492 21.141 1 97.44 340 ALA B N 1
ATOM 5110 C CA . ALA B 1 340 ? -24.156 14.672 21.422 1 97.44 340 ALA B CA 1
ATOM 5111 C C . ALA B 1 340 ? -22.891 15.422 21.062 1 97.44 340 ALA B C 1
ATOM 5113 O O . ALA B 1 340 ? -21.891 15.344 21.781 1 97.44 340 ALA B O 1
ATOM 5114 N N . ILE B 1 341 ? -22.891 16.141 19.922 1 97.94 341 ILE B N 1
ATOM 5115 C CA . ILE B 1 341 ? -21.734 16.922 19.484 1 97.94 341 ILE B CA 1
ATOM 5116 C C . ILE B 1 341 ? -21.5 18.062 20.453 1 97.94 341 ILE B C 1
ATOM 5118 O O . ILE B 1 341 ? -20.344 18.344 20.812 1 97.94 341 ILE B O 1
ATOM 5122 N N . ARG B 1 342 ? -22.609 18.703 20.875 1 98.12 342 ARG B N 1
ATOM 5123 C CA . ARG B 1 342 ? -22.469 19.781 21.844 1 98.12 342 ARG B CA 1
ATOM 5124 C C . ARG B 1 342 ? -21.844 19.266 23.141 1 98.12 342 ARG B C 1
ATOM 5126 O O . ARG B 1 342 ? -21.016 19.953 23.75 1 98.12 342 ARG B O 1
ATOM 5133 N N . ALA B 1 343 ? -22.25 18.141 23.594 1 97.62 343 ALA B N 1
ATOM 5134 C CA . ALA B 1 343 ? -21.688 17.531 24.797 1 97.62 343 ALA B CA 1
ATOM 5135 C C . ALA B 1 343 ? -20.219 17.203 24.609 1 97.62 343 ALA B C 1
ATOM 5137 O O . ALA B 1 343 ? -19.406 17.422 25.516 1 97.62 343 ALA B O 1
ATOM 5138 N N . LEU B 1 344 ? -19.891 16.609 23.5 1 97.75 344 LEU B N 1
ATOM 5139 C CA . LEU B 1 344 ? -18.5 16.312 23.156 1 97.75 344 LEU B CA 1
ATOM 5140 C C . LEU B 1 344 ? -17.641 17.562 23.203 1 97.75 344 LEU B C 1
ATOM 5142 O O . LEU B 1 344 ? -16.562 17.562 23.797 1 97.75 344 LEU B O 1
ATOM 5146 N N . LEU B 1 345 ? -18.109 18.656 22.609 1 98.19 345 LEU B N 1
ATOM 5147 C CA . LEU B 1 345 ? -17.391 19.922 22.562 1 98.19 345 LEU B CA 1
ATOM 5148 C C . LEU B 1 345 ? -17.203 20.484 23.984 1 98.19 345 LEU B C 1
ATOM 5150 O O . LEU B 1 345 ? -16.188 21.125 24.281 1 98.19 345 LEU B O 1
ATOM 5154 N N . GLN B 1 346 ? -18.203 20.25 24.812 1 98 346 GLN B N 1
ATOM 5155 C CA . GLN B 1 346 ? -18.109 20.688 26.203 1 98 346 GLN B CA 1
ATOM 5156 C C . GLN B 1 346 ? -16.953 19.984 26.922 1 98 346 GLN B C 1
ATOM 5158 O O . GLN B 1 346 ? -16.172 20.641 27.609 1 98 346 GLN B O 1
ATOM 5163 N N . HIS B 1 347 ? -16.875 18.672 26.766 1 97.69 347 HIS B N 1
ATOM 5164 C CA . HIS B 1 347 ? -15.781 17.906 27.359 1 97.69 347 HIS B CA 1
ATOM 5165 C C . HIS B 1 347 ? -14.422 18.391 26.844 1 97.69 347 HIS B C 1
ATOM 5167 O O . HIS B 1 347 ? -13.492 18.578 27.625 1 97.69 347 HIS B O 1
ATOM 5173 N N . ALA B 1 348 ? -14.32 18.609 25.531 1 98.38 348 ALA B N 1
ATOM 5174 C CA . ALA B 1 348 ? -13.07 19.062 24.922 1 98.38 348 ALA B CA 1
ATOM 5175 C C . ALA B 1 348 ? -12.703 20.469 25.422 1 98.38 348 ALA B C 1
ATOM 5177 O O . ALA B 1 348 ? -11.531 20.766 25.625 1 98.38 348 ALA B O 1
ATOM 5178 N N . TRP B 1 349 ? -13.773 21.297 25.547 1 98.31 349 TRP B N 1
ATOM 5179 C CA . TRP B 1 349 ? -13.539 22.656 26.016 1 98.31 349 TRP B CA 1
ATOM 5180 C C . TRP B 1 349 ? -12.977 22.656 27.438 1 98.31 349 TRP B C 1
ATOM 5182 O O . TRP B 1 349 ? -12.062 23.422 27.75 1 98.31 349 TRP B O 1
ATOM 5192 N N . GLU B 1 350 ? -13.438 21.766 28.281 1 97.94 350 GLU B N 1
ATOM 5193 C CA . GLU B 1 350 ? -13.039 21.672 29.672 1 97.94 350 GLU B CA 1
ATOM 5194 C C . GLU B 1 350 ? -11.734 20.891 29.828 1 97.94 350 GLU B C 1
ATOM 5196 O O . GLU B 1 350 ? -11.086 20.953 30.875 1 97.94 350 GLU B O 1
ATOM 5201 N N . GLY B 1 351 ? -11.352 20.188 28.812 1 97.75 351 GLY B N 1
ATOM 5202 C CA . GLY B 1 351 ? -10.164 19.359 28.875 1 97.75 351 GLY B CA 1
ATOM 5203 C C . GLY B 1 351 ? -10.352 18.094 29.688 1 97.75 351 GLY B C 1
ATOM 5204 O O . GLY B 1 351 ? -9.422 17.641 30.359 1 97.75 351 GLY B O 1
ATOM 5205 N N . ARG B 1 352 ? -11.539 17.594 29.656 1 97.19 352 ARG B N 1
ATOM 5206 C CA . ARG B 1 352 ? -11.828 16.359 30.391 1 97.19 352 ARG B CA 1
ATOM 5207 C C . ARG B 1 352 ? -11.578 15.133 29.516 1 97.19 352 ARG B C 1
ATOM 5209 O O . ARG B 1 352 ? -11.883 15.148 28.312 1 97.19 352 ARG B O 1
ATOM 5216 N N . ALA B 1 353 ? -11.031 14.141 30.125 1 95.5 353 ALA B N 1
ATOM 5217 C CA . ALA B 1 353 ? -10.828 12.891 29.406 1 95.5 353 ALA B CA 1
ATOM 5218 C C . ALA B 1 353 ? -12.156 12.328 28.906 1 95.5 353 ALA B C 1
ATOM 5220 O O . ALA B 1 353 ? -13.172 12.383 29.594 1 95.5 353 ALA B O 1
ATOM 5221 N N . PRO B 1 354 ? -12.141 11.805 27.703 1 93.31 354 PRO B N 1
ATOM 5222 C CA . PRO B 1 354 ? -13.398 11.195 27.25 1 93.31 354 PRO B CA 1
ATOM 5223 C C . PRO B 1 354 ? -13.797 9.969 28.062 1 93.31 354 PRO B C 1
ATOM 5225 O O . PRO B 1 354 ? -12.93 9.227 28.531 1 93.31 354 PRO B O 1
ATOM 5228 N N . GLN B 1 355 ? -15.148 9.922 28.406 1 83.06 355 GLN B N 1
ATOM 5229 C CA . GLN B 1 355 ? -15.688 8.812 29.188 1 83.06 355 GLN B CA 1
ATOM 5230 C C . GLN B 1 355 ? -16.922 8.219 28.516 1 83.06 355 GLN B C 1
ATOM 5232 O O . GLN B 1 355 ? -17.641 8.922 27.812 1 83.06 355 GLN B O 1
#

InterPro domains:
  IPR001670 Alcohol dehydrogenase, iron-type/glycerol dehydrogenase GldA [PF00465] (10-153)
  IPR034786 Maleylacetate reductase [cd08177] (10-349)
  IPR039697 Iron-type alcohol dehydrogenase-like [PTHR11496] (10-349)
  IPR056798 Fe-containing alcohol dehydrogenase-like, C-terminal [PF25137] (165-349)